Protein AF-0000000065970427 (afdb_homodimer)

Nearest PDB structures (foldseek):
  3tml-assembly1_B  TM=9.898E-01  e=1.004E-43  Burkholderia cenocepacia J2315
  3t4c-assembly1_C  TM=9.599E-01  e=8.091E-41  Burkholderia ambifaria MC40-6
  1o60-assembly1_D  TM=9.589E-01  e=1.886E-33  Haemophilus influenzae
  4jth-assembly1_D  TM=9.364E-01  e=1.433E-30  Neisseria meningitidis MC58
  3stc-assembly1_A  TM=9.517E-01  e=6.594E-30  Neisseria meningitidis MC58

InterPro domains:
  IPR006218 DAHP synthetase I/KDSA [PF00793] (8-272)
  IPR006269 3-deoxy-8-phosphooctulonate synthase [MF_00056] (8-276)
  IPR006269 3-deoxy-8-phosphooctulonate synthase [PTHR21057] (6-277)
  IPR006269 3-deoxy-8-phosphooctulonate synthase [TIGR01362] (13-275)
  IPR013785 Aldolase-type TIM barrel [G3DSA:3.20.20.70] (1-281)

Secondary structure (DSSP, 8-state):
-EETTEE-STTSPPEEEEE-SS---HHHHHHHHHHHHHHHHHHT--EEEE--S--TT-SSTTS---S-HHHHHHHHHHHHHHH---EEEE--SHHHHHHHHTT-SEEEE-GGGTT-HHHHHHHHTTSS-EEEEPPTTS-GGGHHHHHHHHHHHHHHTT--S--EEEEE--EE-SSS-EE--THHHHHHGGG-SPEEEETTGGGEETTTTSSS-EE-GGGHHHHHHHHHHH--SEEEEEEESSGGG-SSSGGGPEEGGGHHHHHHHHHHHHHHHHHH--GGGG---/-EETTEE-STTSPPEEEEE-SS---HHHHHHHHHHHHHHHHHHT--EEEE--S--TT-SSTTS---S-HHHHHHHHHHHHHHH---EEEE--SHHHHHHHHTT-SEEEE-GGGTT-HHHHHHHHTTSS-EEEEPPTTS-GGGHHHHHHHHHHHHHHTT--S--EEEEE--EE-STT-EE--THHHHHHGGG-SPEEEETTGGGEETTTTSSS-EE-GGGHHHHHHHHHHH--SEEEEEEESSGGG-SSSGGGPEEGGGHHHHHHHHHHHHHHHHHH--GGGG---

Radius of gyration: 24.87 Å; Cα contacts (8 Å, |Δi|>4): 1314; chains: 2; bounding box: 45×72×60 Å

Solvent-accessible surface area (backbone atoms only — not comparable to full-atom values): 28636 Å² total; per-residue (Å²): 79,76,52,100,90,39,70,43,21,69,88,35,74,48,30,40,36,34,30,36,61,44,44,82,43,62,65,58,51,48,51,51,49,51,52,51,50,53,48,28,59,76,69,70,37,53,65,32,41,30,40,17,26,56,53,90,79,61,80,35,94,84,54,76,35,46,68,31,62,69,58,25,49,52,46,53,40,48,44,28,67,75,69,69,40,47,34,32,34,61,57,91,49,66,87,46,44,65,70,48,57,75,64,40,58,28,42,25,40,47,33,91,48,48,75,40,62,71,48,40,33,48,54,35,53,66,77,45,36,36,41,36,28,43,28,44,87,51,60,45,68,56,47,35,59,43,53,49,47,24,30,51,34,8,46,74,70,73,40,75,59,72,38,51,32,43,24,46,34,27,26,68,43,78,88,42,30,43,38,49,47,66,62,37,54,63,48,34,45,75,52,76,30,44,33,28,41,29,34,22,60,27,32,30,16,52,51,60,60,68,59,34,57,31,39,41,34,45,46,29,59,43,51,41,31,17,47,34,32,53,55,39,14,27,39,33,41,35,27,29,89,51,15,90,72,41,78,52,62,23,45,18,26,39,32,48,89,50,47,58,66,52,50,53,53,43,51,55,41,34,51,54,30,52,71,71,55,63,65,47,81,73,52,75,108,78,75,52,97,90,39,70,42,20,69,87,35,73,48,31,40,36,34,31,36,61,45,42,83,42,65,65,58,50,46,52,50,50,50,52,50,50,53,49,28,60,76,69,69,36,54,65,32,41,30,41,18,27,56,53,92,78,60,80,34,93,84,54,76,36,46,67,32,63,69,59,25,47,52,46,53,40,46,44,28,68,75,68,69,40,48,33,32,35,61,57,90,48,69,86,48,42,66,68,49,57,74,63,40,56,28,40,26,41,46,33,91,49,49,77,39,60,70,49,42,33,48,54,34,55,66,78,45,36,35,41,36,27,43,28,44,87,52,61,46,68,57,47,35,59,43,52,50,48,25,29,52,34,9,45,75,70,74,40,76,59,73,41,52,32,42,26,48,34,26,24,67,42,78,88,43,30,44,38,48,47,66,64,37,54,64,47,33,46,75,49,76,30,44,32,28,41,27,34,23,62,29,33,31,16,54,51,60,60,69,60,35,56,31,38,41,34,46,46,28,59,43,51,41,30,17,46,35,32,54,55,40,14,26,40,32,38,36,26,28,90,51,13,90,72,42,80,52,61,23,44,20,27,39,32,46,89,49,46,59,65,51,49,54,52,44,50,55,38,34,52,54,29,52,73,71,53,64,64,44,80,73,54,76,107

Foldseek 3Di:
DDAPRDDWDLQDQAAEEEEAAACPDLVQRLVLLVLVVVLCVVVVHHYEYEHEQFDPDFLDPPADTHPDDPVRLVSQLCSCVVVVHAYEYEDDDLVCQQVNLVRGQEYEHDQVCLPVLVRLLSNLCNQHQYEYEHHLADQLLCVLVSLVSSLVSNVVNVHDSQRYEYEYQFHDDPQQATAGDLVSQVSNCVSVHFYEYELLSRQWRACPVVRGIAGQLVCSLVVLLSNLLQTGRYYYAYAGCQLVPRSHSSNRHHNSVCVSVSVVSSSVSNCVNSVVDHCVVPVDD/DDAPRDDWALQDQAAEEEEAAAPPDLVQRLVLLVLVVVLCVVVVHHYEYEHEQFQPDFLDPPADTHPDDPVRLVSQQCSCVPVVHAYEYEDDDLVCQQVNLVRGQEYEHDQVCLPVLVSLLSNLCNQHQYEYEHHLADQLLCVLVSLVSSLVSCVVNVHDSQRYEYEYQFHDDPQQATAGDLVSQVSNCVSVHFYEYELLSRQWRACPVVRGIAGQLVCSLVVLLSNLLQTGRYYYAYAGCQLVPRSHSSNRHHNSVCVSVSVVVSSVSNCVNSVVDHCVVPVDD

Organism: Polaromonas naphthalenivorans (strain CJ2) (NCBI:txid365044)

Structure (mmCIF, N/CA/C/O backbone):
data_AF-0000000065970427-model_v1
#
loop_
_entity.id
_entity.type
_entity.pdbx_description
1 polymer '2-dehydro-3-deoxyphosphooctonate aldolase'
#
loop_
_atom_site.group_PDB
_atom_site.id
_atom_site.type_symbol
_atom_site.label_atom_id
_atom_site.label_alt_id
_atom_site.label_comp_id
_atom_site.label_asym_id
_atom_site.label_entity_id
_atom_site.label_seq_id
_atom_site.pdbx_PDB_ins_code
_atom_site.Cartn_x
_atom_site.Cartn_y
_atom_site.Cartn_z
_atom_site.occupancy
_atom_site.B_iso_or_equiv
_atom_site.auth_seq_id
_atom_site.auth_comp_id
_atom_site.auth_asym_id
_atom_site.auth_atom_id
_atom_site.pdbx_PDB_model_num
ATOM 1 N N . MET A 1 1 ? 14.68 15.805 12.016 1 96.88 1 MET A N 1
ATOM 2 C CA . MET A 1 1 ? 14.094 17.141 12.133 1 96.88 1 MET A CA 1
ATOM 3 C C . MET A 1 1 ? 13.516 17.344 13.531 1 96.88 1 MET A C 1
ATOM 5 O O . MET A 1 1 ? 12.914 16.438 14.102 1 96.88 1 MET A O 1
ATOM 9 N N . LYS A 1 2 ? 13.789 18.438 14.094 1 97.12 2 LYS A N 1
ATOM 10 C CA . LYS A 1 2 ? 13.133 18.812 15.344 1 97.12 2 LYS A CA 1
ATOM 11 C C . LYS A 1 2 ? 11.766 19.438 15.078 1 97.12 2 LYS A C 1
ATOM 13 O O . LYS A 1 2 ? 11.648 20.391 14.297 1 97.12 2 LYS A O 1
ATOM 18 N N . LEU A 1 3 ? 10.727 18.844 15.656 1 98.12 3 LEU A N 1
ATOM 19 C CA . LEU A 1 3 ? 9.359 19.297 15.445 1 98.12 3 LEU A CA 1
ATOM 20 C C . LEU A 1 3 ? 8.617 19.406 16.781 1 98.12 3 LEU A C 1
ATOM 22 O O . LEU A 1 3 ? 8.391 18.391 17.453 1 98.12 3 LEU A O 1
ATOM 26 N N . CYS A 1 4 ? 8.258 20.594 17.188 1 97.75 4 CYS A N 1
ATOM 27 C CA . CYS A 1 4 ? 7.453 20.859 18.375 1 97.75 4 CYS A CA 1
ATOM 28 C C . CYS A 1 4 ? 8.047 20.172 19.609 1 97.75 4 CYS A C 1
ATOM 30 O O . CYS A 1 4 ? 7.324 19.562 20.406 1 97.75 4 CYS A O 1
ATOM 32 N N . GLY A 1 5 ? 9.359 20.109 19.672 1 96.19 5 GLY A N 1
ATOM 33 C CA . GLY A 1 5 ? 10.031 19.594 20.859 1 96.19 5 GLY A CA 1
ATOM 34 C C . GLY A 1 5 ? 10.383 18.125 20.75 1 96.19 5 GLY A C 1
ATOM 35 O O . GLY A 1 5 ? 10.938 17.547 21.688 1 96.19 5 GLY A O 1
ATOM 36 N N . PHE A 1 6 ? 10.062 17.484 19.688 1 97.31 6 PHE A N 1
ATOM 37 C CA . PHE A 1 6 ? 10.469 16.094 19.516 1 97.31 6 PHE A CA 1
ATOM 38 C C . PHE A 1 6 ? 11.164 15.891 18.188 1 97.31 6 PHE A C 1
ATOM 40 O O . PHE A 1 6 ? 11.062 16.734 17.281 1 97.31 6 PHE A O 1
ATOM 47 N N . ASP A 1 7 ? 11.977 14.836 18.141 1 98.31 7 ASP A N 1
ATOM 48 C CA . ASP A 1 7 ? 12.664 14.445 16.906 1 98.31 7 ASP A CA 1
ATOM 49 C C . ASP A 1 7 ? 11.773 13.578 16.031 1 98.31 7 ASP A C 1
ATOM 51 O O . ASP A 1 7 ? 11.062 12.703 16.531 1 98.31 7 ASP A O 1
ATOM 55 N N . ILE A 1 8 ? 11.805 13.891 14.766 1 98.62 8 ILE A N 1
ATOM 56 C CA . ILE A 1 8 ? 11.023 13.062 13.844 1 98.62 8 ILE A CA 1
ATOM 57 C C . ILE A 1 8 ? 11.914 12.578 12.703 1 98.62 8 ILE A C 1
ATOM 59 O O . ILE A 1 8 ? 12.922 13.211 12.383 1 98.62 8 ILE A O 1
ATOM 63 N N . GLY A 1 9 ? 11.578 11.469 12.109 1 98.25 9 GLY A N 1
ATOM 64 C CA . GLY A 1 9 ? 12.336 10.859 11.031 1 98.25 9 GLY A CA 1
ATOM 65 C C . GLY A 1 9 ? 12.133 9.359 10.938 1 98.25 9 GLY A C 1
ATOM 66 O O . GLY A 1 9 ? 11.359 8.781 11.695 1 98.25 9 GLY A O 1
ATOM 67 N N . LEU A 1 10 ? 12.844 8.703 10.016 1 97.75 10 LEU A N 1
ATOM 68 C CA . LEU A 1 10 ? 12.703 7.277 9.742 1 97.75 10 LEU A CA 1
ATOM 69 C C . LEU A 1 10 ? 13.367 6.441 10.828 1 97.75 10 LEU A C 1
ATOM 71 O O . LEU A 1 10 ? 13.18 5.227 10.891 1 97.75 10 LEU A O 1
ATOM 75 N N . ASP A 1 11 ? 14.062 7.113 11.656 1 96.56 11 ASP A N 1
ATOM 76 C CA . ASP A 1 11 ? 14.742 6.406 12.734 1 96.56 11 ASP A CA 1
ATOM 77 C C . ASP A 1 11 ? 14.102 6.719 14.086 1 96.56 11 ASP A C 1
ATOM 79 O O . ASP A 1 11 ? 14.672 6.41 15.133 1 96.56 11 ASP A O 1
ATOM 83 N N . GLN A 1 12 ? 12.984 7.406 14.094 1 98 12 GLN A N 1
ATOM 84 C CA . GLN A 1 12 ? 12.195 7.734 15.281 1 98 12 GLN A CA 1
ATOM 85 C C . GLN A 1 12 ? 10.82 7.078 15.227 1 98 12 GLN A C 1
ATOM 87 O O . GLN A 1 12 ? 10.289 6.82 14.141 1 98 12 GLN A O 1
ATOM 92 N N . PRO A 1 13 ? 10.281 6.742 16.422 1 97.94 13 PRO A N 1
ATOM 93 C CA . PRO A 1 13 ? 8.859 6.375 16.375 1 97.94 13 PRO A CA 1
ATOM 94 C C . PRO A 1 13 ? 8.016 7.402 15.633 1 97.94 13 PRO A C 1
ATOM 96 O O . PRO A 1 13 ? 8.312 8.602 15.664 1 97.94 13 PRO A O 1
ATOM 99 N N . PHE A 1 14 ? 6.988 6.93 14.953 1 98.88 14 PHE A N 1
ATOM 100 C CA . PHE A 1 14 ? 6.191 7.895 14.203 1 98.88 14 PHE A CA 1
ATOM 101 C C . PHE A 1 14 ? 5.484 8.867 15.141 1 98.88 14 PHE A C 1
ATOM 103 O O . PHE A 1 14 ? 5.199 8.523 16.297 1 98.88 14 PHE A O 1
ATOM 110 N N . PHE A 1 15 ? 5.258 10.039 14.688 1 98.94 15 PHE A N 1
ATOM 111 C CA . PHE A 1 15 ? 4.395 10.984 15.383 1 98.94 15 PHE A CA 1
ATOM 112 C C . PHE A 1 15 ? 3.012 11.031 14.742 1 98.94 15 PHE A C 1
ATOM 114 O O . PHE A 1 15 ? 2.826 10.562 13.617 1 98.94 15 PHE A O 1
ATOM 121 N N . LEU A 1 16 ? 2.041 11.578 15.5 1 98.94 16 LEU A N 1
ATOM 122 C CA . LEU A 1 16 ? 0.656 11.609 15.047 1 98.94 16 LEU A CA 1
ATOM 123 C C . LEU A 1 16 ? 0.158 13.039 14.922 1 98.94 16 LEU A C 1
ATOM 125 O O . LEU A 1 16 ? 0.365 13.859 15.82 1 98.94 16 LEU A O 1
ATOM 129 N N . ILE A 1 17 ? -0.363 13.391 13.766 1 99 17 ILE A N 1
ATOM 130 C CA . ILE A 1 17 ? -1.215 14.555 13.57 1 99 17 ILE A CA 1
ATOM 131 C C . ILE A 1 17 ? -2.678 14.125 13.5 1 99 17 ILE A C 1
ATOM 133 O O . ILE A 1 17 ? -3.062 13.367 12.609 1 99 17 ILE A O 1
ATOM 137 N N . ALA A 1 18 ? -3.48 14.586 14.438 1 98.94 18 ALA A N 1
ATOM 138 C CA . ALA A 1 18 ? -4.848 14.078 14.43 1 98.94 18 ALA A CA 1
ATOM 139 C C . ALA A 1 18 ? -5.812 15.07 15.07 1 98.94 18 ALA A C 1
ATOM 141 O O . ALA A 1 18 ? -5.406 15.906 15.883 1 98.94 18 ALA A O 1
ATOM 142 N N . GLY A 1 19 ? -6.992 14.977 14.789 1 98.88 19 GLY A N 1
ATOM 143 C CA . GLY A 1 19 ? -8.102 15.781 15.266 1 98.88 19 GLY A CA 1
ATOM 144 C C . GLY A 1 19 ? -9.25 15.867 14.273 1 98.88 19 GLY A C 1
ATOM 145 O O . GLY A 1 19 ? -9.211 15.242 13.219 1 98.88 19 GLY A O 1
ATOM 146 N N . PRO A 1 20 ? -10.305 16.609 14.648 1 98.75 20 PRO A N 1
ATOM 147 C CA . PRO A 1 20 ? -11.43 16.75 13.719 1 98.75 20 PRO A CA 1
ATOM 148 C C . PRO A 1 20 ? -11.055 17.516 12.445 1 98.75 20 PRO A C 1
ATOM 150 O O . PRO A 1 20 ? -10.125 18.328 12.461 1 98.75 20 PRO A O 1
ATOM 153 N N . CYS A 1 21 ? -11.789 17.266 11.43 1 98.31 21 CYS A N 1
ATOM 154 C CA . CYS A 1 21 ? -11.523 17.906 10.141 1 98.31 21 CYS A CA 1
ATOM 155 C C . CYS A 1 21 ? -11.68 19.422 10.242 1 98.31 21 CYS A C 1
ATOM 157 O O . CYS A 1 21 ? -10.883 20.172 9.672 1 98.31 21 CYS A O 1
ATOM 159 N N . VAL A 1 22 ? -12.68 19.812 10.938 1 98.38 22 VAL A N 1
ATOM 160 C CA . VAL A 1 22 ? -13.016 21.234 11.039 1 98.38 22 VAL A CA 1
ATOM 161 C C . VAL A 1 22 ? -13.469 21.547 12.461 1 98.38 22 VAL A C 1
ATOM 163 O O . VAL A 1 22 ? -13.969 20.672 13.172 1 98.38 22 VAL A O 1
ATOM 166 N N . VAL A 1 23 ? -13.266 22.797 12.875 1 98.62 23 VAL A N 1
ATOM 167 C CA . VAL A 1 23 ? -13.742 23.266 14.172 1 98.62 23 VAL A CA 1
ATOM 168 C C . VAL A 1 23 ? -15.266 23.391 14.148 1 98.62 23 VAL A C 1
ATOM 170 O O . VAL A 1 23 ? -15.812 24.344 13.602 1 98.62 23 VAL A O 1
ATOM 173 N N . GLU A 1 24 ? -15.852 22.406 14.766 1 98.31 24 GLU A N 1
ATOM 174 C CA . GLU A 1 24 ? -17.312 22.422 14.836 1 98.31 24 GLU A CA 1
ATOM 175 C C . GLU A 1 24 ? -17.797 23.188 16.062 1 98.31 24 GLU A C 1
ATOM 177 O O . GLU A 1 24 ? -18.781 23.938 15.992 1 98.31 24 GLU A O 1
ATOM 182 N N . SER A 1 25 ? -17.234 22.969 17.172 1 98.19 25 SER A N 1
ATOM 183 C CA . SER A 1 25 ? -17.484 23.656 18.438 1 98.19 25 SER A CA 1
ATOM 184 C C . SER A 1 25 ? -16.266 23.578 19.359 1 98.19 25 SER A C 1
ATOM 186 O O . SER A 1 25 ? -15.414 22.703 19.203 1 98.19 25 SER A O 1
ATOM 188 N N . GLU A 1 26 ? -16.219 24.562 20.234 1 98.62 26 GLU A N 1
ATOM 189 C CA . GLU A 1 26 ? -15.125 24.578 21.203 1 98.62 26 GLU A CA 1
ATOM 190 C C . GLU A 1 26 ? -15.109 23.297 22.031 1 98.62 26 GLU A C 1
ATOM 192 O O . GLU A 1 26 ? -14.055 22.688 22.219 1 98.62 26 GLU A O 1
ATOM 197 N N . GLN A 1 27 ? -16.234 22.891 22.5 1 98.62 27 GLN A N 1
ATOM 198 C CA . GLN A 1 27 ? -16.344 21.719 23.359 1 98.62 27 GLN A CA 1
ATOM 199 C C . GLN A 1 27 ? -15.867 20.453 22.625 1 98.62 27 GLN A C 1
ATOM 201 O O . GLN A 1 27 ? -15.125 19.656 23.188 1 98.62 27 GLN A O 1
ATOM 206 N N . LEU A 1 28 ? -16.281 20.266 21.422 1 98.62 28 LEU A N 1
ATOM 207 C CA . LEU A 1 28 ? -15.859 19.109 20.641 1 98.62 28 LEU A CA 1
ATOM 208 C C . LEU A 1 28 ? -14.344 19.078 20.469 1 98.62 28 LEU A C 1
ATOM 210 O O . LEU A 1 28 ? -13.727 18.016 20.594 1 98.62 28 LEU A O 1
ATOM 214 N N . GLN A 1 29 ? -13.758 20.25 20.188 1 98.81 29 GLN A N 1
ATOM 215 C CA . GLN A 1 29 ? -12.312 20.344 20.031 1 98.81 29 GLN A CA 1
ATOM 216 C C . GLN A 1 29 ? -11.594 19.953 21.328 1 98.81 29 GLN A C 1
ATOM 218 O O . GLN A 1 29 ? -10.672 19.141 21.312 1 98.81 29 GLN A O 1
ATOM 223 N N . MET A 1 30 ? -12.062 20.547 22.422 1 98.81 30 MET A N 1
ATOM 224 C CA . MET A 1 30 ? -11.438 20.312 23.719 1 98.81 30 MET A CA 1
ATOM 225 C C . MET A 1 30 ? -11.531 18.844 24.109 1 98.81 30 MET A C 1
ATOM 227 O O . MET A 1 30 ? -10.539 18.234 24.531 1 98.81 30 MET A O 1
ATOM 231 N N . ASP A 1 31 ? -12.664 18.25 23.938 1 98.81 31 ASP A N 1
ATOM 232 C CA . ASP A 1 31 ? -12.891 16.859 24.344 1 98.81 31 ASP A CA 1
ATOM 233 C C . ASP A 1 31 ? -12.062 15.914 23.469 1 98.81 31 ASP A C 1
ATOM 235 O O . ASP A 1 31 ? -11.43 14.992 24 1 98.81 31 ASP A O 1
ATOM 239 N N . THR A 1 32 ? -12.102 16.141 22.188 1 98.88 32 THR A N 1
ATOM 240 C CA . THR A 1 32 ? -11.375 15.266 21.266 1 98.88 32 THR A CA 1
ATOM 241 C C . THR A 1 32 ? -9.867 15.383 21.5 1 98.88 32 THR A C 1
ATOM 243 O O . THR A 1 32 ? -9.172 14.375 21.578 1 98.88 32 THR A O 1
ATOM 246 N N . ALA A 1 33 ? -9.414 16.594 21.656 1 98.94 33 ALA A N 1
ATOM 247 C CA . ALA A 1 33 ? -7.992 16.812 21.922 1 98.94 33 ALA A CA 1
ATOM 248 C C . ALA A 1 33 ? -7.559 16.141 23.219 1 98.94 33 ALA A C 1
ATOM 250 O O . ALA A 1 33 ? -6.496 15.523 23.281 1 98.94 33 ALA A O 1
ATOM 251 N N . GLY A 1 34 ? -8.359 16.328 24.234 1 98.94 34 GLY A N 1
ATOM 252 C CA . GLY A 1 34 ? -8.055 15.703 25.516 1 98.94 34 GLY A CA 1
ATOM 253 C C . GLY A 1 34 ? -7.969 14.188 25.422 1 98.94 34 GLY A C 1
ATOM 254 O O . GLY A 1 34 ? -7.039 13.586 25.969 1 98.94 34 GLY A O 1
ATOM 255 N N . THR A 1 35 ? -8.914 13.586 24.75 1 98.94 35 THR A N 1
ATOM 256 C CA . THR A 1 35 ? -8.938 12.141 24.578 1 98.94 35 THR A CA 1
ATOM 257 C C . THR A 1 35 ? -7.707 11.672 23.812 1 98.94 35 THR A C 1
ATOM 259 O O . THR A 1 35 ? -7.051 10.711 24.203 1 98.94 35 THR A O 1
ATOM 262 N N . LEU A 1 36 ? -7.383 12.344 22.734 1 98.94 36 LEU A N 1
ATOM 263 C CA . LEU A 1 36 ? -6.223 11.984 21.938 1 98.94 36 LEU A CA 1
ATOM 264 C C . LEU A 1 36 ? -4.934 12.148 22.734 1 98.94 36 LEU A C 1
ATOM 266 O O . LEU A 1 36 ? -4.016 11.336 22.609 1 98.94 36 LEU A O 1
ATOM 270 N N . LYS A 1 37 ? -4.859 13.25 23.516 1 98.94 37 LYS A N 1
ATOM 271 C CA . LYS A 1 37 ? -3.697 13.469 24.375 1 98.94 37 LYS A CA 1
ATOM 272 C C . LYS A 1 37 ? -3.484 12.289 25.328 1 98.94 37 LYS A C 1
ATOM 274 O O . LYS A 1 37 ? -2.363 11.789 25.453 1 98.94 37 LYS A O 1
ATOM 279 N N . GLU A 1 38 ? -4.562 11.844 25.922 1 98.88 38 GLU A N 1
ATOM 280 C CA . GLU A 1 38 ? -4.48 10.719 26.844 1 98.88 38 GLU A CA 1
ATOM 281 C C . GLU A 1 38 ? -4.012 9.453 26.141 1 98.88 38 GLU A C 1
ATOM 283 O O . GLU A 1 38 ? -3.133 8.742 26.625 1 98.88 38 GLU A O 1
ATOM 288 N N . ILE A 1 39 ? -4.578 9.156 24.984 1 98.88 39 ILE A N 1
ATOM 289 C CA . ILE A 1 39 ? -4.242 7.961 24.219 1 98.88 39 ILE A CA 1
ATOM 290 C C . ILE A 1 39 ? -2.771 8 23.812 1 98.88 39 ILE A C 1
ATOM 292 O O . ILE A 1 39 ? -2.029 7.047 24.047 1 98.88 39 ILE A O 1
ATOM 296 N N . T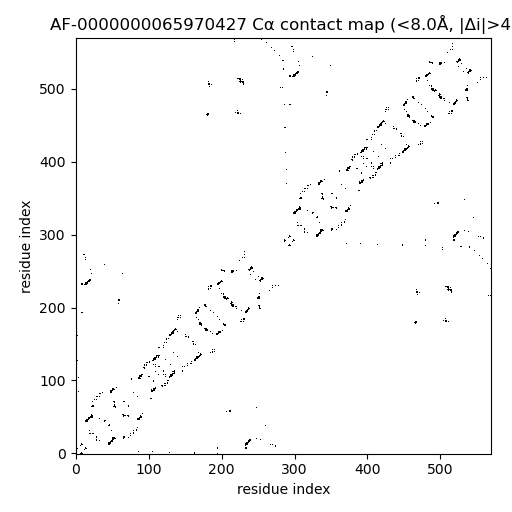HR A 1 40 ? -2.324 9.109 23.25 1 98.88 40 THR A N 1
ATOM 297 C CA . THR A 1 40 ? -0.967 9.195 22.719 1 98.88 40 THR A CA 1
ATOM 298 C C . THR A 1 40 ? 0.056 9.195 23.844 1 98.88 40 THR A C 1
ATOM 300 O O . THR A 1 40 ? 1.133 8.609 23.719 1 98.88 40 THR A O 1
ATOM 303 N N . ALA A 1 41 ? -0.278 9.859 24.969 1 98.75 41 ALA A N 1
ATOM 304 C CA . ALA A 1 41 ? 0.603 9.828 26.141 1 98.75 41 ALA A CA 1
ATOM 305 C C . ALA A 1 41 ? 0.778 8.406 26.656 1 98.75 41 ALA A C 1
ATOM 307 O O . ALA A 1 41 ? 1.895 7.988 26.969 1 98.75 41 ALA A O 1
ATOM 308 N N . SER A 1 42 ? -0.271 7.68 26.719 1 98.75 42 SER A N 1
ATOM 309 C CA . SER A 1 42 ? -0.22 6.309 27.219 1 98.75 42 SER A CA 1
ATOM 310 C C . SER A 1 42 ? 0.62 5.418 26.312 1 98.75 42 SER A C 1
ATOM 312 O O . SER A 1 42 ? 1.22 4.445 26.766 1 98.75 42 SER A O 1
ATOM 314 N N . LEU A 1 43 ? 0.718 5.766 25.031 1 98.75 43 LEU A N 1
ATOM 315 C CA . LEU A 1 43 ? 1.416 4.938 24.062 1 98.75 43 LEU A CA 1
ATOM 316 C C . LEU A 1 43 ? 2.801 5.5 23.75 1 98.75 43 LEU A C 1
ATOM 318 O O . LEU A 1 43 ? 3.578 4.891 23.016 1 98.75 43 LEU A O 1
ATOM 322 N N . GLY A 1 44 ? 3.088 6.699 24.266 1 98.56 44 GLY A N 1
ATOM 323 C CA . GLY A 1 44 ? 4.367 7.344 24.016 1 98.56 44 GLY A CA 1
ATOM 324 C C . GLY A 1 44 ? 4.504 7.867 22.594 1 98.56 44 GLY A C 1
ATOM 325 O O . GLY A 1 44 ? 5.594 7.84 22.016 1 98.56 44 GLY A O 1
ATOM 326 N N . ILE A 1 45 ? 3.43 8.242 21.984 1 98.75 45 ILE A N 1
ATOM 327 C CA . ILE A 1 45 ? 3.441 8.75 20.625 1 98.75 45 ILE A CA 1
ATOM 328 C C . ILE A 1 45 ? 3.457 10.273 20.641 1 98.75 45 ILE A C 1
ATOM 330 O O . ILE A 1 45 ? 2.549 10.906 21.188 1 98.75 45 ILE A O 1
ATOM 334 N N . PRO A 1 46 ? 4.582 10.906 20.062 1 98.81 46 PRO A N 1
ATOM 335 C CA . PRO A 1 46 ? 4.504 12.359 19.891 1 98.81 46 PRO A CA 1
ATOM 336 C C . PRO A 1 46 ? 3.268 12.789 19.109 1 98.81 46 PRO A C 1
ATOM 338 O O . PRO A 1 46 ? 2.902 12.148 18.125 1 98.81 46 PRO A O 1
ATOM 341 N N . PHE A 1 47 ? 2.639 13.875 19.641 1 98.81 47 PHE A N 1
ATOM 342 C CA . PHE A 1 47 ? 1.295 14.164 19.141 1 98.81 47 PHE A CA 1
ATOM 343 C C . PHE A 1 47 ? 1.124 15.656 18.875 1 98.81 47 PHE A C 1
ATOM 345 O O . PHE A 1 47 ? 1.548 16.484 19.688 1 98.81 47 PHE A O 1
ATOM 352 N N . ILE A 1 48 ? 0.572 15.977 17.672 1 98.94 48 ILE A N 1
ATOM 353 C CA . ILE A 1 48 ? 0.147 17.312 17.281 1 98.94 48 ILE A CA 1
ATOM 354 C C . ILE A 1 48 ? -1.353 17.312 17 1 98.94 48 ILE A C 1
ATOM 356 O O . ILE A 1 48 ? -1.836 16.531 16.172 1 98.94 48 ILE A O 1
ATOM 360 N N . PHE A 1 49 ? -2.098 18.234 17.672 1 98.94 49 PHE A N 1
ATOM 361 C CA . PHE A 1 49 ? -3.533 18.328 17.453 1 98.94 49 PHE A CA 1
ATOM 362 C C . PHE A 1 49 ? -3.828 19.172 16.203 1 98.94 49 PHE A C 1
ATOM 364 O O . PHE A 1 49 ? -3.213 20.219 15.992 1 98.94 49 PHE A O 1
ATOM 371 N N . LYS A 1 50 ? -4.742 18.656 15.383 1 98.88 50 LYS A N 1
ATOM 372 C CA . LYS A 1 50 ? -5.086 19.328 14.141 1 98.88 50 LYS A CA 1
ATOM 373 C C . LYS A 1 50 ? -6.586 19.594 14.047 1 98.88 50 LYS A C 1
ATOM 375 O O . LYS A 1 50 ? -7.395 18.766 14.469 1 98.88 50 LYS A O 1
ATOM 380 N N . SER A 1 51 ? -6.93 20.703 13.586 1 98.81 51 SER A N 1
ATOM 381 C CA . SER A 1 51 ? -8.258 21.047 13.086 1 98.81 51 SER A CA 1
ATOM 382 C C . SER A 1 51 ? -8.203 22.25 12.164 1 98.81 51 SER A C 1
ATOM 384 O O . SER A 1 51 ? -7.168 22.922 12.062 1 98.81 51 SER A O 1
ATOM 386 N N . SER A 1 52 ? -9.242 22.453 11.414 1 98.62 52 SER A N 1
ATOM 387 C CA . SER A 1 52 ? -9.273 23.578 10.484 1 98.62 52 SER A CA 1
ATOM 388 C C . SER A 1 52 ? -10.281 24.641 10.93 1 98.62 52 SER A C 1
ATOM 390 O O . SER A 1 52 ? -11.383 24.312 11.367 1 98.62 52 SER A O 1
ATOM 392 N N . TYR A 1 53 ? -9.891 25.938 10.797 1 98.56 53 TYR A N 1
ATOM 393 C CA . TYR A 1 53 ? -10.797 27.031 11.141 1 98.56 53 TYR A CA 1
ATOM 394 C C . TYR A 1 53 ? -11.719 27.375 9.977 1 98.56 53 TYR A C 1
ATOM 396 O O . TYR A 1 53 ? -12.727 28.062 10.156 1 98.56 53 TYR A O 1
ATOM 404 N N . ASP A 1 54 ? -11.289 26.875 8.844 1 97.25 54 ASP A N 1
ATOM 405 C CA . ASP A 1 54 ? -12.023 27.141 7.609 1 97.25 54 ASP A CA 1
ATOM 406 C C . ASP A 1 54 ? -11.758 26.062 6.566 1 97.25 54 ASP A C 1
ATOM 408 O O . ASP A 1 54 ? -10.617 25.641 6.367 1 97.25 54 ASP A O 1
ATOM 412 N N . LYS A 1 55 ? -12.875 25.625 5.949 1 96 55 LYS A N 1
ATOM 413 C CA . LYS A 1 55 ? -12.742 24.734 4.793 1 96 55 LYS A CA 1
ATOM 414 C C . LYS A 1 55 ? -12.945 25.5 3.49 1 96 55 LYS A C 1
ATOM 416 O O . LYS A 1 55 ? -14.078 25.688 3.037 1 96 55 LYS A O 1
ATOM 421 N N . ALA A 1 56 ? -11.875 25.766 2.852 1 92.06 56 ALA A N 1
ATOM 422 C CA . ALA A 1 56 ? -11.898 26.688 1.723 1 92.06 56 ALA A CA 1
ATOM 423 C C . ALA A 1 56 ? -12.078 25.938 0.404 1 92.06 56 ALA A C 1
ATOM 425 O O . ALA A 1 56 ? -12.109 26.562 -0.666 1 92.06 56 ALA A O 1
ATOM 426 N N . ASN A 1 57 ? -12.211 24.609 0.401 1 89.81 57 ASN A N 1
ATOM 427 C CA . ASN A 1 57 ? -12.281 23.828 -0.824 1 89.81 57 ASN A CA 1
ATOM 428 C C . ASN A 1 57 ? -13.453 22.859 -0.802 1 89.81 57 ASN A C 1
ATOM 430 O O . ASN A 1 57 ? -13.328 21.703 -1.232 1 89.81 57 ASN A O 1
ATOM 434 N N . ARG A 1 58 ? -14.539 23.344 -0.347 1 88.75 58 ARG A N 1
ATOM 435 C CA . ARG A 1 58 ? -15.75 22.531 -0.332 1 88.75 58 ARG A CA 1
ATOM 436 C C . ARG A 1 58 ? -16.281 22.312 -1.745 1 88.75 58 ARG A C 1
ATOM 438 O O . ARG A 1 58 ? -16.141 23.172 -2.609 1 88.75 58 ARG A O 1
ATOM 445 N N . SER A 1 59 ? -16.953 21.172 -1.919 1 85.19 59 SER A N 1
ATOM 446 C CA . SER A 1 59 ? -17.547 20.875 -3.215 1 85.19 59 SER A CA 1
ATOM 447 C C . SER A 1 59 ? -18.734 21.781 -3.51 1 85.19 59 SER A C 1
ATOM 449 O O . SER A 1 59 ? -18.984 22.125 -4.668 1 85.19 59 SER A O 1
ATOM 451 N N . SER A 1 60 ? -19.391 22.156 -2.395 1 86.94 60 SER A N 1
ATOM 452 C CA . SER A 1 60 ? -20.578 22.984 -2.535 1 86.94 60 SER A CA 1
ATOM 453 C C . SER A 1 60 ? -20.453 24.281 -1.757 1 86.94 60 SER A C 1
ATOM 455 O O . SER A 1 60 ? -19.891 24.297 -0.657 1 86.94 60 SER A O 1
ATOM 457 N N . GLY A 1 61 ? -21.062 25.312 -2.281 1 90.62 61 GLY A N 1
ATOM 458 C CA . GLY A 1 61 ? -21.016 26.625 -1.637 1 90.62 61 GLY A CA 1
ATOM 459 C C . GLY A 1 61 ? -21.875 26.703 -0.388 1 90.62 61 GLY A C 1
ATOM 460 O O . GLY A 1 61 ? -21.734 27.625 0.41 1 90.62 61 GLY A O 1
ATOM 461 N N . THR A 1 62 ? -22.703 25.75 -0.152 1 91.56 62 THR A N 1
ATOM 462 C CA . THR A 1 62 ? -23.641 25.797 0.967 1 91.56 62 THR A CA 1
ATOM 463 C C . THR A 1 62 ? -23.156 24.922 2.117 1 91.56 62 THR A C 1
ATOM 465 O O . THR A 1 62 ? -23.766 24.891 3.186 1 91.56 62 THR A O 1
ATOM 468 N N . SER A 1 63 ? -22.031 24.297 1.868 1 91.56 63 SER A N 1
ATOM 469 C CA . SER A 1 63 ? -21.5 23.391 2.887 1 91.56 63 SER A CA 1
ATOM 470 C C . SER A 1 63 ? -20.891 24.172 4.047 1 91.56 63 SER A C 1
ATOM 472 O O . SER A 1 63 ? -20.312 25.25 3.852 1 91.56 63 SER A O 1
ATOM 474 N N . PHE A 1 64 ? -21.031 23.594 5.215 1 94.44 64 PHE A N 1
ATOM 475 C CA . PHE A 1 64 ? -20.422 24.172 6.402 1 94.44 64 PHE A CA 1
ATOM 476 C C . PHE A 1 64 ? -18.906 24.312 6.223 1 94.44 64 PHE A C 1
ATOM 478 O O . PHE A 1 64 ? -18.25 23.359 5.785 1 94.44 64 PHE A O 1
ATOM 485 N N . ARG A 1 65 ? -18.281 25.422 6.66 1 95.94 65 ARG A N 1
ATOM 486 C CA . ARG A 1 65 ? -16.875 25.672 6.395 1 95.94 65 ARG A CA 1
ATOM 487 C C . ARG A 1 65 ? -16.094 25.859 7.691 1 95.94 65 ARG A C 1
ATOM 489 O O . ARG A 1 65 ? -14.859 25.906 7.68 1 95.94 65 ARG A O 1
ATOM 496 N N . GLY A 1 66 ? -16.734 25.906 8.859 1 96.62 66 GLY A N 1
ATOM 497 C CA . GLY A 1 66 ? -16.094 26.234 10.125 1 96.62 66 GLY A CA 1
ATOM 498 C C . GLY A 1 66 ? -16.5 27.609 10.656 1 96.62 66 GLY A C 1
ATOM 499 O O . GLY A 1 66 ? -17.266 28.312 10.023 1 96.62 66 GLY A O 1
ATOM 500 N N . PRO A 1 67 ? -16 28.016 11.781 1 97.81 67 PRO A N 1
ATOM 501 C CA . PRO A 1 67 ? -16.406 29.266 12.438 1 97.81 67 PRO A CA 1
ATOM 502 C C . PRO A 1 67 ? -15.68 30.484 11.891 1 97.81 67 PRO A C 1
ATOM 504 O O . PRO A 1 67 ? -15.953 31.609 12.312 1 97.81 67 PRO A O 1
ATOM 507 N N . GLY A 1 68 ? -14.773 30.312 10.992 1 97.38 68 GLY A N 1
ATOM 508 C CA . GLY A 1 68 ? -13.953 31.406 10.484 1 97.38 68 GLY A CA 1
ATOM 509 C C . GLY A 1 68 ? -12.633 31.531 11.219 1 97.38 68 GLY A C 1
ATOM 510 O O . GLY A 1 68 ? -12.406 30.875 12.234 1 97.38 68 GLY A O 1
ATOM 511 N N . MET A 1 69 ? -11.773 32.344 10.641 1 97.88 69 MET A N 1
ATOM 512 C CA . MET A 1 69 ? -10.391 32.406 11.094 1 97.88 69 MET A CA 1
ATOM 513 C C . MET A 1 69 ? -10.305 32.906 12.531 1 97.88 69 MET A C 1
ATOM 515 O O . MET A 1 69 ? -9.664 32.312 13.375 1 97.88 69 MET A O 1
ATOM 519 N N . GLU A 1 70 ? -10.969 34.031 12.836 1 98.12 70 GLU A N 1
ATOM 520 C CA . GLU A 1 70 ? -10.859 34.656 14.148 1 98.12 70 GLU A CA 1
ATOM 521 C C . GLU A 1 70 ? -11.328 33.688 15.25 1 98.12 70 GLU A C 1
ATOM 523 O O . GLU A 1 70 ? -10.547 33.312 16.125 1 98.12 70 GLU A O 1
ATOM 528 N N . LYS A 1 71 ? -12.539 33.281 15.133 1 98.56 71 LYS A N 1
ATOM 529 C CA . LYS A 1 71 ? -13.102 32.406 16.141 1 98.56 71 LYS A CA 1
ATOM 530 C C . LYS A 1 71 ? -12.391 31.047 16.156 1 98.56 71 LYS A C 1
ATOM 532 O O . LYS A 1 71 ? -12.133 30.484 17.219 1 98.56 71 LYS A O 1
ATOM 537 N N . GLY A 1 72 ? -12.094 30.516 15.016 1 98.62 72 GLY A N 1
ATOM 538 C CA . GLY A 1 72 ? -11.391 29.25 14.922 1 98.62 72 GLY A CA 1
ATOM 539 C C . GLY A 1 72 ? -10.023 29.281 15.578 1 98.62 72 GLY A C 1
ATOM 540 O O . GLY A 1 72 ? -9.664 28.359 16.312 1 98.62 72 GLY A O 1
ATOM 541 N N . LEU A 1 73 ? -9.273 30.297 15.336 1 98.81 73 LEU A N 1
ATOM 542 C CA . LEU A 1 73 ? -7.941 30.422 15.922 1 98.81 73 LEU A CA 1
ATOM 543 C C . LEU A 1 73 ? -8.023 30.609 17.438 1 98.81 73 LEU A C 1
ATOM 545 O O . LEU A 1 73 ? -7.148 30.141 18.172 1 98.81 73 LEU A O 1
ATOM 549 N N . GLN A 1 74 ? -9.055 31.328 17.859 1 98.81 74 GLN A N 1
ATOM 550 C CA . GLN A 1 74 ? -9.266 31.469 19.297 1 98.81 74 GLN A CA 1
ATOM 551 C C . GLN A 1 74 ? -9.461 30.109 19.969 1 98.81 74 GLN A C 1
ATOM 553 O O . GLN A 1 74 ? -8.883 29.844 21.016 1 98.81 74 GLN A O 1
ATOM 558 N N . ILE A 1 75 ? -10.25 29.281 19.359 1 98.88 75 ILE A N 1
ATOM 559 C CA . ILE A 1 75 ? -10.539 27.953 19.891 1 98.88 75 ILE A CA 1
ATOM 560 C C . ILE A 1 75 ? -9.273 27.109 19.875 1 98.88 75 ILE A C 1
ATOM 562 O O . ILE A 1 75 ? -8.953 26.438 20.859 1 98.88 75 ILE A O 1
ATOM 566 N N . LEU A 1 76 ? -8.531 27.141 18.797 1 98.88 76 LEU A N 1
ATOM 567 C CA . LEU A 1 76 ? -7.297 26.375 18.688 1 98.88 76 LEU A CA 1
ATOM 568 C C . LEU A 1 76 ? -6.266 26.859 19.703 1 98.88 76 LEU A C 1
ATOM 570 O O . LEU A 1 76 ? -5.543 26.062 20.281 1 98.88 76 LEU A O 1
ATOM 574 N N . ALA A 1 77 ? -6.23 28.188 19.891 1 98.88 77 ALA A N 1
ATOM 575 C CA . ALA A 1 77 ? -5.348 28.75 20.906 1 98.88 77 ALA A CA 1
ATOM 576 C C . ALA A 1 77 ? -5.707 28.219 22.297 1 98.88 77 ALA A C 1
ATOM 578 O O . ALA A 1 77 ? -4.824 27.969 23.125 1 98.88 77 ALA A O 1
ATOM 579 N N . LYS A 1 78 ? -6.973 28.156 22.547 1 98.81 78 LYS A N 1
ATOM 580 C CA . LYS A 1 78 ? -7.43 27.641 23.828 1 98.81 78 LYS A CA 1
ATOM 581 C C . LYS A 1 78 ? -6.992 26.188 24.031 1 98.81 78 LYS A C 1
ATOM 583 O O . LYS A 1 78 ? -6.531 25.812 25.125 1 98.81 78 LYS A O 1
ATOM 588 N N . VAL A 1 79 ? -7.148 25.328 23.016 1 98.81 79 VAL A N 1
ATOM 589 C CA . VAL A 1 79 ? -6.695 23.953 23.078 1 98.81 79 VAL A CA 1
ATOM 590 C C . VAL A 1 79 ? -5.207 23.906 23.422 1 98.81 79 VAL A C 1
ATOM 592 O O . VAL A 1 79 ? -4.789 23.172 24.312 1 98.81 79 VAL A O 1
ATOM 595 N N . LYS A 1 80 ? -4.453 24.703 22.75 1 98.81 80 LYS A N 1
ATOM 596 C CA . LYS A 1 80 ? -3.012 24.797 22.969 1 98.81 80 LYS A CA 1
ATOM 597 C C . LYS A 1 80 ? -2.697 25.172 24.406 1 98.81 80 LYS A C 1
ATOM 599 O O . LYS A 1 80 ? -1.904 24.5 25.078 1 98.81 80 LYS A O 1
ATOM 604 N N . ARG A 1 81 ? -3.316 26.188 24.906 1 98.56 81 ARG A N 1
ATOM 605 C CA . ARG A 1 81 ? -3.037 26.734 26.219 1 98.56 81 ARG A CA 1
ATOM 606 C C . ARG A 1 81 ? -3.498 25.781 27.312 1 98.56 81 ARG A C 1
ATOM 608 O O . ARG A 1 81 ? -2.754 25.5 28.266 1 98.56 81 ARG A O 1
ATOM 615 N N . GLU A 1 82 ? -4.629 25.281 27.203 1 98.75 82 GLU A N 1
ATOM 616 C CA . GLU A 1 82 ? -5.246 24.516 28.297 1 98.75 82 GLU A CA 1
ATOM 617 C C . GLU A 1 82 ? -4.719 23.094 28.328 1 98.75 82 GLU A C 1
ATOM 619 O O . GLU A 1 82 ? -4.629 22.484 29.406 1 98.75 82 GLU A O 1
ATOM 624 N N . LEU A 1 83 ? -4.402 22.516 27.188 1 98.81 83 LEU A N 1
ATOM 625 C CA . LEU A 1 83 ? -4.008 21.109 27.156 1 98.81 83 LEU A CA 1
ATOM 626 C C . LEU A 1 83 ? -2.51 20.969 26.906 1 98.81 83 LEU A C 1
ATOM 628 O O . LEU A 1 83 ? -1.961 19.875 26.984 1 98.81 83 LEU A O 1
ATOM 632 N N . GLY A 1 84 ? -1.842 22.062 26.547 1 98.5 84 GLY A N 1
ATOM 633 C CA . GLY A 1 84 ? -0.406 22.016 26.328 1 98.5 84 GLY A CA 1
ATOM 634 C C . GLY A 1 84 ? -0.019 21.219 25.094 1 98.5 84 GLY A C 1
ATOM 635 O O . GLY A 1 84 ? 0.975 20.484 25.109 1 98.5 84 GLY A O 1
ATOM 636 N N . LEU A 1 85 ? -0.827 21.234 24.094 1 98.69 85 LEU A N 1
ATOM 637 C CA . LEU A 1 85 ? -0.59 20.484 22.875 1 98.69 85 LEU A CA 1
ATOM 638 C C . LEU A 1 85 ? -0.124 21.406 21.75 1 98.69 85 LEU A C 1
ATOM 640 O O . LEU A 1 85 ? -0.629 22.516 21.594 1 98.69 85 LEU A O 1
ATOM 644 N N . PRO A 1 86 ? 0.907 20.938 21 1 98.88 86 PRO A N 1
ATOM 645 C CA . PRO A 1 86 ? 1.129 21.672 19.75 1 98.88 86 PRO A CA 1
ATOM 646 C C . PRO A 1 86 ? -0.056 21.578 18.797 1 98.88 86 PRO A C 1
ATOM 648 O O . PRO A 1 86 ? -0.774 20.562 18.797 1 98.88 86 PRO A O 1
ATOM 651 N N . ILE A 1 87 ? -0.211 22.625 17.969 1 98.88 87 ILE A N 1
ATOM 652 C CA . ILE A 1 87 ? -1.387 22.734 17.109 1 98.88 87 ILE A CA 1
ATOM 653 C C . ILE A 1 87 ? -0.952 22.875 15.656 1 98.88 87 ILE A C 1
ATOM 655 O O . ILE A 1 87 ? -0.004 23.594 15.344 1 98.88 87 ILE A O 1
ATOM 659 N N . LEU A 1 88 ? -1.66 22.156 14.742 1 98.94 88 LEU A N 1
ATOM 660 C CA . LEU A 1 88 ? -1.514 22.266 13.289 1 98.94 88 LEU A CA 1
ATOM 661 C C . LEU A 1 88 ? -2.838 22.656 12.641 1 98.94 88 LEU A C 1
ATOM 663 O O . LEU A 1 88 ? -3.891 22.125 13.008 1 98.94 88 LEU A O 1
ATOM 667 N N . THR A 1 89 ? -2.832 23.547 11.703 1 98.88 89 THR A N 1
ATOM 668 C CA . THR A 1 89 ? -4.004 23.844 10.875 1 98.88 89 THR A CA 1
ATOM 669 C C . THR A 1 89 ? -3.588 24.203 9.453 1 98.88 89 THR A C 1
ATOM 671 O O . THR A 1 89 ? -2.441 24.578 9.211 1 98.88 89 THR A O 1
ATOM 674 N N . ASP A 1 90 ? -4.422 24.031 8.508 1 98.12 90 ASP A N 1
ATOM 675 C CA . ASP A 1 90 ? -4.191 24.453 7.133 1 98.12 90 ASP A CA 1
ATOM 676 C C . ASP A 1 90 ? -4.422 25.953 6.98 1 98.12 90 ASP A C 1
ATOM 678 O O . ASP A 1 90 ? -5.305 26.531 7.629 1 98.12 90 ASP A O 1
ATOM 682 N N . VAL A 1 91 ? -3.662 26.531 6.18 1 98.25 91 VAL A N 1
ATOM 683 C CA . VAL A 1 91 ? -3.818 27.938 5.816 1 98.25 91 VAL A CA 1
ATOM 684 C C . VAL A 1 91 ? -4.176 28.047 4.336 1 98.25 91 VAL A C 1
ATOM 686 O O . VAL A 1 91 ? -3.691 27.281 3.512 1 98.25 91 VAL A O 1
ATOM 689 N N . HIS A 1 92 ? -4.961 29.062 3.934 1 97.31 92 HIS A N 1
ATOM 690 C CA . HIS A 1 92 ? -5.637 28.969 2.645 1 97.31 92 HIS A CA 1
ATOM 691 C C . HIS A 1 92 ? -5.207 30.109 1.725 1 97.31 92 HIS A C 1
ATOM 693 O O . HIS A 1 92 ? -5.5 30.094 0.527 1 97.31 92 HIS A O 1
ATOM 699 N N . SER A 1 93 ? -4.605 31.156 2.273 1 97.44 93 SER A N 1
ATOM 700 C CA . SER A 1 93 ? -4.102 32.25 1.476 1 97.44 93 SER A CA 1
ATOM 701 C C . SER A 1 93 ? -2.887 32.906 2.131 1 97.44 93 SER A C 1
ATOM 703 O O . SER A 1 93 ? -2.674 32.75 3.336 1 97.44 93 SER A O 1
ATOM 705 N N . GLU A 1 94 ? -2.131 33.594 1.33 1 98 94 GLU A N 1
ATOM 706 C CA . GLU A 1 94 ? -0.944 34.281 1.827 1 98 94 GLU A CA 1
ATOM 707 C C . GLU A 1 94 ? -1.31 35.281 2.906 1 98 94 GLU A C 1
ATOM 709 O O . GLU A 1 94 ? -0.586 35.438 3.895 1 98 94 GLU A O 1
ATOM 714 N N . ALA A 1 95 ? -2.432 35.906 2.715 1 97.88 95 ALA A N 1
ATOM 715 C CA . ALA A 1 95 ? -2.865 37 3.607 1 97.88 95 ALA A CA 1
ATOM 716 C C . ALA A 1 95 ? -3.148 36.438 5.008 1 97.88 95 ALA A C 1
ATOM 718 O O . ALA A 1 95 ? -3.082 37.188 5.988 1 97.88 95 ALA A O 1
ATOM 719 N N . GLU A 1 96 ? -3.432 35.188 5.156 1 98.12 96 GLU A N 1
ATOM 720 C CA . GLU A 1 96 ? -3.83 34.594 6.43 1 98.12 96 GLU A CA 1
ATOM 721 C C . GLU A 1 96 ? -2.617 34.094 7.199 1 98.12 96 GLU A C 1
ATOM 723 O O . GLU A 1 96 ? -2.707 33.812 8.398 1 98.12 96 GLU A O 1
ATOM 728 N N . ILE A 1 97 ? -1.478 33.969 6.625 1 98.62 97 ILE A N 1
ATOM 729 C CA . ILE A 1 97 ? -0.344 33.219 7.133 1 98.62 97 ILE A CA 1
ATOM 730 C C . ILE A 1 97 ? 0.172 33.844 8.422 1 98.62 97 ILE A C 1
ATOM 732 O O . ILE A 1 97 ? 0.414 33.156 9.414 1 98.62 97 ILE A O 1
ATOM 736 N N . THR A 1 98 ? 0.3 35.156 8.438 1 98.12 98 THR A N 1
ATOM 737 C CA . THR A 1 98 ? 0.849 35.844 9.609 1 98.12 98 THR A CA 1
ATOM 738 C C . THR A 1 98 ? -0.029 35.594 10.836 1 98.12 98 THR A C 1
ATOM 740 O O . THR A 1 98 ? 0.467 35.219 11.891 1 98.12 98 THR A O 1
ATOM 743 N N . ALA A 1 99 ? -1.327 35.812 10.672 1 98.44 99 ALA A N 1
ATOM 744 C CA . ALA A 1 99 ? -2.27 35.656 11.773 1 98.44 99 ALA A CA 1
ATOM 745 C C . ALA A 1 99 ? -2.297 34.188 12.258 1 98.44 99 ALA A C 1
ATOM 747 O O . ALA A 1 99 ? -2.314 33.938 13.461 1 98.44 99 ALA A O 1
ATOM 748 N N . VAL A 1 100 ? -2.273 33.281 11.367 1 98.81 100 VAL A N 1
ATOM 749 C CA . VAL A 1 100 ? -2.363 31.875 11.703 1 98.81 100 VAL A CA 1
ATOM 750 C C . VAL A 1 100 ? -1.07 31.406 12.375 1 98.81 100 VAL A C 1
ATOM 752 O O . VAL A 1 100 ? -1.104 30.734 13.398 1 98.81 100 VAL A O 1
ATOM 755 N N . ALA A 1 101 ? 0.08 31.828 11.867 1 98.62 101 ALA A N 1
ATOM 756 C CA . ALA A 1 101 ? 1.39 31.438 12.383 1 98.62 101 ALA A CA 1
ATOM 757 C C . ALA A 1 101 ? 1.595 31.953 13.805 1 98.62 101 ALA A C 1
ATOM 759 O O . ALA A 1 101 ? 2.383 31.391 14.562 1 98.62 101 ALA A O 1
ATOM 760 N N . ALA A 1 102 ? 0.916 33 14.148 1 98.38 102 ALA A N 1
ATOM 761 C CA . ALA A 1 102 ? 1.027 33.562 15.492 1 98.38 102 ALA A CA 1
ATOM 762 C C . ALA A 1 102 ? 0.358 32.688 16.516 1 98.38 102 ALA A C 1
ATOM 764 O O . ALA A 1 102 ? 0.643 32.781 17.719 1 98.38 102 ALA A O 1
ATOM 765 N N . VAL A 1 103 ? -0.479 31.781 16.078 1 98.62 103 VAL A N 1
ATOM 766 C CA . VAL A 1 103 ? -1.279 30.969 17 1 98.62 103 VAL A CA 1
ATOM 767 C C . VAL A 1 103 ? -0.799 29.531 16.969 1 98.62 103 VAL A C 1
ATOM 769 O O . VAL A 1 103 ? -0.603 28.922 18.031 1 98.62 103 VAL A O 1
ATOM 772 N N . VAL A 1 104 ? -0.549 28.969 15.82 1 98.69 104 VAL A N 1
ATOM 773 C CA . VAL A 1 104 ? -0.332 27.531 15.711 1 98.69 104 VAL A CA 1
ATOM 774 C C . VAL A 1 104 ? 1.166 27.234 15.719 1 98.69 104 VAL A C 1
ATOM 776 O O . VAL A 1 104 ? 1.987 28.141 15.609 1 98.69 104 VAL A O 1
ATOM 779 N N . ASP A 1 105 ? 1.488 25.953 15.867 1 98.88 105 ASP A N 1
ATOM 780 C CA . ASP A 1 105 ? 2.879 25.531 15.977 1 98.88 105 ASP A CA 1
ATOM 781 C C . ASP A 1 105 ? 3.395 24.984 14.648 1 98.88 105 ASP A C 1
ATOM 783 O O . ASP A 1 105 ? 4.605 24.953 14.414 1 98.88 105 ASP A O 1
ATOM 787 N N . VAL A 1 106 ? 2.521 24.484 13.836 1 98.94 106 VAL A N 1
ATOM 788 C CA . VAL A 1 106 ? 2.826 23.953 12.516 1 98.94 106 VAL A CA 1
ATOM 789 C C . VAL A 1 106 ? 1.789 24.438 11.508 1 98.94 106 VAL A C 1
ATOM 791 O O . VAL A 1 106 ? 0.59 24.438 11.789 1 98.94 106 VAL A O 1
ATOM 794 N N . LEU A 1 107 ? 2.258 24.875 10.398 1 98.88 107 LEU A N 1
ATOM 795 C CA . LEU A 1 107 ? 1.356 25.219 9.297 1 98.88 107 LEU A CA 1
ATOM 796 C C . LEU A 1 107 ? 1.201 24.031 8.344 1 98.88 107 LEU A C 1
ATOM 798 O O . LEU A 1 107 ? 2.119 23.219 8.188 1 98.88 107 LEU A O 1
ATOM 802 N N . GLN A 1 108 ? 0.051 23.969 7.762 1 98.88 108 GLN A N 1
ATOM 803 C CA . GLN A 1 108 ? -0.191 22.953 6.738 1 98.88 108 GLN A CA 1
ATOM 804 C C . GLN A 1 108 ? -0.607 23.594 5.418 1 98.88 108 GLN A C 1
ATOM 806 O O . GLN A 1 108 ? -1.487 24.453 5.391 1 98.88 108 GLN A O 1
ATOM 811 N N . THR A 1 109 ? 0.089 23.219 4.371 1 98.75 109 THR A N 1
ATOM 812 C CA . THR A 1 109 ? -0.293 23.578 3.012 1 98.75 109 THR A CA 1
ATOM 813 C C . THR A 1 109 ? -1.291 22.562 2.445 1 98.75 109 THR A C 1
ATOM 815 O O . THR A 1 109 ? -0.97 21.391 2.287 1 98.75 109 THR A O 1
ATOM 818 N N . PRO A 1 110 ? -2.533 23.062 2.139 1 98.06 110 PRO A N 1
ATOM 819 C CA . PRO A 1 110 ? -3.5 22.156 1.501 1 98.06 110 PRO A CA 1
ATOM 820 C C . PRO A 1 110 ? -3.004 21.609 0.165 1 98.06 110 PRO A C 1
ATOM 822 O O . PRO A 1 110 ? -2.252 22.281 -0.543 1 98.06 110 PRO A O 1
ATOM 825 N N . ALA A 1 111 ? -3.5 20.5 -0.244 1 97.69 111 ALA A N 1
ATOM 826 C CA . ALA A 1 111 ? -3.035 19.734 -1.396 1 97.69 111 ALA A CA 1
ATOM 827 C C . ALA A 1 111 ? -3.129 20.562 -2.678 1 97.69 111 ALA A C 1
ATOM 829 O O . ALA A 1 111 ? -2.215 20.531 -3.504 1 97.69 111 ALA A O 1
ATOM 830 N N . PHE A 1 112 ? -4.168 21.344 -2.869 1 96.44 112 PHE A N 1
ATOM 831 C CA . PHE A 1 112 ? -4.402 22.047 -4.125 1 96.44 112 PHE A CA 1
ATOM 832 C C . PHE A 1 112 ? -3.467 23.234 -4.262 1 96.44 112 PHE A C 1
ATOM 834 O O . PHE A 1 112 ? -3.322 23.797 -5.348 1 96.44 112 PHE A O 1
ATOM 841 N N . LEU A 1 113 ? -2.809 23.578 -3.164 1 97.75 113 LEU A N 1
ATOM 842 C CA . LEU A 1 113 ? -1.972 24.781 -3.191 1 97.75 113 LEU A CA 1
ATOM 843 C C . LEU A 1 113 ? -0.493 24.406 -3.225 1 97.75 113 LEU A C 1
ATOM 845 O O . LEU A 1 113 ? 0.372 25.281 -3.252 1 97.75 113 LEU A O 1
ATOM 849 N N . CYS A 1 114 ? -0.199 23.156 -3.34 1 97.75 114 CYS A N 1
ATOM 850 C CA . CYS A 1 114 ? 1.156 22.672 -3.094 1 97.75 114 CYS A CA 1
ATOM 851 C C . CYS A 1 114 ? 2.102 23.109 -4.207 1 97.75 114 CYS A C 1
ATOM 853 O O . CYS A 1 114 ? 3.322 23.078 -4.039 1 97.75 114 CYS A O 1
ATOM 855 N N . ARG A 1 115 ? 1.564 23.547 -5.328 1 96.88 115 ARG A N 1
ATOM 856 C CA . ARG A 1 115 ? 2.422 23.969 -6.434 1 96.88 115 ARG A CA 1
ATOM 857 C C . ARG A 1 115 ? 2.441 25.484 -6.555 1 96.88 115 ARG A C 1
ATOM 859 O O . ARG A 1 115 ? 3.174 26.047 -7.379 1 96.88 115 ARG A O 1
ATOM 866 N N . GLN A 1 116 ? 1.579 26.156 -5.848 1 97.56 116 GLN A N 1
ATOM 867 C CA . GLN A 1 116 ? 1.51 27.609 -5.938 1 97.56 116 GLN A CA 1
ATOM 868 C C . GLN A 1 116 ? 2.764 28.25 -5.355 1 97.56 116 GLN A C 1
ATOM 870 O O . GLN A 1 116 ? 2.916 28.328 -4.137 1 97.56 116 GLN A O 1
ATOM 875 N N . THR A 1 117 ? 3.572 28.781 -6.25 1 97.81 117 THR A N 1
ATOM 876 C CA . THR A 1 117 ? 4.914 29.234 -5.895 1 97.81 117 THR A CA 1
ATOM 877 C C . THR A 1 117 ? 4.863 30.312 -4.824 1 97.81 117 THR A C 1
ATOM 879 O O . THR A 1 117 ? 5.547 30.219 -3.803 1 97.81 117 THR A O 1
ATOM 882 N N . ASP A 1 118 ? 4.059 31.359 -5.023 1 98 118 ASP A N 1
ATOM 883 C CA . ASP A 1 118 ? 3.99 32.469 -4.074 1 98 118 ASP A CA 1
ATOM 884 C C . ASP A 1 118 ? 3.469 32 -2.719 1 98 118 ASP A C 1
ATOM 886 O O . ASP A 1 118 ? 3.934 32.469 -1.675 1 98 118 ASP A O 1
ATOM 890 N N . PHE A 1 119 ? 2.543 31.125 -2.736 1 98.5 119 PHE A N 1
ATOM 891 C CA . PHE A 1 119 ? 1.994 30.578 -1.501 1 98.5 119 PHE A CA 1
ATOM 892 C C . PHE A 1 119 ? 3.053 29.797 -0.739 1 98.5 119 PHE A C 1
ATOM 894 O O . PHE A 1 119 ? 3.246 30 0.46 1 98.5 119 PHE A O 1
ATOM 901 N N . ILE A 1 120 ? 3.748 28.906 -1.424 1 98.62 120 ILE A N 1
ATOM 902 C CA . ILE A 1 120 ? 4.789 28.078 -0.811 1 98.62 120 ILE A CA 1
ATOM 903 C C . ILE A 1 120 ? 5.887 28.984 -0.25 1 98.62 120 ILE A C 1
ATOM 905 O O . ILE A 1 120 ? 6.379 28.766 0.859 1 98.62 120 ILE A O 1
ATOM 909 N N . HIS A 1 121 ? 6.25 30 -1.003 1 98.19 121 HIS A N 1
ATOM 910 C CA . HIS A 1 121 ? 7.246 30.953 -0.545 1 98.19 121 HIS A CA 1
ATOM 911 C C . HIS A 1 121 ? 6.816 31.625 0.76 1 98.19 121 HIS A C 1
ATOM 913 O O . HIS A 1 121 ? 7.59 31.688 1.716 1 98.19 121 HIS A O 1
ATOM 919 N N . ALA A 1 122 ? 5.59 32.062 0.773 1 98.56 122 ALA A N 1
ATOM 920 C CA . ALA A 1 122 ? 5.066 32.781 1.926 1 98.56 122 ALA A CA 1
ATOM 921 C C . ALA A 1 122 ? 4.996 31.891 3.156 1 98.56 122 ALA A C 1
ATOM 923 O O . ALA A 1 122 ? 5.418 32.281 4.246 1 98.56 122 ALA A O 1
ATOM 924 N N . VAL A 1 123 ? 4.477 30.719 3.041 1 98.62 123 VAL A N 1
ATOM 925 C CA . VAL A 1 123 ? 4.344 29.828 4.184 1 98.62 123 VAL A CA 1
ATOM 926 C C . VAL A 1 123 ? 5.727 29.438 4.695 1 98.62 123 VAL A C 1
ATOM 928 O O . VAL A 1 123 ? 5.945 29.344 5.906 1 98.62 123 VAL A O 1
ATOM 931 N N . ALA A 1 124 ? 6.672 29.203 3.783 1 98.56 124 ALA A N 1
ATOM 932 C CA . ALA A 1 124 ? 8.023 28.812 4.148 1 98.56 124 ALA A CA 1
ATOM 933 C C . ALA A 1 124 ? 8.727 29.906 4.949 1 98.56 124 ALA A C 1
ATOM 935 O O . ALA A 1 124 ? 9.594 29.609 5.777 1 98.56 124 ALA A O 1
ATOM 936 N N . GLN A 1 125 ? 8.336 31.109 4.734 1 98.44 125 GLN A N 1
ATOM 937 C CA . GLN A 1 125 ? 9.016 32.25 5.355 1 98.44 125 GLN A CA 1
ATOM 938 C C . GLN A 1 125 ? 8.312 32.656 6.641 1 98.44 125 GLN A C 1
ATOM 940 O O . GLN A 1 125 ? 8.727 33.625 7.289 1 98.44 125 GLN A O 1
ATOM 945 N N . SER A 1 126 ? 7.27 32 7.035 1 98 126 SER A N 1
ATOM 946 C CA . SER A 1 126 ? 6.48 32.344 8.211 1 98 126 SER A CA 1
ATOM 947 C C . SER A 1 126 ? 7.285 32.125 9.492 1 98 126 SER A C 1
ATOM 949 O O . SER A 1 126 ? 6.93 32.656 10.547 1 98 126 SER A O 1
ATOM 951 N N . GLY A 1 127 ? 8.305 31.219 9.414 1 96.75 127 GLY A N 1
ATOM 952 C CA . GLY A 1 127 ? 9.078 30.844 10.594 1 96.75 127 GLY A CA 1
ATOM 953 C C . GLY A 1 127 ? 8.57 29.594 11.266 1 96.75 127 GLY A C 1
ATOM 954 O O . GLY A 1 127 ? 9.227 29.047 12.164 1 96.75 127 GLY A O 1
ATOM 955 N N . ARG A 1 128 ? 7.465 29.094 10.922 1 98.38 128 ARG A N 1
ATOM 956 C CA . ARG A 1 128 ? 6.91 27.859 11.477 1 98.38 128 ARG A CA 1
ATOM 957 C C . ARG A 1 128 ? 7.246 26.672 10.594 1 98.38 128 ARG A C 1
ATOM 959 O O . ARG A 1 128 ? 7.391 26.812 9.375 1 98.38 128 ARG A O 1
ATOM 966 N N . PRO A 1 129 ? 7.426 25.438 11.258 1 98.69 129 PRO A N 1
ATOM 967 C CA . PRO A 1 129 ? 7.438 24.234 10.422 1 98.69 129 PRO A CA 1
ATOM 968 C C . PRO A 1 129 ? 6.18 24.109 9.562 1 98.69 129 PRO A C 1
ATOM 970 O O . PRO A 1 129 ? 5.113 24.594 9.945 1 98.69 129 PRO A O 1
ATOM 973 N N . VAL A 1 130 ? 6.348 23.469 8.391 1 98.88 130 VAL A N 1
ATOM 974 C CA . VAL A 1 130 ? 5.238 23.391 7.449 1 98.88 130 VAL A CA 1
ATOM 975 C C . VAL A 1 130 ? 5.059 21.938 6.988 1 98.88 130 VAL A C 1
ATOM 977 O O . VAL A 1 130 ? 6.023 21.297 6.574 1 98.88 130 VAL A O 1
ATOM 980 N N . ASN A 1 131 ? 3.877 21.406 7.125 1 98.94 131 ASN A N 1
ATOM 981 C CA . ASN A 1 131 ? 3.467 20.156 6.492 1 98.94 131 ASN A CA 1
ATOM 982 C C . ASN A 1 131 ? 2.842 20.391 5.125 1 98.94 131 ASN A C 1
ATOM 984 O O . ASN A 1 131 ? 1.76 20.984 5.023 1 98.94 131 ASN A O 1
ATOM 988 N N . ILE A 1 132 ? 3.465 19.938 4.098 1 98.94 132 ILE A N 1
ATOM 989 C CA . ILE A 1 132 ? 2.984 20.219 2.75 1 98.94 132 ILE A CA 1
ATOM 990 C C . ILE A 1 132 ? 2.316 18.984 2.172 1 98.94 132 ILE A C 1
ATOM 992 O O . ILE A 1 132 ? 2.988 17.984 1.875 1 98.94 132 ILE A O 1
ATOM 996 N N . LYS A 1 133 ? 1.02 19.078 1.966 1 98.81 133 LYS A N 1
ATOM 997 C CA . LYS A 1 133 ? 0.261 17.969 1.383 1 98.81 133 LYS A CA 1
ATOM 998 C C . LYS A 1 133 ? 0.5 17.875 -0.122 1 98.81 133 LYS A C 1
ATOM 1000 O O . LYS A 1 133 ? 0.381 18.859 -0.839 1 98.81 133 LYS A O 1
ATOM 1005 N N . LYS A 1 134 ? 0.836 16.688 -0.565 1 98.81 134 LYS A N 1
ATOM 1006 C CA . LYS A 1 134 ? 0.995 16.453 -1.998 1 98.81 134 LYS A CA 1
ATOM 1007 C C . LYS A 1 134 ? -0.345 16.547 -2.723 1 98.81 134 LYS A C 1
ATOM 1009 O O . LYS A 1 134 ? -1.336 15.961 -2.289 1 98.81 134 LYS A O 1
ATOM 1014 N N . GLY A 1 135 ? -0.309 17.344 -3.791 1 98.06 135 GLY A N 1
ATOM 1015 C CA . GLY A 1 135 ? -1.504 17.375 -4.617 1 98.06 135 GLY A CA 1
ATOM 1016 C C . GLY A 1 135 ? -1.849 16.031 -5.234 1 98.06 135 GLY A C 1
ATOM 1017 O O . GLY A 1 135 ? -0.958 15.289 -5.637 1 98.06 135 GLY A O 1
ATOM 1018 N N . GLN A 1 136 ? -3.186 15.742 -5.391 1 96.94 136 GLN A N 1
ATOM 1019 C CA . GLN A 1 136 ? -3.658 14.484 -5.961 1 96.94 136 GLN A CA 1
ATOM 1020 C C . GLN A 1 136 ? -3.293 14.383 -7.438 1 96.94 136 GLN A C 1
ATOM 1022 O O . GLN A 1 136 ? -3.383 13.305 -8.031 1 96.94 136 GLN A O 1
ATOM 1027 N N . PHE A 1 137 ? -2.816 15.453 -8.023 1 96.5 137 PHE A N 1
ATOM 1028 C CA . PHE A 1 137 ? -2.484 15.508 -9.445 1 96.5 137 PHE A CA 1
ATOM 1029 C C . PHE A 1 137 ? -0.981 15.383 -9.656 1 96.5 137 PHE A C 1
ATOM 1031 O O . PHE A 1 137 ? -0.504 15.406 -10.789 1 96.5 137 PHE A O 1
ATOM 1038 N N . LEU A 1 138 ? -0.232 15.266 -8.633 1 96.94 138 LEU A N 1
ATOM 1039 C CA . LEU A 1 138 ? 1.224 15.25 -8.727 1 96.94 138 LEU A CA 1
ATOM 1040 C C . LEU A 1 138 ? 1.766 13.836 -8.562 1 96.94 138 LEU A C 1
ATOM 1042 O O . LEU A 1 138 ? 1.243 13.055 -7.762 1 96.94 138 LEU A O 1
ATOM 1046 N N . ALA A 1 139 ? 2.84 13.508 -9.289 1 96.94 139 ALA A N 1
ATOM 1047 C CA . ALA A 1 139 ? 3.664 12.344 -8.977 1 96.94 139 ALA A CA 1
ATOM 1048 C C . ALA A 1 139 ? 4.48 12.586 -7.707 1 96.94 139 ALA A C 1
ATOM 1050 O O . ALA A 1 139 ? 4.84 13.727 -7.395 1 96.94 139 ALA A O 1
ATOM 1051 N N . PRO A 1 140 ? 4.785 11.562 -6.98 1 98.19 140 PRO A N 1
ATOM 1052 C CA . PRO A 1 140 ? 5.496 11.758 -5.711 1 98.19 140 PRO A CA 1
ATOM 1053 C C . PRO A 1 140 ? 6.871 12.391 -5.898 1 98.19 140 PRO A C 1
ATOM 1055 O O . PRO A 1 140 ? 7.309 13.188 -5.062 1 98.19 140 PRO A O 1
ATOM 1058 N N . GLY A 1 141 ? 7.57 12.094 -7 1 98.12 141 GLY A N 1
ATOM 1059 C CA . GLY A 1 141 ? 8.891 12.648 -7.246 1 98.12 141 GLY A CA 1
ATOM 1060 C C . GLY A 1 141 ? 8.883 14.156 -7.418 1 98.12 141 GLY A C 1
ATOM 1061 O O . GLY A 1 141 ? 9.891 14.82 -7.188 1 98.12 141 GLY A O 1
ATOM 1062 N N . ASP A 1 142 ? 7.734 14.688 -7.793 1 98.12 142 ASP A N 1
ATOM 1063 C CA . ASP A 1 142 ? 7.602 16.125 -8.023 1 98.12 142 ASP A CA 1
ATOM 1064 C C . ASP A 1 142 ? 7.648 16.891 -6.707 1 98.12 142 ASP A C 1
ATOM 1066 O O . ASP A 1 142 ? 7.891 18.109 -6.695 1 98.12 142 ASP A O 1
ATOM 1070 N N . MET A 1 143 ? 7.473 16.25 -5.629 1 98.62 143 MET A N 1
ATOM 1071 C CA . MET A 1 143 ? 7.48 16.922 -4.328 1 98.62 143 MET A CA 1
ATOM 1072 C C . MET A 1 143 ? 8.883 17.422 -3.98 1 98.62 143 MET A C 1
ATOM 1074 O O . MET A 1 143 ? 9.039 18.297 -3.131 1 98.62 143 MET A O 1
ATOM 1078 N N . LYS A 1 144 ? 9.914 16.828 -4.609 1 98.56 144 LYS A N 1
ATOM 1079 C CA . LYS A 1 144 ? 11.266 17.328 -4.398 1 98.56 144 LYS A CA 1
ATOM 1080 C C . LYS A 1 144 ? 11.359 18.812 -4.758 1 98.56 144 LYS A C 1
ATOM 1082 O O . LYS A 1 144 ? 11.977 19.594 -4.031 1 98.56 144 LYS A O 1
ATOM 1087 N N . ASN A 1 145 ? 10.758 19.156 -5.895 1 98.25 145 ASN A N 1
ATOM 1088 C CA . ASN A 1 145 ? 10.773 20.547 -6.336 1 98.25 145 ASN A CA 1
ATOM 1089 C C . ASN A 1 145 ? 10 21.438 -5.379 1 98.25 145 ASN A C 1
ATOM 1091 O O . ASN A 1 145 ? 10.383 22.594 -5.145 1 98.25 145 ASN A O 1
ATOM 1095 N N . VAL A 1 146 ? 8.906 20.953 -4.852 1 98.62 146 VAL A N 1
ATOM 1096 C CA . VAL A 1 146 ? 8.078 21.719 -3.916 1 98.62 146 VAL A CA 1
ATOM 1097 C C . VAL A 1 146 ? 8.867 21.984 -2.639 1 98.62 146 VAL A C 1
ATOM 1099 O O . VAL A 1 146 ? 8.93 23.125 -2.17 1 98.62 146 VAL A O 1
ATOM 1102 N N . ILE A 1 147 ? 9.508 20.953 -2.102 1 98.81 147 ILE A N 1
ATOM 1103 C CA . ILE A 1 147 ? 10.281 21.078 -0.871 1 98.81 147 ILE A CA 1
ATOM 1104 C C . ILE A 1 147 ? 11.492 21.969 -1.107 1 98.81 147 ILE A C 1
ATOM 1106 O O . ILE A 1 147 ? 11.836 22.812 -0.26 1 98.81 147 ILE A O 1
ATOM 1110 N N . ASP A 1 148 ? 12.141 21.812 -2.27 1 98.62 148 ASP A N 1
ATOM 1111 C CA . ASP A 1 148 ? 13.297 22.656 -2.605 1 98.62 148 ASP A CA 1
ATOM 1112 C C . ASP A 1 148 ? 12.898 24.125 -2.682 1 98.62 148 ASP A C 1
ATOM 1114 O O . ASP A 1 148 ? 13.641 25 -2.219 1 98.62 148 ASP A O 1
ATOM 1118 N N . LYS A 1 149 ? 11.75 24.359 -3.295 1 98.19 149 LYS A N 1
ATOM 1119 C CA . LYS A 1 149 ? 11.219 25.719 -3.357 1 98.19 149 LYS A CA 1
ATOM 1120 C C . LYS A 1 149 ? 11.008 26.281 -1.958 1 98.19 149 LYS A C 1
ATOM 1122 O O . LYS A 1 149 ? 11.336 27.438 -1.695 1 98.19 149 LYS A O 1
ATOM 1127 N N . ALA A 1 150 ? 10.453 25.531 -1.086 1 98.75 150 ALA A N 1
ATOM 1128 C CA . ALA A 1 150 ? 10.211 25.938 0.294 1 98.75 150 ALA A CA 1
ATOM 1129 C C . ALA A 1 150 ? 11.523 26.219 1.021 1 98.75 150 ALA A C 1
ATOM 1131 O O . ALA A 1 150 ? 11.664 27.25 1.697 1 98.75 150 ALA A O 1
ATOM 1132 N N . ARG A 1 151 ? 12.484 25.344 0.896 1 98.75 151 ARG A N 1
ATOM 1133 C CA . ARG A 1 151 ? 13.789 25.5 1.534 1 98.75 151 ARG A CA 1
ATOM 1134 C C . ARG A 1 151 ? 14.5 26.75 1.043 1 98.75 151 ARG A C 1
ATOM 1136 O O . ARG A 1 151 ? 15.102 27.484 1.835 1 98.75 151 ARG A O 1
ATOM 1143 N N . ALA A 1 152 ? 14.453 26.953 -0.271 1 98.56 152 ALA A N 1
ATOM 1144 C CA . ALA A 1 152 ? 15.062 28.141 -0.842 1 98.56 152 ALA A CA 1
ATOM 1145 C C . ALA A 1 152 ? 14.445 29.406 -0.249 1 98.56 152 ALA A C 1
ATOM 1147 O O . ALA A 1 152 ? 15.164 30.344 0.107 1 98.56 152 ALA A O 1
ATOM 1148 N N . ALA A 1 153 ? 13.156 29.406 -0.185 1 98.56 153 ALA A N 1
ATOM 1149 C CA . ALA A 1 153 ? 12.461 30.562 0.394 1 98.56 153 ALA A CA 1
ATOM 1150 C C . ALA A 1 153 ? 12.867 30.766 1.847 1 98.56 153 ALA A C 1
ATOM 1152 O O . ALA A 1 153 ? 13.094 31.906 2.271 1 98.56 153 ALA A O 1
ATOM 1153 N N . ALA A 1 154 ? 12.914 29.719 2.621 1 98.44 154 ALA A N 1
ATOM 1154 C CA . ALA A 1 154 ? 13.336 29.812 4.016 1 98.44 154 ALA A CA 1
ATOM 1155 C C . ALA A 1 154 ? 14.75 30.359 4.125 1 98.44 154 ALA A C 1
ATOM 1157 O O . ALA A 1 154 ? 15.023 31.25 4.945 1 98.44 154 ALA A O 1
ATOM 1158 N N . ARG A 1 155 ? 15.625 29.875 3.312 1 98.19 155 ARG A N 1
ATOM 1159 C CA . ARG A 1 155 ? 17.016 30.312 3.299 1 98.19 155 ARG A CA 1
ATOM 1160 C C . ARG A 1 155 ? 17.125 31.797 3.031 1 98.19 155 ARG A C 1
ATOM 1162 O O . ARG A 1 155 ? 17.922 32.5 3.656 1 98.19 155 ARG A O 1
ATOM 1169 N N . GLU A 1 156 ? 16.359 32.25 2.146 1 98.19 156 GLU A N 1
ATOM 1170 C CA . GLU A 1 156 ? 16.344 33.656 1.798 1 98.19 156 GLU A CA 1
ATOM 1171 C C . GLU A 1 156 ? 16.031 34.531 3.016 1 98.19 156 GLU A C 1
ATOM 1173 O O . GLU A 1 156 ? 16.5 35.656 3.121 1 98.19 156 GLU A O 1
ATOM 1178 N N . LYS A 1 157 ? 15.289 34.031 3.9 1 97.69 157 LYS A N 1
ATOM 1179 C CA . LYS A 1 157 ? 14.875 34.781 5.086 1 97.69 157 LYS A CA 1
ATOM 1180 C C . LYS A 1 157 ? 15.742 34.438 6.289 1 97.69 157 LYS A C 1
ATOM 1182 O O . LYS A 1 157 ? 15.422 34.781 7.422 1 97.69 157 LYS A O 1
ATOM 1187 N N . GLY A 1 158 ? 16.781 33.594 6.117 1 97.94 158 GLY A N 1
ATOM 1188 C CA . GLY A 1 158 ? 17.703 33.219 7.168 1 97.94 158 GLY A CA 1
ATOM 1189 C C . GLY A 1 158 ? 17.141 32.188 8.117 1 97.94 158 GLY A C 1
ATOM 1190 O O . GLY A 1 158 ? 17.547 32.094 9.273 1 97.94 158 GLY A O 1
ATOM 1191 N N . LEU A 1 159 ? 16.172 31.469 7.672 1 97.88 159 LEU A N 1
ATOM 1192 C CA . LEU A 1 159 ? 15.547 30.438 8.492 1 97.88 159 LEU A CA 1
ATOM 1193 C C . LEU A 1 159 ? 16.172 29.078 8.203 1 97.88 159 LEU A C 1
ATOM 1195 O O . LEU A 1 159 ? 16.766 28.875 7.145 1 97.88 159 LEU A O 1
ATOM 1199 N N . ASP A 1 160 ? 16.016 28.219 9.203 1 96.62 160 ASP A N 1
ATOM 1200 C CA . ASP A 1 160 ? 16.453 26.844 9.031 1 96.62 160 ASP A CA 1
ATOM 1201 C C . ASP A 1 160 ? 15.703 26.156 7.891 1 96.62 160 ASP A C 1
ATOM 1203 O O . ASP A 1 160 ? 14.5 26.344 7.734 1 96.62 160 ASP A O 1
ATOM 1207 N N . GLU A 1 161 ? 16.438 25.391 7.113 1 97.25 161 GLU A N 1
ATOM 1208 C CA . GLU A 1 161 ? 15.852 24.703 5.969 1 97.25 161 GLU A CA 1
ATOM 1209 C C . GLU A 1 161 ? 15.227 23.375 6.379 1 97.25 161 GLU A C 1
ATOM 1211 O O . GLU A 1 161 ? 14.453 22.781 5.621 1 97.25 161 GLU A O 1
ATOM 1216 N N . ASP A 1 162 ? 15.617 22.875 7.543 1 96.88 162 ASP A N 1
ATOM 1217 C CA . ASP A 1 162 ? 15.078 21.609 8.039 1 96.88 162 ASP A CA 1
ATOM 1218 C C . ASP A 1 162 ? 13.805 21.844 8.852 1 96.88 162 ASP A C 1
ATOM 1220 O O . ASP A 1 162 ? 13.789 21.625 10.062 1 96.88 162 ASP A O 1
ATOM 1224 N N . ARG A 1 163 ? 12.688 22.188 8.18 1 97.69 163 ARG A N 1
ATOM 1225 C CA . ARG A 1 163 ? 11.461 22.531 8.898 1 97.69 163 ARG A CA 1
ATOM 1226 C C . ARG A 1 163 ? 10.227 22.172 8.07 1 97.69 163 ARG A C 1
ATOM 1228 O O . ARG A 1 163 ? 9.102 22.516 8.438 1 97.69 163 ARG A O 1
ATOM 1235 N N . PHE A 1 164 ? 10.469 21.422 6.945 1 98.81 164 PHE A N 1
ATOM 1236 C CA . PHE A 1 164 ? 9.367 21.078 6.059 1 98.81 164 PHE A CA 1
ATOM 1237 C C . PHE A 1 164 ? 9.141 19.578 6.047 1 98.81 164 PHE A C 1
ATOM 1239 O O . PHE A 1 164 ? 10.094 18.797 6.113 1 98.81 164 PHE A O 1
ATOM 1246 N N . MET A 1 165 ? 7.879 19.156 5.965 1 98.94 165 MET A N 1
ATOM 1247 C CA . MET A 1 165 ? 7.465 17.766 5.805 1 98.94 165 MET A CA 1
ATOM 1248 C C . MET A 1 165 ? 6.715 17.578 4.492 1 98.94 165 MET A C 1
ATOM 1250 O O . MET A 1 165 ? 6.078 18.5 3.99 1 98.94 165 MET A O 1
ATOM 1254 N N . ALA A 1 166 ? 6.875 16.438 3.881 1 98.88 166 ALA A N 1
ATOM 1255 C CA . ALA A 1 166 ? 6.141 16.047 2.68 1 98.88 166 ALA A CA 1
ATOM 1256 C C . ALA A 1 166 ? 5.055 15.023 3.014 1 98.88 166 ALA A C 1
ATOM 1258 O O . ALA A 1 166 ? 5.352 13.938 3.521 1 98.88 166 ALA A O 1
ATOM 1259 N N . CYS A 1 167 ? 3.84 15.375 2.688 1 98.94 167 CYS A N 1
ATOM 1260 C CA . CYS A 1 167 ? 2.715 14.555 3.135 1 98.94 167 CYS A CA 1
ATOM 1261 C C . CYS A 1 167 ? 1.982 13.945 1.95 1 98.94 167 CYS A C 1
ATOM 1263 O O . CYS A 1 167 ? 1.446 14.664 1.104 1 98.94 167 CYS A O 1
ATOM 1265 N N . GLU A 1 168 ? 1.967 12.602 1.879 1 98.88 168 GLU A N 1
ATOM 1266 C CA . GLU A 1 168 ? 1.233 11.844 0.871 1 98.88 168 GLU A CA 1
ATOM 1267 C C . GLU A 1 168 ? -0.233 11.68 1.26 1 98.88 168 GLU A C 1
ATOM 1269 O O . GLU A 1 168 ? -0.547 11.43 2.426 1 98.88 168 GLU A O 1
ATOM 1274 N N . ARG A 1 169 ? -1.088 11.891 0.295 1 98.44 169 ARG A N 1
ATOM 1275 C CA . ARG A 1 169 ? -2.506 11.766 0.62 1 98.44 169 ARG A CA 1
ATOM 1276 C C . ARG A 1 169 ? -3.285 11.172 -0.546 1 98.44 169 ARG A C 1
ATOM 1278 O O . ARG A 1 169 ? -4.516 11.219 -0.565 1 98.44 169 ARG A O 1
ATOM 1285 N N . GLY A 1 170 ? -2.598 10.57 -1.489 1 98 170 GLY A N 1
ATOM 1286 C CA . GLY A 1 170 ? -3.244 9.891 -2.602 1 98 170 GLY A CA 1
ATOM 1287 C C . GLY A 1 170 ? -3.139 10.648 -3.908 1 98 170 GLY A C 1
ATOM 1288 O O . GLY A 1 170 ? -2.793 11.836 -3.916 1 98 170 GLY A O 1
ATOM 1289 N N . ALA A 1 171 ? -3.359 9.961 -5.012 1 97.94 171 ALA A N 1
ATOM 1290 C CA . ALA A 1 171 ? -3.41 10.477 -6.379 1 97.94 171 ALA A CA 1
ATOM 1291 C C . ALA A 1 171 ? -4.75 10.156 -7.035 1 97.94 171 ALA A C 1
ATOM 1293 O O . ALA A 1 171 ? 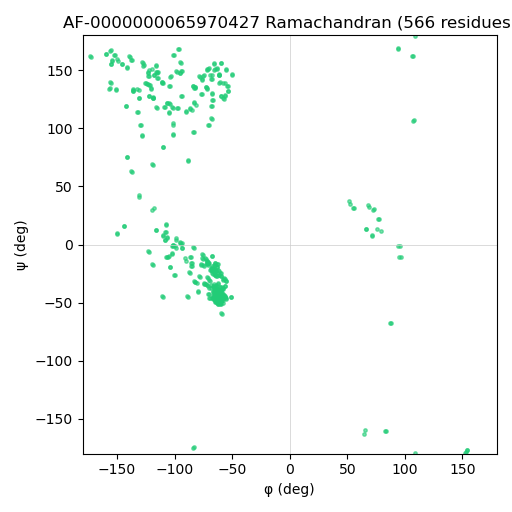-5.332 9.102 -6.781 1 97.94 171 ALA A O 1
ATOM 1294 N N . SER A 1 172 ? -5.18 11.047 -7.836 1 96.75 172 SER A N 1
ATOM 1295 C CA . SER A 1 172 ? -6.426 10.805 -8.555 1 96.75 172 SER A CA 1
ATOM 1296 C C . SER A 1 172 ? -6.352 9.531 -9.383 1 96.75 172 SER A C 1
ATOM 1298 O O . SER A 1 172 ? -5.383 9.312 -10.117 1 96.75 172 SER A O 1
ATOM 1300 N N . PHE A 1 173 ? -7.254 8.68 -9.203 1 95.06 173 PHE A N 1
ATOM 1301 C CA . PHE A 1 173 ? -7.391 7.406 -9.898 1 95.06 173 PHE A CA 1
ATOM 1302 C C . PHE A 1 173 ? -8.805 7.234 -10.438 1 95.06 173 PHE A C 1
ATOM 1304 O O . PHE A 1 173 ? -9.695 6.773 -9.727 1 95.06 173 PHE A O 1
ATOM 1311 N N . GLY A 1 174 ? -9.078 7.41 -11.727 1 88.88 174 GLY A N 1
ATOM 1312 C CA . GLY A 1 174 ? -10.414 7.387 -12.305 1 88.88 174 GLY A CA 1
ATOM 1313 C C . GLY A 1 174 ? -11.289 8.523 -11.82 1 88.88 174 GLY A C 1
ATOM 1314 O O . GLY A 1 174 ? -10.789 9.547 -11.344 1 88.88 174 GLY A O 1
ATOM 1315 N N . TYR A 1 175 ? -12.633 8.188 -12.031 1 87.69 175 TYR A N 1
ATOM 1316 C CA . TYR A 1 175 ? -13.602 9.195 -11.609 1 87.69 175 TYR A CA 1
ATOM 1317 C C . TYR A 1 175 ? -13.922 9.055 -10.133 1 87.69 175 TYR A C 1
ATOM 1319 O O . TYR A 1 175 ? -14.297 7.969 -9.672 1 87.69 175 TYR A O 1
ATOM 1327 N N . ASN A 1 176 ? -13.594 10.047 -9.266 1 91.81 176 ASN A N 1
ATOM 1328 C CA . ASN A 1 176 ? -14 10.227 -7.879 1 91.81 176 ASN A CA 1
ATOM 1329 C C . ASN A 1 176 ? -13.195 9.336 -6.938 1 91.81 176 ASN A C 1
ATOM 1331 O O . ASN A 1 176 ? -13.664 9 -5.848 1 91.81 176 ASN A O 1
ATOM 1335 N N . ASN A 1 177 ? -12.109 8.742 -7.52 1 94.75 177 ASN A N 1
ATOM 1336 C CA . ASN A 1 177 ? -11.344 7.852 -6.66 1 94.75 177 ASN A CA 1
ATOM 1337 C C . ASN A 1 177 ? -9.898 8.32 -6.512 1 94.75 177 ASN A C 1
ATOM 1339 O O . ASN A 1 177 ? -9.375 9.016 -7.383 1 94.75 177 ASN A O 1
ATOM 1343 N N . LEU A 1 178 ? -9.359 7.984 -5.402 1 97 178 LEU A N 1
ATOM 1344 C CA . LEU A 1 178 ? -7.934 8.164 -5.152 1 97 178 LEU A CA 1
ATOM 1345 C C . LEU A 1 178 ? -7.242 6.82 -4.941 1 97 178 LEU A C 1
ATOM 1347 O O . LEU A 1 178 ? -7.887 5.844 -4.547 1 97 178 LEU A O 1
ATOM 1351 N N . VAL A 1 179 ? -5.98 6.777 -5.242 1 97.88 179 VAL A N 1
ATOM 1352 C CA . VAL A 1 179 ? -5.129 5.648 -4.887 1 97.88 179 VAL A CA 1
ATOM 1353 C C . VAL A 1 179 ? -3.844 6.152 -4.23 1 97.88 179 VAL A C 1
ATOM 1355 O O . VAL A 1 179 ? -3.281 7.168 -4.656 1 97.88 179 VAL A O 1
ATOM 1358 N N . SER A 1 180 ? -3.514 5.551 -3.16 1 97.69 180 SER A N 1
ATOM 1359 C CA . SER A 1 180 ? -2.23 5.816 -2.518 1 97.69 180 SER A CA 1
ATOM 1360 C C . SER A 1 180 ? -1.22 4.715 -2.822 1 97.69 180 SER A C 1
ATOM 1362 O O . SER A 1 180 ? -1.2 3.682 -2.152 1 97.69 180 SER A O 1
ATOM 1364 N N . ASP A 1 181 ? -0.423 4.961 -3.861 1 98.19 181 ASP A N 1
ATOM 1365 C CA . ASP A 1 181 ? 0.661 4.035 -4.176 1 98.19 181 ASP A CA 1
ATOM 1366 C C . ASP A 1 181 ? 1.735 4.059 -3.092 1 98.19 181 ASP A C 1
ATOM 1368 O O . ASP A 1 181 ? 2.393 5.078 -2.881 1 98.19 181 ASP A O 1
ATOM 1372 N N . MET A 1 182 ? 1.971 2.939 -2.439 1 98.88 182 MET A N 1
ATOM 1373 C CA . MET A 1 182 ? 2.896 2.916 -1.312 1 98.88 182 MET A CA 1
ATOM 1374 C C . MET A 1 182 ? 4.32 3.215 -1.77 1 98.88 182 MET A C 1
ATOM 1376 O O . MET A 1 182 ? 5.156 3.648 -0.974 1 98.88 182 MET A O 1
ATOM 1380 N N . ARG A 1 183 ? 4.68 3.037 -3.088 1 98.69 183 ARG A N 1
ATOM 1381 C CA . ARG A 1 183 ? 5.984 3.436 -3.607 1 98.69 183 ARG A CA 1
ATOM 1382 C C . ARG A 1 183 ? 6.211 4.934 -3.432 1 98.69 183 ARG A C 1
ATOM 1384 O O . ARG A 1 183 ? 7.352 5.383 -3.312 1 98.69 183 ARG A O 1
ATOM 1391 N N . SER A 1 184 ? 5.055 5.688 -3.4 1 98.75 184 SER A N 1
ATOM 1392 C CA . SER A 1 184 ? 5.113 7.137 -3.266 1 98.75 184 SER A CA 1
ATOM 1393 C C . SER A 1 184 ? 5.836 7.547 -1.988 1 98.75 184 SER A C 1
ATOM 1395 O O . SER A 1 184 ? 6.59 8.523 -1.98 1 98.75 184 SER A O 1
ATOM 1397 N N . LEU A 1 185 ? 5.637 6.84 -0.94 1 98.88 185 LEU A N 1
ATOM 1398 C CA . LEU A 1 185 ? 6.25 7.152 0.345 1 98.88 185 LEU A CA 1
ATOM 1399 C C . LEU A 1 185 ? 7.766 7.008 0.272 1 98.88 185 LEU A C 1
ATOM 1401 O O . LEU A 1 185 ? 8.5 7.871 0.761 1 98.88 185 LEU A O 1
ATOM 1405 N N . ALA A 1 186 ? 8.234 5.93 -0.335 1 98.75 186 ALA A N 1
ATOM 1406 C CA . ALA A 1 186 ? 9.664 5.723 -0.511 1 98.75 186 ALA A CA 1
ATOM 1407 C C . ALA A 1 186 ? 10.258 6.762 -1.455 1 98.75 186 ALA A C 1
ATOM 1409 O O . ALA A 1 186 ? 11.336 7.309 -1.189 1 98.75 186 ALA A O 1
ATOM 1410 N N . ILE A 1 187 ? 9.578 7.035 -2.539 1 98.62 187 ILE A N 1
ATOM 1411 C CA . ILE A 1 187 ? 10.047 8.008 -3.523 1 98.62 187 ILE A CA 1
ATOM 1412 C C . ILE A 1 187 ? 10.164 9.383 -2.875 1 98.62 187 ILE A C 1
ATOM 1414 O O . ILE A 1 187 ? 11.133 10.102 -3.105 1 98.62 187 ILE A O 1
ATOM 1418 N N . MET A 1 188 ? 9.242 9.734 -2.012 1 98.69 188 MET A N 1
ATOM 1419 C CA . MET A 1 188 ? 9.211 11.062 -1.408 1 98.69 188 MET A CA 1
ATOM 1420 C C . MET A 1 188 ? 10.336 11.227 -0.391 1 98.69 188 MET A C 1
ATOM 1422 O O . MET A 1 188 ? 10.664 12.344 0.009 1 98.69 188 MET A O 1
ATOM 1426 N N . ARG A 1 189 ? 10.969 10.141 0.025 1 98.44 189 ARG A N 1
ATOM 1427 C CA . ARG A 1 189 ? 12.141 10.242 0.881 1 98.44 189 ARG A CA 1
ATOM 1428 C C . ARG A 1 189 ? 13.266 10.992 0.173 1 98.44 189 ARG A C 1
ATOM 1430 O O . ARG A 1 189 ? 14.156 11.555 0.822 1 98.44 189 ARG A O 1
ATOM 1437 N N . GLU A 1 190 ? 13.203 11 -1.154 1 97.69 190 GLU A N 1
ATOM 1438 C CA . GLU A 1 190 ? 14.219 11.703 -1.935 1 97.69 190 GLU A CA 1
ATOM 1439 C C . GLU A 1 190 ? 14.164 13.211 -1.685 1 97.69 190 GLU A C 1
ATOM 1441 O O . GLU A 1 190 ? 15.117 13.93 -2.002 1 97.69 190 GLU A O 1
ATOM 1446 N N . THR A 1 191 ? 13.062 13.688 -1.152 1 98.38 191 THR A N 1
ATOM 1447 C CA . THR A 1 191 ? 12.977 15.086 -0.763 1 98.38 191 THR A CA 1
ATOM 1448 C C . THR A 1 191 ? 13.906 15.383 0.413 1 98.38 191 THR A C 1
ATOM 1450 O O . THR A 1 191 ? 14.203 16.547 0.702 1 98.38 191 THR A O 1
ATOM 1453 N N . ARG A 1 192 ? 14.336 14.43 1.2 1 97.94 192 ARG A N 1
ATOM 1454 C CA . ARG A 1 192 ? 15.133 14.516 2.422 1 97.94 192 ARG A CA 1
ATOM 1455 C C . ARG A 1 192 ? 14.352 15.219 3.529 1 97.94 192 ARG A C 1
ATOM 1457 O O . ARG A 1 192 ? 14.938 15.734 4.484 1 97.94 192 ARG A O 1
ATOM 1464 N N . ALA A 1 193 ? 13.062 15.375 3.332 1 98.75 193 ALA A N 1
ATOM 1465 C CA . ALA A 1 193 ? 12.148 15.812 4.383 1 98.75 193 ALA A CA 1
ATOM 1466 C C . ALA A 1 193 ? 11.422 14.625 5.008 1 98.75 193 ALA A C 1
ATOM 1468 O O . ALA A 1 193 ? 11.219 13.602 4.355 1 98.75 193 ALA A O 1
ATOM 1469 N N . PRO A 1 194 ? 11.078 14.75 6.352 1 98.88 194 PRO A N 1
ATOM 1470 C CA . PRO A 1 194 ? 10.227 13.695 6.906 1 98.88 194 PRO A CA 1
ATOM 1471 C C . PRO A 1 194 ? 8.953 13.477 6.094 1 98.88 194 PRO A C 1
ATOM 1473 O O . PRO A 1 194 ? 8.281 14.445 5.723 1 98.88 194 PRO A O 1
ATOM 1476 N N . VAL A 1 195 ? 8.656 12.203 5.781 1 98.94 195 VAL A N 1
ATOM 1477 C CA . VAL A 1 195 ? 7.469 11.852 5.008 1 98.94 195 VAL A CA 1
ATOM 1478 C C . VAL A 1 195 ? 6.316 11.508 5.949 1 98.94 195 VAL A C 1
ATOM 1480 O O . VAL A 1 195 ? 6.484 10.727 6.891 1 98.94 195 VAL A O 1
ATOM 1483 N N . VAL A 1 196 ? 5.156 12.172 5.734 1 98.94 196 VAL A N 1
ATOM 1484 C CA . VAL A 1 196 ? 3.928 11.945 6.484 1 98.94 196 VAL A CA 1
ATOM 1485 C C . VAL A 1 196 ? 2.887 11.281 5.586 1 98.94 196 VAL A C 1
ATOM 1487 O O . VAL A 1 196 ? 2.799 11.586 4.395 1 98.94 196 VAL A O 1
ATOM 1490 N N . PHE A 1 197 ? 2.166 10.344 6.137 1 99 197 PHE A N 1
ATOM 1491 C CA . PHE A 1 197 ? 1.076 9.727 5.395 1 99 197 PHE A CA 1
ATOM 1492 C C . PHE A 1 197 ? -0.274 10.156 5.949 1 99 197 PHE A C 1
ATOM 1494 O O . PHE A 1 197 ? -0.562 9.945 7.129 1 99 197 PHE A O 1
ATOM 1501 N N . ASP A 1 198 ? -1.056 10.812 5.125 1 98.94 198 ASP A N 1
ATOM 1502 C CA . ASP A 1 198 ? -2.434 11.172 5.453 1 98.94 198 ASP A CA 1
ATOM 1503 C C . ASP A 1 198 ? -3.381 10.008 5.168 1 98.94 198 ASP A C 1
ATOM 1505 O O . ASP A 1 198 ? -3.875 9.859 4.047 1 98.94 198 ASP A O 1
ATOM 1509 N N . ALA A 1 199 ? -3.689 9.273 6.172 1 98.81 199 ALA A N 1
ATOM 1510 C CA . ALA A 1 199 ? -4.445 8.031 6.02 1 98.81 199 ALA A CA 1
ATOM 1511 C C . ALA A 1 199 ? -5.91 8.32 5.703 1 98.81 199 ALA A C 1
ATOM 1513 O O . ALA A 1 199 ? -6.543 7.586 4.938 1 98.81 199 ALA A O 1
ATOM 1514 N N . THR A 1 200 ? -6.441 9.367 6.234 1 98.56 200 THR A N 1
ATOM 1515 C CA . THR A 1 200 ? -7.875 9.625 6.133 1 98.56 200 THR A CA 1
ATOM 1516 C C . THR A 1 200 ? -8.219 10.219 4.773 1 98.56 200 THR A C 1
ATOM 1518 O O . THR A 1 200 ? -9.234 9.859 4.164 1 98.56 200 THR A O 1
ATOM 1521 N N . HIS A 1 201 ? -7.391 11.109 4.289 1 98 201 HIS A N 1
ATOM 1522 C CA . HIS A 1 201 ? -7.695 11.695 2.988 1 98 201 HIS A CA 1
ATOM 1523 C C . HIS A 1 201 ? -7.355 10.734 1.855 1 98 201 HIS A C 1
ATOM 1525 O O . HIS A 1 201 ? -7.828 10.898 0.729 1 98 201 HIS A O 1
ATOM 1531 N N . SER A 1 202 ? -6.574 9.75 2.115 1 98.12 202 SER A N 1
ATOM 1532 C CA . SER A 1 202 ? -6.223 8.734 1.128 1 98.12 202 SER A CA 1
ATOM 1533 C C . SER A 1 202 ? -7.414 7.836 0.807 1 98.12 202 SER A C 1
ATOM 1535 O O . SER A 1 202 ? -7.391 7.09 -0.177 1 98.12 202 SER A O 1
ATOM 1537 N N . VAL A 1 203 ? -8.445 7.855 1.651 1 97.88 203 VAL A N 1
ATOM 1538 C CA . VAL A 1 203 ? -9.586 6.98 1.426 1 97.88 203 VAL A CA 1
ATOM 1539 C C . VAL A 1 203 ? -10.781 7.801 0.95 1 97.88 203 VAL A C 1
ATOM 1541 O O . VAL A 1 203 ? -11.914 7.312 0.931 1 97.88 203 VAL A O 1
ATOM 1544 N N . GLN A 1 204 ? -10.508 9.039 0.637 1 96.38 204 GLN A N 1
ATOM 1545 C CA . GLN A 1 204 ? -11.57 9.914 0.157 1 96.38 204 GLN A CA 1
ATOM 1546 C C . GLN A 1 204 ? -12.07 9.477 -1.214 1 96.38 204 GLN A C 1
ATOM 1548 O O . GLN A 1 204 ? -11.297 8.969 -2.031 1 96.38 204 GLN A O 1
ATOM 1553 N N . LEU A 1 205 ? -13.312 9.57 -1.472 1 95.88 205 LEU A N 1
ATOM 1554 C CA . LEU A 1 205 ? -13.977 9.508 -2.771 1 95.88 205 LEU A CA 1
ATOM 1555 C C . LEU A 1 205 ? -14.523 10.875 -3.168 1 95.88 205 LEU A C 1
ATOM 1557 O O . LEU A 1 205 ? -15.711 11.156 -2.969 1 95.88 205 LEU A O 1
ATOM 1561 N N . PRO A 1 206 ? -13.664 11.695 -3.75 1 91.38 206 PRO A N 1
ATOM 1562 C CA . PRO A 1 206 ? -14.047 13.086 -4.012 1 91.38 206 PRO A CA 1
ATOM 1563 C C . PRO A 1 206 ? -15.32 13.195 -4.848 1 91.38 206 PRO A C 1
ATOM 1565 O O . PRO A 1 206 ? -15.453 12.516 -5.871 1 91.38 206 PRO A O 1
ATOM 1568 N N . GLY A 1 207 ? -16.266 13.969 -4.375 1 87.88 207 GLY A N 1
ATOM 1569 C CA . GLY A 1 207 ? -17.5 14.18 -5.098 1 87.88 207 GLY A CA 1
ATOM 1570 C C . GLY A 1 207 ? -18.406 12.961 -5.098 1 87.88 207 GLY A C 1
ATOM 1571 O O . GLY A 1 207 ? -19.438 12.945 -5.781 1 87.88 207 GLY A O 1
ATOM 1572 N N . GLY A 1 208 ? -18.062 11.961 -4.34 1 85.5 208 GLY A N 1
ATOM 1573 C CA . GLY A 1 208 ? -18.734 10.68 -4.402 1 85.5 208 GLY A CA 1
ATOM 1574 C C . GLY A 1 208 ? -20.172 10.742 -3.895 1 85.5 208 GLY A C 1
ATOM 1575 O O . GLY A 1 208 ? -20.969 9.852 -4.188 1 85.5 208 GLY A O 1
ATOM 1576 N N . MET A 1 209 ? -20.453 11.766 -3.127 1 85.94 209 MET A N 1
ATOM 1577 C CA . MET A 1 209 ? -21.812 11.898 -2.594 1 85.94 209 MET A CA 1
ATOM 1578 C C . MET A 1 209 ? -22.562 13.039 -3.287 1 85.94 209 MET A C 1
ATOM 1580 O O . MET A 1 209 ? -23.547 13.555 -2.756 1 85.94 209 MET A O 1
ATOM 1584 N N . GLY A 1 210 ? -22.109 13.445 -4.355 1 86.62 210 GLY A N 1
ATOM 1585 C CA . GLY A 1 210 ? -22.719 14.508 -5.133 1 86.62 210 GLY A CA 1
ATOM 1586 C C . GLY A 1 210 ? -22.25 15.891 -4.73 1 86.62 210 GLY A C 1
ATOM 1587 O O . GLY A 1 210 ? -21.438 16.5 -5.434 1 86.62 210 GLY A O 1
ATOM 1588 N N . THR A 1 211 ? -22.656 16.25 -3.49 1 85 211 THR A N 1
ATOM 1589 C CA . THR A 1 211 ? -22.312 17.594 -3.064 1 85 211 THR A CA 1
ATOM 1590 C C . THR A 1 211 ? -21.219 17.578 -2.002 1 85 211 THR A C 1
ATOM 1592 O O . THR A 1 211 ? -20.828 18.625 -1.485 1 85 211 THR A O 1
ATOM 1595 N N . SER A 1 212 ? -20.766 16.375 -1.747 1 87.12 212 SER A N 1
ATOM 1596 C CA . SER A 1 212 ? -19.703 16.219 -0.758 1 87.12 212 SER A CA 1
ATOM 1597 C C . SER A 1 212 ? -18.844 14.992 -1.045 1 87.12 212 SER A C 1
ATOM 1599 O O . SER A 1 212 ? -19.219 14.148 -1.869 1 87.12 212 SER A O 1
ATOM 1601 N N . SER A 1 213 ? -17.734 15.031 -0.422 1 89.38 213 SER A N 1
ATOM 1602 C CA . SER A 1 213 ? -16.844 13.883 -0.574 1 89.38 213 SER A CA 1
ATOM 1603 C C . SER A 1 213 ? -17.391 12.664 0.17 1 89.38 213 SER A C 1
ATOM 1605 O O . SER A 1 213 ? -17.906 12.789 1.285 1 89.38 213 SER A O 1
ATOM 1607 N N . GLY A 1 214 ? -17.359 11.484 -0.547 1 93.25 214 GLY A N 1
ATOM 1608 C CA . GLY A 1 214 ? -17.5 10.219 0.16 1 93.25 214 GLY A CA 1
ATOM 1609 C C . GLY A 1 214 ? -16.188 9.711 0.744 1 93.25 214 GLY A C 1
ATOM 1610 O O . GLY A 1 214 ? -15.211 10.461 0.832 1 93.25 214 GLY A O 1
ATOM 1611 N N . GLY A 1 215 ? -16.25 8.555 1.29 1 95.62 215 GLY A N 1
ATOM 1612 C CA . GLY A 1 215 ? -15.039 7.977 1.849 1 95.62 215 GLY A CA 1
ATOM 1613 C C . GLY A 1 215 ? -15.211 6.543 2.314 1 95.62 215 GLY A C 1
ATOM 1614 O O . GLY A 1 215 ? -16.344 6.066 2.455 1 95.62 215 GLY A O 1
ATOM 1615 N N . GLN A 1 216 ? -14.102 5.898 2.457 1 96.44 216 GLN A N 1
ATOM 1616 C CA . GLN A 1 216 ? -14.023 4.52 2.926 1 96.44 216 GLN A CA 1
ATOM 1617 C C . GLN A 1 216 ? -13.227 4.418 4.223 1 96.44 216 GLN A C 1
ATOM 1619 O O . GLN A 1 216 ? -12.164 3.789 4.254 1 96.44 216 GLN A O 1
ATOM 1624 N N . ARG A 1 217 ? -13.781 4.957 5.305 1 97.31 217 ARG A N 1
ATOM 1625 C CA . ARG A 1 217 ? -13.031 5.043 6.555 1 97.31 217 ARG A CA 1
ATOM 1626 C C . ARG A 1 217 ? -12.547 3.664 6.996 1 97.31 217 ARG A C 1
ATOM 1628 O O . ARG A 1 217 ? -11.5 3.541 7.637 1 97.31 217 ARG A O 1
ATOM 1635 N N . GLU A 1 218 ? -13.336 2.641 6.605 1 97.75 218 GLU A N 1
ATOM 1636 C CA . GLU A 1 218 ? -12.961 1.291 7.02 1 97.75 218 GLU A CA 1
ATOM 1637 C C . GLU A 1 218 ? -11.609 0.889 6.449 1 97.75 218 GLU A C 1
ATOM 1639 O O . GLU A 1 218 ? -10.984 -0.057 6.93 1 97.75 218 GLU A O 1
ATOM 1644 N N . MET A 1 219 ? -11.148 1.602 5.449 1 98.56 219 MET A N 1
ATOM 1645 C CA . MET A 1 219 ? -9.883 1.275 4.801 1 98.56 219 MET A CA 1
ATOM 1646 C C . MET A 1 219 ? -8.734 2.066 5.426 1 98.56 219 MET A C 1
ATOM 1648 O O . MET A 1 219 ? -7.57 1.872 5.062 1 98.56 219 MET A O 1
ATOM 1652 N N . VAL A 1 220 ? -9.008 2.955 6.391 1 98.75 220 VAL A N 1
ATOM 1653 C CA . VAL A 1 220 ? -7.965 3.742 7.035 1 98.75 220 VAL A CA 1
ATOM 1654 C C . VAL A 1 220 ? -6.984 2.814 7.754 1 98.75 220 VAL A C 1
ATOM 1656 O O . VAL A 1 220 ? -5.77 2.926 7.574 1 98.75 220 VAL A O 1
ATOM 1659 N N . PRO A 1 221 ? -7.465 1.809 8.531 1 98.88 221 PRO A N 1
ATOM 1660 C CA . PRO A 1 221 ? -6.5 0.905 9.164 1 98.88 221 PRO A CA 1
ATOM 1661 C C . PRO A 1 221 ? -5.645 0.153 8.148 1 98.88 221 PRO A C 1
ATOM 1663 O O . PRO A 1 221 ? -4.449 -0.059 8.375 1 98.88 221 PRO A O 1
ATOM 1666 N N . VAL A 1 222 ? -6.227 -0.227 7.016 1 98.88 222 VAL A N 1
ATOM 1667 C CA . VAL A 1 222 ? -5.547 -0.98 5.969 1 98.88 222 VAL A CA 1
ATOM 1668 C C . VAL A 1 222 ? -4.383 -0.161 5.414 1 98.88 222 VAL A C 1
ATOM 1670 O O . VAL A 1 222 ? -3.234 -0.614 5.43 1 98.88 222 VAL A O 1
ATOM 1673 N N . LEU A 1 223 ? -4.668 1.073 5.047 1 98.94 223 LEU A N 1
ATOM 1674 C CA . LEU A 1 223 ? -3.652 1.91 4.418 1 98.94 223 LEU A CA 1
ATOM 1675 C C . LEU A 1 223 ? -2.641 2.402 5.445 1 98.94 223 LEU A C 1
ATOM 1677 O O . LEU A 1 223 ? -1.459 2.564 5.133 1 98.94 223 LEU A O 1
ATOM 1681 N N . ALA A 1 224 ? -3.076 2.641 6.672 1 98.94 224 ALA A N 1
ATOM 1682 C CA . ALA A 1 224 ? -2.154 3.07 7.719 1 98.94 224 ALA A CA 1
ATOM 1683 C C . ALA A 1 224 ? -1.134 1.979 8.031 1 98.94 224 ALA A C 1
ATOM 1685 O O . ALA A 1 224 ? 0.061 2.256 8.156 1 98.94 224 ALA A O 1
ATOM 1686 N N . ARG A 1 225 ? -1.59 0.719 8.156 1 98.94 225 ARG A N 1
ATOM 1687 C CA . ARG A 1 225 ? -0.658 -0.383 8.375 1 98.94 225 ARG A CA 1
ATOM 1688 C C . ARG A 1 225 ? 0.347 -0.482 7.23 1 98.94 225 ARG A C 1
ATOM 1690 O O . ARG A 1 225 ? 1.547 -0.644 7.465 1 98.94 225 ARG A O 1
ATOM 1697 N N . ALA A 1 226 ? -0.15 -0.348 6.023 1 98.94 226 ALA A N 1
ATOM 1698 C CA . ALA A 1 226 ? 0.723 -0.408 4.855 1 98.94 226 ALA A CA 1
ATOM 1699 C C . ALA A 1 226 ? 1.79 0.681 4.91 1 98.94 226 ALA A C 1
ATOM 1701 O O . ALA A 1 226 ? 2.979 0.403 4.734 1 98.94 226 ALA A O 1
ATOM 1702 N N . ALA A 1 227 ? 1.366 1.89 5.176 1 98.94 227 ALA A N 1
ATOM 1703 C CA . ALA A 1 227 ? 2.273 3.035 5.172 1 98.94 227 ALA A CA 1
ATOM 1704 C C . ALA A 1 227 ? 3.344 2.889 6.25 1 98.94 227 ALA A C 1
ATOM 1706 O O . ALA A 1 227 ? 4.523 3.162 6.004 1 98.94 227 ALA A O 1
ATOM 1707 N N . VAL A 1 228 ? 2.947 2.479 7.418 1 98.94 228 VAL A N 1
ATOM 1708 C CA . VAL A 1 228 ? 3.887 2.318 8.523 1 98.94 228 VAL A CA 1
ATOM 1709 C C . VAL A 1 228 ? 4.902 1.229 8.188 1 98.94 228 VAL A C 1
ATOM 1711 O O . VAL A 1 228 ? 6.09 1.369 8.477 1 98.94 228 VAL A O 1
ATOM 1714 N N . ALA A 1 229 ? 4.465 0.181 7.469 1 98.94 229 ALA A N 1
ATOM 1715 C CA . ALA A 1 229 ? 5.352 -0.916 7.098 1 98.94 229 ALA A CA 1
ATOM 1716 C C . ALA A 1 229 ? 6.352 -0.474 6.031 1 98.94 229 ALA A C 1
ATOM 1718 O O . ALA A 1 229 ? 7.438 -1.045 5.914 1 98.94 229 ALA A O 1
ATOM 1719 N N . VAL A 1 230 ? 5.988 0.469 5.234 1 98.75 230 VAL A N 1
ATOM 1720 C CA . VAL A 1 230 ? 6.895 1.027 4.238 1 98.75 230 VAL A CA 1
ATOM 1721 C C . VAL A 1 230 ? 7.965 1.871 4.93 1 98.75 230 VAL A C 1
ATOM 1723 O O . VAL A 1 230 ? 9.117 1.902 4.492 1 98.75 230 VAL A O 1
ATOM 1726 N N . GLY A 1 231 ? 7.621 2.549 5.988 1 98.75 231 GLY A N 1
ATOM 1727 C CA . GLY A 1 231 ? 8.5 3.467 6.699 1 98.75 231 GLY A CA 1
ATOM 1728 C C . GLY A 1 231 ? 8.148 4.926 6.473 1 98.75 231 GLY A C 1
ATOM 1729 O O . GLY A 1 231 ? 8.422 5.477 5.406 1 98.75 231 GLY A O 1
ATOM 1730 N N . ILE A 1 232 ? 7.578 5.555 7.461 1 98.88 232 ILE A N 1
ATOM 1731 C CA . ILE A 1 232 ? 7.199 6.965 7.422 1 98.88 232 ILE A CA 1
ATOM 1732 C C . ILE A 1 232 ? 7.566 7.637 8.742 1 98.88 232 ILE A C 1
ATOM 1734 O O . ILE A 1 232 ? 7.758 6.961 9.758 1 98.88 232 ILE A O 1
ATOM 1738 N N . ALA A 1 233 ? 7.688 8.961 8.688 1 98.88 233 ALA A N 1
ATOM 1739 C CA . ALA A 1 233 ? 8.016 9.727 9.891 1 98.88 233 ALA A CA 1
ATOM 1740 C C . ALA A 1 233 ? 6.766 9.992 10.727 1 98.88 233 ALA A C 1
ATOM 1742 O O . ALA A 1 233 ? 6.84 10.094 11.953 1 98.88 233 ALA A O 1
ATOM 1743 N N . GLY A 1 234 ? 5.637 10.133 10.031 1 98.94 234 GLY A N 1
ATOM 1744 C CA . GLY A 1 234 ? 4.434 10.484 10.773 1 98.94 234 GLY A CA 1
ATOM 1745 C C . GLY A 1 234 ? 3.158 10.055 10.07 1 98.94 234 GLY A C 1
ATOM 1746 O O . GLY A 1 234 ? 3.188 9.664 8.898 1 98.94 234 GLY A O 1
ATOM 1747 N N . LEU A 1 235 ? 2.053 10.109 10.828 1 98.94 235 LEU A N 1
ATOM 1748 C CA . LEU A 1 235 ? 0.703 9.828 10.352 1 98.94 235 LEU A CA 1
ATOM 1749 C C . LEU A 1 235 ? -0.204 11.039 10.547 1 98.94 235 LEU A C 1
ATOM 1751 O O . LEU A 1 235 ? -0.134 11.711 11.578 1 98.94 235 LEU A O 1
ATOM 1755 N N . PHE A 1 236 ? -0.923 11.336 9.555 1 98.94 236 PHE A N 1
ATOM 1756 C CA . PHE A 1 236 ? -2.035 12.273 9.633 1 98.94 236 PHE A CA 1
ATOM 1757 C C . PHE A 1 236 ? -3.369 11.539 9.562 1 98.94 236 PHE A C 1
ATOM 1759 O O . PHE A 1 236 ? -3.619 10.789 8.625 1 98.94 236 PHE A O 1
ATOM 1766 N N . MET A 1 237 ? -4.211 11.719 10.602 1 98.75 237 MET A N 1
ATOM 1767 C CA . MET A 1 237 ? -5.52 11.07 10.641 1 98.75 237 MET A CA 1
ATOM 1768 C C . MET A 1 237 ? -6.57 12 11.242 1 98.75 237 MET A C 1
ATOM 1770 O O . MET A 1 237 ? -6.496 12.344 12.422 1 98.75 237 MET A O 1
ATOM 1774 N N . GLU A 1 238 ? -7.555 12.305 10.477 1 98.75 238 GLU A N 1
ATOM 1775 C CA . GLU A 1 238 ? -8.711 12.977 11.062 1 98.75 238 GLU A CA 1
ATOM 1776 C C . GLU A 1 238 ? -9.578 11.992 11.844 1 98.75 238 GLU A C 1
ATOM 1778 O O . GLU A 1 238 ? -9.742 10.844 11.43 1 98.75 238 GLU A O 1
ATOM 1783 N N . THR A 1 239 ? -10.117 12.453 12.945 1 98.81 239 THR A N 1
ATOM 1784 C CA . THR A 1 239 ? -10.961 11.625 13.805 1 98.81 239 THR A CA 1
ATOM 1785 C C . THR A 1 239 ? -12.156 12.43 14.312 1 98.81 239 THR A C 1
ATOM 1787 O O . THR A 1 239 ? -12.18 13.656 14.203 1 98.81 239 THR A O 1
ATOM 1790 N N . HIS A 1 240 ? -13.141 11.742 14.773 1 98.75 240 HIS A N 1
ATOM 1791 C CA . HIS A 1 240 ? -14.367 12.336 15.281 1 98.75 240 HIS A CA 1
ATOM 1792 C C . HIS A 1 240 ? -15.062 11.398 16.266 1 98.75 240 HIS A C 1
ATOM 1794 O O . HIS A 1 240 ? -15.102 10.18 16.047 1 98.75 240 HIS A O 1
ATOM 1800 N N . PRO A 1 241 ? -15.602 11.93 17.344 1 98.38 241 PRO A N 1
ATOM 1801 C CA . PRO A 1 241 ? -16.344 11.062 18.281 1 98.38 241 PRO A CA 1
ATOM 1802 C C . PRO A 1 241 ? -17.625 10.508 17.672 1 98.38 241 PRO A C 1
ATOM 1804 O O . PRO A 1 241 ? -18.109 9.461 18.109 1 98.38 241 PRO A O 1
ATOM 1807 N N . ASP A 1 242 ? -18.172 11.172 16.656 1 97.94 242 ASP A N 1
ATOM 1808 C CA . ASP A 1 242 ? -19.375 10.773 15.953 1 97.94 242 ASP A CA 1
ATOM 1809 C C . ASP A 1 242 ? -19.25 11.055 14.453 1 97.94 242 ASP A C 1
ATOM 1811 O O . ASP A 1 242 ? -19.938 11.938 13.922 1 97.94 242 ASP A O 1
ATOM 1815 N N . PRO A 1 243 ? -18.469 10.219 13.758 1 97.88 243 PRO A N 1
ATOM 1816 C CA . PRO A 1 243 ? -18.188 10.484 12.352 1 97.88 243 PRO A CA 1
ATOM 1817 C C . PRO A 1 243 ? -19.453 10.609 11.508 1 97.88 243 PRO A C 1
ATOM 1819 O O . PRO A 1 243 ? -19.5 11.414 10.57 1 97.88 243 PRO A O 1
ATOM 1822 N N . ALA A 1 244 ? -20.469 9.867 11.789 1 95.62 244 ALA A N 1
ATOM 1823 C CA . ALA A 1 244 ? -21.703 9.859 11.008 1 95.62 244 ALA A CA 1
ATOM 1824 C C . ALA A 1 244 ? -22.359 11.242 10.984 1 95.62 244 ALA A C 1
ATOM 1826 O O . ALA A 1 244 ? -23.109 11.57 10.062 1 95.62 244 ALA A O 1
ATOM 1827 N N . ASN A 1 245 ? -22.047 12.008 12.008 1 96.56 245 ASN A N 1
ATOM 1828 C CA . ASN A 1 245 ? -22.656 13.336 12.109 1 96.56 245 ASN A CA 1
ATOM 1829 C C . ASN A 1 245 ? -21.609 14.438 12.023 1 96.56 245 ASN A C 1
ATOM 1831 O O . ASN A 1 245 ? -21.875 15.578 12.422 1 96.56 245 ASN A O 1
ATOM 1835 N N . ALA A 1 246 ? -20.438 14.055 11.633 1 96.75 246 ALA A N 1
ATOM 1836 C CA . ALA A 1 246 ? -19.406 15.07 11.438 1 96.75 246 ALA A CA 1
ATOM 1837 C C . ALA A 1 246 ? -19.828 16.062 10.359 1 96.75 246 ALA A C 1
ATOM 1839 O O . ALA A 1 246 ? -20.422 15.688 9.352 1 96.75 246 ALA A O 1
ATOM 1840 N N . MET A 1 247 ? -19.453 17.266 10.5 1 95.62 247 MET A N 1
ATOM 1841 C CA . MET A 1 247 ? -19.891 18.328 9.602 1 95.62 247 MET A CA 1
ATOM 1842 C C . MET A 1 247 ? -18.984 18.422 8.375 1 95.62 247 MET A C 1
ATOM 1844 O O . MET A 1 247 ? -19.281 19.141 7.426 1 95.62 247 MET A O 1
ATOM 1848 N N . SER A 1 248 ? -17.891 17.75 8.406 1 94.19 248 SER A N 1
ATOM 1849 C CA . SER A 1 248 ? -16.938 17.656 7.301 1 94.19 248 SER A CA 1
ATOM 1850 C C . SER A 1 248 ? -16.188 16.328 7.324 1 94.19 248 SER A C 1
ATOM 1852 O O . SER A 1 248 ? -15.742 15.875 8.383 1 94.19 248 SER A O 1
ATOM 1854 N N . ASP A 1 249 ? -16.109 15.68 6.121 1 94.5 249 ASP A N 1
ATOM 1855 C CA . ASP A 1 249 ? -15.312 14.477 5.855 1 94.5 249 ASP A CA 1
ATOM 1856 C C . ASP A 1 249 ? -15.68 13.352 6.82 1 94.5 249 ASP A C 1
ATOM 1858 O O . ASP A 1 249 ? -14.812 12.578 7.234 1 94.5 249 ASP A O 1
ATOM 1862 N N . GLY A 1 250 ? -16.891 13.297 7.254 1 95.5 250 GLY A N 1
ATOM 1863 C CA . GLY A 1 250 ? -17.391 12.242 8.117 1 95.5 250 GLY A CA 1
ATOM 1864 C C . GLY A 1 250 ? -17.094 10.852 7.602 1 95.5 250 GLY A C 1
ATOM 1865 O O . GLY A 1 250 ? -16.578 10.008 8.344 1 95.5 250 GLY A O 1
ATOM 1866 N N . PRO A 1 251 ? -17.297 10.602 6.348 1 95.62 251 PRO A N 1
ATOM 1867 C CA . PRO A 1 251 ? -17.109 9.273 5.762 1 95.62 251 PRO A CA 1
ATOM 1868 C C . PRO A 1 251 ? -15.656 8.812 5.809 1 95.62 251 PRO A C 1
ATOM 1870 O O . PRO A 1 251 ? -15.375 7.625 5.621 1 95.62 251 PRO A O 1
ATOM 1873 N N . ASN A 1 252 ? -14.703 9.719 6.039 1 96.94 252 ASN A N 1
ATOM 1874 C CA . ASN A 1 252 ? -13.281 9.414 6.055 1 96.94 252 ASN A CA 1
ATOM 1875 C C . ASN A 1 252 ? -12.734 9.352 7.477 1 96.94 252 ASN A C 1
ATOM 1877 O O . ASN A 1 252 ? -11.641 8.82 7.707 1 96.94 252 ASN A O 1
ATOM 1881 N N . ALA A 1 253 ? -13.438 9.945 8.438 1 98.31 253 ALA A N 1
ATOM 1882 C CA . ALA A 1 253 ? -12.898 10.18 9.773 1 98.31 253 ALA A CA 1
ATOM 1883 C C . ALA A 1 253 ? -12.805 8.883 10.57 1 98.31 253 ALA A C 1
ATOM 1885 O O . ALA A 1 253 ? -13.734 8.062 10.555 1 98.31 253 ALA A O 1
ATOM 1886 N N . VAL A 1 254 ? -11.727 8.688 11.219 1 98.69 254 VAL A N 1
ATOM 1887 C CA . VAL A 1 254 ? -11.555 7.578 12.156 1 98.69 254 VAL A CA 1
ATOM 1888 C C . VAL A 1 254 ? -12.477 7.766 13.352 1 98.69 254 VAL A C 1
ATOM 1890 O O . VAL A 1 254 ? -12.438 8.805 14.016 1 98.69 254 VAL A O 1
ATOM 1893 N N . PRO A 1 255 ? -13.312 6.758 13.617 1 98.69 255 PRO A N 1
ATOM 1894 C CA . PRO A 1 255 ? -14.031 6.879 14.891 1 98.69 255 PRO A CA 1
ATOM 1895 C C . PRO A 1 255 ? -13.086 6.938 16.094 1 98.69 255 PRO A C 1
ATOM 1897 O O . PRO A 1 255 ? -12.234 6.062 16.25 1 98.69 255 PRO A O 1
ATOM 1900 N N . LEU A 1 256 ? -13.281 7.941 16.906 1 98.75 256 LEU A N 1
ATOM 1901 C CA . LEU A 1 256 ? -12.375 8.203 18.016 1 98.75 256 LEU A CA 1
ATOM 1902 C C . LEU A 1 256 ? -12.242 6.977 18.906 1 98.75 256 LEU A C 1
ATOM 1904 O O . LEU A 1 256 ? -11.164 6.699 19.438 1 98.75 256 LEU A O 1
ATOM 1908 N N . LYS A 1 257 ? -13.25 6.18 19.031 1 98.31 257 LYS A N 1
ATOM 1909 C CA . LYS A 1 257 ? -13.266 5.02 19.922 1 98.31 257 LYS A CA 1
ATOM 1910 C C . LYS A 1 257 ? -12.305 3.943 19.438 1 98.31 257 LYS A C 1
ATOM 1912 O O . LYS A 1 257 ? -11.93 3.049 20.188 1 98.31 257 LYS A O 1
ATOM 1917 N N . HIS A 1 258 ? -11.906 3.953 18.172 1 98.56 258 HIS A N 1
ATOM 1918 C CA . HIS A 1 258 ? -11.031 2.924 17.625 1 98.56 258 HIS A CA 1
ATOM 1919 C C . HIS A 1 258 ? -9.586 3.406 17.578 1 98.56 258 HIS A C 1
ATOM 1921 O O . HIS A 1 258 ? -8.688 2.641 17.219 1 98.56 258 HIS A O 1
ATOM 1927 N N . MET A 1 259 ? -9.328 4.656 17.953 1 98.75 259 MET A N 1
ATOM 1928 C CA . MET A 1 259 ? -8.023 5.277 17.75 1 98.75 259 MET A CA 1
ATOM 1929 C C . MET A 1 259 ? -6.941 4.547 18.547 1 98.75 259 MET A C 1
ATOM 1931 O O . MET A 1 259 ? -5.867 4.254 18.016 1 98.75 259 MET A O 1
ATOM 1935 N N . LYS A 1 260 ? -7.223 4.242 19.766 1 98.75 260 LYS A N 1
ATOM 1936 C CA . LYS A 1 260 ? -6.207 3.619 20.609 1 98.75 260 LYS A CA 1
ATOM 1937 C C . LYS A 1 260 ? -5.777 2.268 20.047 1 98.75 260 LYS A C 1
ATOM 1939 O O . LYS A 1 260 ? -4.582 2.012 19.875 1 98.75 260 LYS A O 1
ATOM 1944 N N . ALA A 1 261 ? -6.77 1.446 19.734 1 98.62 261 ALA A N 1
ATOM 1945 C CA . ALA A 1 261 ? -6.473 0.121 19.188 1 98.62 261 ALA A CA 1
ATOM 1946 C C . ALA A 1 261 ? -5.691 0.221 17.875 1 98.62 261 ALA A C 1
ATOM 1948 O O . ALA A 1 261 ? -4.754 -0.544 17.656 1 98.62 261 ALA A O 1
ATOM 1949 N N . LEU A 1 262 ? -6.07 1.124 17.047 1 98.75 262 LEU A N 1
ATOM 1950 C CA . LEU A 1 262 ? -5.387 1.333 15.781 1 98.75 262 LEU A CA 1
ATOM 1951 C C . LEU A 1 262 ? -3.928 1.718 16.016 1 98.75 262 LEU A C 1
ATOM 1953 O O . LEU A 1 262 ? -3.023 1.114 15.43 1 98.75 262 LEU A O 1
ATOM 1957 N N . LEU A 1 263 ? -3.693 2.678 16.875 1 98.94 263 LEU A N 1
ATOM 1958 C CA . LEU A 1 263 ? -2.35 3.193 17.109 1 98.94 263 LEU A CA 1
ATOM 1959 C C . LEU A 1 263 ? -1.463 2.127 17.75 1 98.94 263 LEU A C 1
ATOM 1961 O O . LEU A 1 263 ? -0.263 2.064 17.469 1 98.94 263 LEU A O 1
ATOM 1965 N N . GLU A 1 264 ? -2.008 1.29 18.578 1 98.88 264 GLU A N 1
ATOM 1966 C CA . GLU A 1 264 ? -1.244 0.205 19.188 1 98.88 264 GLU A CA 1
ATOM 1967 C C . GLU A 1 264 ? -0.682 -0.736 18.125 1 98.88 264 GLU A C 1
ATOM 1969 O O . GLU A 1 264 ? 0.497 -1.092 18.156 1 98.88 264 GLU A O 1
ATOM 1974 N N . THR A 1 265 ? -1.544 -1.094 17.219 1 98.75 265 THR A N 1
ATOM 1975 C CA . THR A 1 265 ? -1.116 -1.963 16.125 1 98.75 265 THR A CA 1
ATOM 1976 C C . THR A 1 265 ? -0.043 -1.282 15.289 1 98.75 265 THR A C 1
ATOM 1978 O O . THR A 1 265 ? 0.967 -1.9 14.938 1 98.75 265 THR A O 1
ATOM 1981 N N . LEU A 1 266 ? -0.24 -0.033 14.984 1 98.94 266 LEU A N 1
ATOM 1982 C CA . LEU A 1 266 ? 0.679 0.707 14.125 1 98.94 266 LEU A CA 1
ATOM 1983 C C . LEU A 1 266 ? 2.041 0.863 14.789 1 98.94 266 LEU A C 1
ATOM 1985 O O . LEU A 1 266 ? 3.074 0.809 14.125 1 98.94 266 LEU A O 1
ATOM 1989 N N . LEU A 1 267 ? 2.07 1.045 16.094 1 98.88 267 LEU A N 1
ATOM 1990 C CA . LEU A 1 267 ? 3.322 1.174 16.828 1 98.88 267 LEU A CA 1
ATOM 1991 C C . LEU A 1 267 ? 4.145 -0.107 16.734 1 98.88 267 LEU A C 1
ATOM 1993 O O . LEU A 1 267 ? 5.363 -0.055 16.562 1 98.88 267 LEU A O 1
ATOM 1997 N N . GLU A 1 268 ? 3.492 -1.22 16.844 1 98.88 268 GLU A N 1
ATOM 1998 C CA . GLU A 1 268 ? 4.195 -2.496 16.75 1 98.88 268 GLU A CA 1
ATOM 1999 C C . GLU A 1 268 ? 4.793 -2.686 15.352 1 98.88 268 GLU A C 1
ATOM 2001 O O . GLU A 1 268 ? 5.93 -3.143 15.219 1 98.88 268 GLU A O 1
ATOM 2006 N N . LEU A 1 269 ? 4.059 -2.361 14.359 1 98.94 269 LEU A N 1
ATOM 2007 C CA . LEU A 1 269 ? 4.559 -2.461 12.992 1 98.94 269 LEU A CA 1
ATOM 2008 C C . LEU A 1 269 ? 5.734 -1.514 12.773 1 98.94 269 LEU A C 1
ATOM 2010 O O . LEU A 1 269 ? 6.715 -1.876 12.125 1 98.94 269 LEU A O 1
ATOM 2014 N N . ASP A 1 270 ? 5.59 -0.322 13.289 1 98.94 270 ASP A N 1
ATOM 2015 C CA . ASP A 1 270 ? 6.641 0.681 13.164 1 98.94 270 ASP A CA 1
ATOM 2016 C C . ASP A 1 270 ? 7.957 0.173 13.75 1 98.94 270 ASP A C 1
ATOM 2018 O O . ASP A 1 270 ? 9.023 0.349 13.156 1 98.94 270 ASP A O 1
ATOM 2022 N N . ARG A 1 271 ? 7.91 -0.439 14.883 1 98.75 271 ARG A N 1
ATOM 2023 C CA . ARG A 1 271 ? 9.094 -0.961 15.555 1 98.75 271 ARG A CA 1
ATOM 2024 C C . ARG A 1 271 ? 9.797 -2.002 14.688 1 98.75 271 ARG A C 1
ATOM 2026 O O . ARG A 1 271 ? 11.023 -1.979 14.555 1 98.75 271 ARG A O 1
ATOM 2033 N N . VAL A 1 272 ? 9.023 -2.891 14.094 1 98.75 272 VAL A N 1
ATOM 2034 C CA . VAL A 1 272 ? 9.594 -3.932 13.242 1 98.75 272 VAL A CA 1
ATOM 2035 C C . VAL A 1 272 ? 10.258 -3.297 12.023 1 98.75 272 VAL A C 1
ATOM 2037 O O . VAL A 1 272 ? 11.383 -3.643 11.672 1 98.75 272 VAL A O 1
ATOM 2040 N N . THR A 1 273 ? 9.523 -2.373 11.367 1 98.75 273 THR A N 1
ATOM 2041 C CA . THR A 1 273 ? 10.008 -1.745 10.141 1 98.75 273 THR A CA 1
ATOM 2042 C C . THR A 1 273 ? 11.32 -1.002 10.398 1 98.75 273 THR A C 1
ATOM 2044 O O . THR A 1 273 ? 12.305 -1.199 9.68 1 98.75 273 THR A O 1
ATOM 2047 N N . LYS A 1 274 ? 11.352 -0.24 11.422 1 98.44 274 LYS A N 1
ATOM 2048 C CA . LYS A 1 274 ? 12.5 0.628 11.656 1 98.44 274 LYS A CA 1
ATOM 2049 C C . LYS A 1 274 ? 13.68 -0.157 12.234 1 98.44 274 LYS A C 1
ATOM 2051 O O . LYS A 1 274 ? 14.836 0.185 12 1 98.44 274 LYS A O 1
ATOM 2056 N N . LYS A 1 275 ? 13.406 -1.218 12.93 1 98.12 275 LYS A N 1
ATOM 2057 C CA . LYS A 1 275 ? 14.461 -2.113 13.391 1 98.12 275 LYS A CA 1
ATOM 2058 C C . LYS A 1 275 ? 15.195 -2.758 12.219 1 98.12 275 LYS A C 1
ATOM 2060 O O . LYS A 1 275 ? 16.422 -2.902 12.242 1 98.12 275 LYS A O 1
ATOM 2065 N N . ASN A 1 276 ? 14.492 -3.145 11.18 1 97.56 276 ASN A N 1
ATOM 2066 C CA . ASN A 1 276 ? 15.047 -3.91 10.07 1 97.56 276 ASN A CA 1
ATOM 2067 C C . ASN A 1 276 ? 15.641 -2.998 9 1 97.56 276 ASN A C 1
ATOM 2069 O O . ASN A 1 276 ? 16.469 -3.432 8.203 1 97.56 276 ASN A O 1
ATOM 2073 N N . GLY A 1 277 ? 15.188 -1.798 8.961 1 96.31 277 GLY A N 1
ATOM 2074 C CA . GLY A 1 277 ? 15.695 -0.858 7.977 1 96.31 277 GLY A CA 1
ATOM 2075 C C . GLY A 1 277 ? 15.023 -0.988 6.621 1 96.31 277 GLY A C 1
ATOM 2076 O O . GLY A 1 277 ? 13.891 -1.461 6.527 1 96.31 277 GLY A O 1
ATOM 2077 N N . TYR A 1 278 ? 15.68 -0.471 5.57 1 97.75 278 TYR A N 1
ATOM 2078 C CA . TYR A 1 278 ? 15.055 -0.309 4.262 1 97.75 278 TYR A CA 1
ATOM 2079 C C . TYR A 1 278 ? 15.914 -0.927 3.166 1 97.75 278 TYR A C 1
ATOM 2081 O O . TYR A 1 278 ? 16.734 -0.243 2.555 1 97.75 278 TYR A O 1
ATOM 2089 N N . LEU A 1 279 ? 15.586 -2.174 2.881 1 97.69 279 LEU A N 1
ATOM 2090 C CA . LEU A 1 279 ? 16.391 -2.986 1.972 1 97.69 279 LEU A CA 1
ATOM 2091 C C . LEU A 1 279 ? 16.438 -2.357 0.583 1 97.69 279 LEU A C 1
ATOM 2093 O O . LEU A 1 279 ? 17.422 -2.537 -0.149 1 97.69 279 LEU A O 1
ATOM 2097 N N . GLU A 1 280 ? 15.398 -1.554 0.219 1 97.69 280 GLU A N 1
ATOM 2098 C CA . GLU A 1 280 ? 15.305 -0.93 -1.098 1 97.69 280 GLU A CA 1
ATOM 2099 C C . GLU A 1 280 ? 16.453 0.053 -1.322 1 97.69 280 GLU A C 1
ATOM 2101 O O . GLU A 1 280 ? 16.75 0.414 -2.461 1 97.69 280 GLU A O 1
ATOM 2106 N N . ASN A 1 281 ? 17.062 0.476 -0.234 1 95.5 281 ASN A N 1
ATOM 2107 C CA . ASN A 1 281 ? 18.188 1.408 -0.363 1 95.5 281 ASN A CA 1
ATOM 2108 C C . ASN A 1 281 ? 19.453 0.707 -0.85 1 95.5 281 ASN A C 1
ATOM 2110 O O . ASN A 1 281 ? 20.391 1.361 -1.285 1 95.5 281 ASN A O 1
ATOM 2114 N N . SER A 1 282 ? 19.547 -0.617 -0.759 1 93.06 282 SER A N 1
ATOM 2115 C CA . SER A 1 282 ? 20.672 -1.44 -1.213 1 93.06 282 SER A CA 1
ATOM 2116 C C . SER A 1 282 ? 20.172 -2.701 -1.915 1 93.06 282 SER A C 1
ATOM 2118 O O . SER A 1 282 ? 20.484 -3.816 -1.485 1 93.06 282 SER A O 1
ATOM 2120 N N . PHE A 1 283 ? 19.469 -2.506 -3.051 1 94.56 283 PHE A N 1
ATOM 2121 C CA . PHE A 1 283 ? 18.781 -3.633 -3.68 1 94.56 283 PHE A CA 1
ATOM 2122 C C . PHE A 1 283 ? 19.312 -3.861 -5.094 1 94.56 283 PHE A C 1
ATOM 2124 O O . PHE A 1 283 ? 18.578 -4.34 -5.961 1 94.56 283 PHE A O 1
ATOM 2131 N N . SER A 1 284 ? 20.547 -3.529 -5.301 1 88.31 284 SER A N 1
ATOM 2132 C CA . SER A 1 284 ? 21.156 -3.662 -6.621 1 88.31 284 SER A CA 1
ATOM 2133 C C . SER A 1 284 ? 21.297 -5.129 -7.02 1 88.31 284 SER A C 1
ATOM 2135 O O . SER A 1 284 ? 21.391 -6.004 -6.156 1 88.31 284 SER A O 1
ATOM 2137 N N . ALA A 1 285 ? 21.172 -5.445 -8.25 1 88.12 285 ALA A N 1
ATOM 2138 C CA . ALA A 1 285 ? 21.281 -6.793 -8.797 1 88.12 285 ALA A CA 1
ATOM 2139 C C . ALA A 1 285 ? 22.734 -7.293 -8.742 1 88.12 285 ALA A C 1
ATOM 2141 O O . ALA A 1 285 ? 23.672 -6.496 -8.773 1 88.12 285 ALA A O 1
ATOM 2142 N N . MET B 1 1 ? -7.402 -22.938 3.688 1 96.88 1 MET B N 1
ATOM 2143 C CA . MET B 1 1 ? -7.266 -23.781 2.506 1 96.88 1 MET B CA 1
ATOM 2144 C C . MET B 1 1 ? -6.043 -24.688 2.621 1 96.88 1 MET B C 1
ATOM 2146 O O . MET B 1 1 ? -4.996 -24.266 3.111 1 96.88 1 MET B O 1
ATOM 2150 N N . LYS B 1 2 ? -6.207 -25.891 2.32 1 97.12 2 LYS B N 1
ATOM 2151 C CA . LYS B 1 2 ? -5.059 -26.797 2.219 1 97.12 2 LYS B CA 1
ATOM 2152 C C . LYS B 1 2 ? -4.387 -26.688 0.854 1 97.12 2 LYS B C 1
ATOM 2154 O O . LYS B 1 2 ? -5.051 -26.797 -0.181 1 97.12 2 LYS B O 1
ATOM 2159 N N . LEU B 1 3 ? -3.104 -26.344 0.854 1 98.12 3 LEU B N 1
ATOM 2160 C CA . LEU B 1 3 ? -2.354 -26.141 -0.38 1 98.12 3 LEU B CA 1
ATOM 2161 C C . LEU B 1 3 ? -1.021 -26.875 -0.332 1 98.12 3 LEU B C 1
ATOM 2163 O O . LEU B 1 3 ? -0.151 -26.547 0.478 1 98.12 3 LEU B O 1
ATOM 2167 N N . CYS B 1 4 ? -0.832 -27.875 -1.154 1 97.75 4 CYS B N 1
ATOM 2168 C CA . CYS B 1 4 ? 0.418 -28.625 -1.304 1 97.75 4 CYS B CA 1
ATOM 2169 C C . CYS B 1 4 ? 0.925 -29.109 0.046 1 97.75 4 CYS B C 1
ATOM 2171 O O . CYS B 1 4 ? 2.117 -29.016 0.34 1 97.75 4 CYS B O 1
ATOM 2173 N N . GLY B 1 5 ? 0.018 -29.5 0.921 1 96.19 5 GLY B N 1
ATOM 2174 C CA . GLY B 1 5 ? 0.396 -30.109 2.188 1 96.19 5 GLY B CA 1
ATOM 2175 C C . GLY B 1 5 ? 0.483 -29.109 3.326 1 96.19 5 GLY B C 1
ATOM 2176 O O . GLY B 1 5 ? 0.809 -29.469 4.457 1 96.19 5 GLY B O 1
ATOM 2177 N N . PHE B 1 6 ? 0.254 -27.859 3.086 1 97.38 6 PHE B N 1
ATOM 2178 C CA . PHE B 1 6 ? 0.247 -26.891 4.176 1 97.38 6 PHE B CA 1
ATOM 2179 C C . PHE B 1 6 ? -1.035 -26.062 4.16 1 97.38 6 PHE B C 1
ATOM 2181 O O . PHE B 1 6 ? -1.75 -26.047 3.158 1 97.38 6 PHE B O 1
ATOM 2188 N N . ASP B 1 7 ? -1.362 -25.531 5.34 1 98.31 7 ASP B N 1
ATOM 2189 C CA . ASP B 1 7 ? -2.518 -24.641 5.484 1 98.31 7 ASP B CA 1
ATOM 2190 C C . ASP B 1 7 ? -2.156 -23.203 5.125 1 98.31 7 ASP B C 1
ATOM 2192 O O . ASP B 1 7 ? -1.08 -22.719 5.484 1 98.31 7 ASP B O 1
ATOM 2196 N N . ILE B 1 8 ? -3.049 -22.609 4.383 1 98.62 8 ILE B N 1
ATOM 2197 C CA . ILE B 1 8 ? -2.805 -21.203 4.051 1 98.62 8 ILE B CA 1
ATOM 2198 C C . ILE B 1 8 ? -4.023 -20.359 4.426 1 98.62 8 ILE B C 1
ATOM 2200 O O . ILE B 1 8 ? -5.145 -20.875 4.488 1 98.62 8 ILE B O 1
ATOM 2204 N N . GLY B 1 9 ? -3.824 -19.094 4.691 1 98.25 9 GLY B N 1
ATOM 2205 C CA . GLY B 1 9 ? -4.875 -18.172 5.086 1 98.25 9 GLY B CA 1
ATOM 2206 C C . GLY B 1 9 ? -4.359 -17 5.906 1 98.25 9 GLY B C 1
ATOM 2207 O O . GLY B 1 9 ? -3.156 -16.891 6.137 1 98.25 9 GLY B O 1
ATOM 2208 N N . LEU B 1 10 ? -5.27 -16.141 6.367 1 97.75 10 LEU B N 1
ATOM 2209 C CA . LEU B 1 10 ? -4.93 -14.922 7.09 1 97.75 10 LEU B CA 1
ATOM 2210 C C . LEU B 1 10 ? -4.52 -15.242 8.523 1 97.75 10 LEU B C 1
ATOM 2212 O O . LEU B 1 10 ? -4 -14.367 9.227 1 97.75 10 LEU B O 1
ATOM 2216 N N . ASP B 1 11 ? -4.699 -16.438 8.875 1 96.56 11 ASP B N 1
ATOM 2217 C CA . ASP B 1 11 ? -4.336 -16.844 10.227 1 96.56 11 ASP B CA 1
ATOM 2218 C C . ASP B 1 11 ? -3.127 -17.766 10.219 1 96.56 11 ASP B C 1
ATOM 2220 O O . ASP B 1 11 ? -2.818 -18.406 11.234 1 96.56 11 ASP B O 1
ATOM 2224 N N . GLN B 1 12 ? -2.49 -17.953 9.086 1 98.06 12 GLN B N 1
ATOM 2225 C CA . GLN B 1 12 ? -1.277 -18.75 8.898 1 98.06 12 GLN B CA 1
ATOM 2226 C C . GLN B 1 12 ? -0.109 -17.875 8.461 1 98.06 12 GLN B C 1
ATOM 2228 O O . GLN B 1 12 ? -0.309 -16.828 7.828 1 98.06 12 GLN B O 1
ATOM 2233 N N . PRO B 1 13 ? 1.117 -18.266 8.867 1 98 13 PRO B N 1
ATOM 2234 C CA . PRO B 1 13 ? 2.236 -17.578 8.219 1 98 13 PRO B CA 1
ATOM 2235 C C . PRO B 1 13 ? 2.115 -17.578 6.699 1 98 13 PRO B C 1
ATOM 2237 O O . PRO B 1 13 ? 1.579 -18.516 6.109 1 98 13 PRO B O 1
ATOM 2240 N N . PHE B 1 14 ? 2.58 -16.516 6.094 1 98.88 14 PHE B N 1
ATOM 2241 C CA . PHE B 1 14 ? 2.436 -16.469 4.645 1 98.88 14 PHE B CA 1
ATOM 2242 C C . PHE B 1 14 ? 3.258 -17.562 3.98 1 98.88 14 PHE B C 1
ATOM 2244 O O . PHE B 1 14 ? 4.277 -18 4.523 1 98.88 14 PHE B O 1
ATOM 2251 N N . PHE B 1 15 ? 2.818 -18.016 2.859 1 98.94 15 PHE B N 1
ATOM 2252 C CA . PHE B 1 15 ? 3.615 -18.891 2.01 1 98.94 15 PHE B CA 1
ATOM 2253 C C . PHE B 1 15 ? 4.227 -18.109 0.851 1 98.94 15 PHE B C 1
ATOM 2255 O O . PHE B 1 15 ? 3.805 -16.984 0.561 1 98.94 15 PHE B O 1
ATOM 2262 N N . LEU B 1 16 ? 5.25 -18.719 0.227 1 98.94 16 LEU B N 1
ATOM 2263 C CA . LEU B 1 16 ? 5.98 -18.047 -0.843 1 98.94 16 LEU B CA 1
ATOM 2264 C C . LEU B 1 16 ? 5.867 -18.828 -2.15 1 98.94 16 LEU B C 1
ATOM 2266 O O . LEU B 1 16 ? 6.043 -20.047 -2.168 1 98.94 16 LEU B O 1
ATOM 2270 N N . ILE B 1 17 ? 5.445 -18.156 -3.203 1 99 17 ILE B N 1
ATOM 2271 C CA . ILE B 1 17 ? 5.625 -18.609 -4.578 1 99 17 ILE B CA 1
ATOM 2272 C C . ILE B 1 17 ? 6.781 -17.844 -5.223 1 99 17 ILE B C 1
ATOM 2274 O O . ILE B 1 17 ? 6.73 -16.625 -5.352 1 99 17 ILE B O 1
ATOM 2278 N N . ALA B 1 18 ? 7.816 -18.562 -5.613 1 98.94 18 ALA B N 1
ATOM 2279 C CA . ALA B 1 18 ? 8.961 -17.812 -6.117 1 98.94 18 ALA B CA 1
ATOM 2280 C C . ALA B 1 18 ? 9.789 -18.656 -7.086 1 98.94 18 ALA B C 1
ATOM 2282 O O . ALA B 1 18 ? 9.75 -19.891 -7.031 1 98.94 18 ALA B O 1
ATOM 2283 N N . GLY B 1 19 ? 10.5 -18.078 -7.879 1 98.88 19 GLY B N 1
ATOM 2284 C CA . GLY B 1 19 ? 11.391 -18.641 -8.883 1 98.88 19 GLY B CA 1
ATOM 2285 C C . GLY B 1 19 ? 11.609 -17.734 -10.07 1 98.88 19 GLY B C 1
ATOM 2286 O O . GLY B 1 19 ? 11.102 -16.609 -10.094 1 98.88 19 GLY B O 1
ATOM 2287 N N . PRO B 1 20 ? 12.398 -18.188 -11.047 1 98.75 20 PRO B N 1
ATOM 2288 C CA . PRO B 1 20 ? 12.617 -17.359 -12.234 1 98.75 20 PRO B CA 1
ATOM 2289 C C . PRO B 1 20 ? 11.344 -17.172 -13.055 1 98.75 20 PRO B C 1
ATOM 2291 O O . PRO B 1 20 ? 10.438 -18 -13.008 1 98.75 20 PRO B O 1
ATOM 2294 N N . CYS B 1 21 ? 11.32 -16.109 -13.781 1 98.31 21 CYS B N 1
ATOM 2295 C CA . CYS B 1 21 ? 10.156 -15.789 -14.594 1 98.31 21 CYS B CA 1
ATOM 2296 C C . CYS B 1 21 ? 9.906 -16.859 -15.648 1 98.31 21 CYS B C 1
ATOM 2298 O O . CYS B 1 21 ? 8.758 -17.234 -15.898 1 98.31 21 CYS B O 1
ATOM 2300 N N . VAL B 1 22 ? 10.969 -17.312 -16.219 1 98.38 22 VAL B N 1
ATOM 2301 C CA . VAL B 1 22 ? 10.875 -18.266 -17.312 1 98.38 22 VAL B CA 1
ATOM 2302 C C . VAL B 1 22 ? 11.992 -19.312 -17.188 1 98.38 22 VAL B C 1
ATOM 2304 O O . VAL B 1 22 ? 13.047 -19.016 -16.609 1 98.38 22 VAL B O 1
ATOM 2307 N N . VAL B 1 23 ? 11.742 -20.5 -17.703 1 98.62 23 VAL B N 1
ATOM 2308 C CA . VAL B 1 23 ? 12.766 -21.547 -17.75 1 98.62 23 VAL B CA 1
ATOM 2309 C C . VAL B 1 23 ? 13.836 -21.188 -18.766 1 98.62 23 VAL B C 1
ATOM 2311 O O . VAL B 1 23 ? 13.625 -21.344 -19.984 1 98.62 23 VAL B O 1
ATOM 2314 N N . GLU B 1 24 ? 14.922 -20.75 -18.219 1 98.31 24 GLU B N 1
ATOM 2315 C CA . GLU B 1 24 ? 16.031 -20.391 -19.094 1 98.31 24 GLU B CA 1
ATOM 2316 C C . GLU B 1 24 ? 16.938 -21.594 -19.359 1 98.31 24 GLU B C 1
ATOM 2318 O O . GLU B 1 24 ? 17.406 -21.797 -20.484 1 98.31 24 GLU B O 1
ATOM 2323 N N . SER B 1 25 ? 17.266 -22.344 -18.391 1 98.19 25 SER B N 1
ATOM 2324 C CA . SER B 1 25 ? 18.031 -23.578 -18.438 1 98.19 25 SER B CA 1
ATOM 2325 C C . SER B 1 25 ? 17.719 -24.469 -17.25 1 98.19 25 SER B C 1
ATOM 2327 O O . SER B 1 25 ? 17.234 -24 -16.219 1 98.19 25 SER B O 1
ATOM 2329 N N . GLU B 1 26 ? 17.953 -25.766 -17.484 1 98.62 26 GLU B N 1
ATOM 2330 C CA . GLU B 1 26 ? 17.734 -26.719 -16.406 1 98.62 26 GLU B CA 1
ATOM 2331 C C . GLU B 1 26 ? 18.594 -26.375 -15.195 1 98.62 26 GLU B C 1
ATOM 2333 O O . GLU B 1 26 ? 18.094 -26.375 -14.062 1 98.62 26 GLU B O 1
ATOM 2338 N N . GLN B 1 27 ? 19.812 -26.062 -15.406 1 98.62 27 GLN B N 1
ATOM 2339 C CA . GLN B 1 27 ? 20.75 -25.781 -14.328 1 98.62 27 GLN B CA 1
ATOM 2340 C C . GLN B 1 27 ? 20.312 -24.562 -13.523 1 98.62 27 GLN B C 1
ATOM 2342 O O . GLN B 1 27 ? 20.328 -24.578 -12.289 1 98.62 27 GLN B O 1
ATOM 2347 N N . LEU B 1 28 ? 19.922 -23.516 -14.18 1 98.62 28 LEU B N 1
ATOM 2348 C CA . LEU B 1 28 ? 19.469 -22.312 -13.492 1 98.62 28 LEU B CA 1
ATOM 2349 C C . LEU B 1 28 ? 18.25 -22.609 -12.617 1 98.62 28 LEU B C 1
ATOM 2351 O O . LEU B 1 28 ? 18.172 -22.125 -11.484 1 98.62 28 LEU B O 1
ATOM 2355 N N . GLN B 1 29 ? 17.312 -23.406 -13.156 1 98.81 29 GLN B N 1
ATOM 2356 C CA . GLN B 1 29 ? 16.125 -23.766 -12.391 1 98.81 29 GLN B CA 1
ATOM 2357 C C . GLN B 1 29 ? 16.5 -24.562 -11.133 1 98.81 29 GLN B C 1
ATOM 2359 O O . GLN B 1 29 ? 16.047 -24.234 -10.031 1 98.81 29 GLN B O 1
ATOM 2364 N N . MET B 1 30 ? 17.359 -25.562 -11.336 1 98.81 30 MET B N 1
ATOM 2365 C CA . MET B 1 30 ? 17.766 -26.422 -10.234 1 98.81 30 MET B CA 1
ATOM 2366 C C . MET B 1 30 ? 18.5 -25.641 -9.156 1 98.81 30 MET B C 1
ATOM 2368 O O . MET B 1 30 ? 18.188 -25.766 -7.969 1 98.81 30 MET B O 1
ATOM 2372 N N . ASP B 1 31 ? 19.391 -24.797 -9.539 1 98.81 31 ASP B N 1
ATOM 2373 C CA . ASP B 1 31 ? 20.188 -24.016 -8.594 1 98.81 31 ASP B CA 1
ATOM 2374 C C . ASP B 1 31 ? 19.312 -23.016 -7.832 1 98.81 31 ASP B C 1
ATOM 2376 O O . ASP B 1 31 ? 19.422 -22.891 -6.609 1 98.81 31 ASP B O 1
ATOM 2380 N N . THR B 1 32 ? 18.484 -22.312 -8.562 1 98.88 32 THR B N 1
ATOM 2381 C CA . THR B 1 32 ? 17.625 -21.312 -7.938 1 98.88 32 THR B CA 1
ATOM 2382 C C . THR B 1 32 ? 16.625 -21.969 -6.992 1 98.88 32 THR B C 1
ATOM 2384 O O . THR B 1 32 ? 16.453 -21.516 -5.859 1 98.88 32 THR B O 1
ATOM 2387 N N . ALA B 1 33 ? 16.047 -23.031 -7.438 1 98.94 33 ALA B N 1
ATOM 2388 C CA . ALA B 1 33 ? 15.102 -23.766 -6.602 1 98.94 33 ALA B CA 1
ATOM 2389 C C . ALA B 1 33 ? 15.773 -24.281 -5.328 1 98.94 33 ALA B C 1
ATOM 2391 O O . ALA B 1 33 ? 15.203 -24.188 -4.238 1 98.94 33 ALA B O 1
ATOM 2392 N N . GLY B 1 34 ? 16.938 -24.859 -5.5 1 98.94 34 GLY B N 1
ATOM 2393 C CA . GLY B 1 34 ? 17.688 -25.344 -4.344 1 98.94 34 GLY B CA 1
ATOM 2394 C C . GLY B 1 34 ? 17.984 -24.25 -3.334 1 98.94 34 GLY B C 1
ATOM 2395 O O . GLY B 1 34 ? 17.797 -24.438 -2.129 1 98.94 34 GLY B O 1
ATOM 2396 N N . THR B 1 35 ? 18.438 -23.125 -3.809 1 98.94 35 THR B N 1
ATOM 2397 C CA . THR B 1 35 ? 18.766 -22 -2.943 1 98.94 35 THR B CA 1
ATOM 2398 C C . THR B 1 35 ? 17.516 -21.5 -2.215 1 98.94 35 THR B C 1
ATOM 2400 O O . THR B 1 35 ? 17.547 -21.281 -1.003 1 98.94 35 THR B O 1
ATOM 2403 N N . LEU B 1 36 ? 16.422 -21.359 -2.93 1 98.94 36 LEU B N 1
ATOM 2404 C CA . LEU B 1 36 ? 15.172 -20.906 -2.326 1 98.94 36 LEU B CA 1
ATOM 2405 C C . LEU B 1 36 ? 14.672 -21.906 -1.294 1 98.94 36 LEU B C 1
ATOM 2407 O O . LEU B 1 36 ? 14.148 -21.531 -0.247 1 98.94 36 LEU B O 1
ATOM 2411 N N . LYS B 1 37 ? 14.789 -23.219 -1.63 1 98.94 37 LYS B N 1
ATOM 2412 C CA . LYS B 1 37 ? 14.398 -24.266 -0.687 1 98.94 37 LYS B CA 1
ATOM 2413 C C . LYS B 1 37 ? 15.156 -24.125 0.632 1 98.94 37 LYS B C 1
ATOM 2415 O O . LYS B 1 37 ? 14.555 -24.188 1.707 1 98.94 37 LYS B O 1
ATOM 2420 N N . GLU B 1 38 ? 16.438 -23.906 0.52 1 98.88 38 GLU B N 1
ATOM 2421 C CA . GLU B 1 38 ? 17.266 -23.75 1.716 1 98.88 38 GLU B CA 1
ATOM 2422 C C . GLU B 1 38 ? 16.844 -22.531 2.523 1 98.88 38 GLU B C 1
ATOM 2424 O O . GLU B 1 38 ? 16.688 -22.609 3.746 1 98.88 38 GLU B O 1
ATOM 2429 N N . ILE B 1 39 ? 16.641 -21.406 1.866 1 98.88 39 ILE B N 1
ATOM 2430 C CA . ILE B 1 39 ? 16.25 -20.156 2.523 1 98.88 39 ILE B CA 1
ATOM 2431 C C . ILE B 1 39 ? 14.914 -20.344 3.225 1 98.88 39 ILE B C 1
ATOM 2433 O O . ILE B 1 39 ? 14.781 -20.031 4.414 1 98.88 39 ILE B O 1
ATOM 2437 N N . THR B 1 40 ? 13.922 -20.859 2.527 1 98.88 40 THR B N 1
ATOM 2438 C CA . THR B 1 40 ? 12.57 -20.969 3.072 1 98.88 40 THR B CA 1
ATOM 2439 C C . THR B 1 40 ? 12.516 -22 4.195 1 98.88 40 THR B C 1
ATOM 2441 O O . THR B 1 40 ? 11.812 -21.797 5.188 1 98.88 40 THR B O 1
ATOM 2444 N N . ALA B 1 41 ? 13.266 -23.094 4.047 1 98.75 41 ALA B N 1
ATOM 2445 C CA . ALA B 1 41 ? 13.336 -24.094 5.113 1 98.75 41 ALA B CA 1
ATOM 2446 C C . ALA B 1 41 ? 13.93 -23.484 6.383 1 98.75 41 ALA B C 1
ATOM 2448 O O . ALA B 1 41 ? 13.422 -23.703 7.484 1 98.75 41 ALA B O 1
ATOM 2449 N N . SER B 1 42 ? 14.945 -22.719 6.242 1 98.75 42 SER B N 1
ATOM 2450 C CA . SER B 1 42 ? 15.609 -22.109 7.395 1 98.75 42 SER B CA 1
ATOM 2451 C C . SER B 1 42 ? 14.68 -21.125 8.102 1 98.75 42 SER B C 1
ATOM 2453 O O . SER B 1 42 ? 14.797 -20.922 9.312 1 98.75 42 SER B O 1
ATOM 2455 N N . LEU B 1 43 ? 13.727 -20.562 7.375 1 98.75 43 LEU B N 1
ATOM 2456 C CA . LEU B 1 43 ? 12.844 -19.531 7.922 1 98.75 43 LEU B CA 1
ATOM 2457 C C . LEU B 1 43 ? 11.477 -20.125 8.273 1 98.75 43 LEU B C 1
ATOM 2459 O O . LEU B 1 43 ? 10.625 -19.422 8.828 1 98.75 43 LEU B O 1
ATOM 2463 N N . GLY B 1 44 ? 11.242 -21.375 7.883 1 98.56 44 GLY B N 1
ATOM 2464 C CA . GLY B 1 44 ? 9.961 -22.016 8.141 1 98.56 44 GLY B CA 1
ATOM 2465 C C . GLY B 1 44 ? 8.844 -21.484 7.258 1 98.56 44 GLY B C 1
ATOM 2466 O O . GLY B 1 44 ? 7.695 -21.391 7.699 1 98.56 44 GLY B O 1
ATOM 2467 N N . ILE B 1 45 ? 9.156 -21.062 6.086 1 98.75 45 ILE B N 1
ATOM 2468 C CA . ILE B 1 45 ? 8.164 -20.516 5.164 1 98.75 45 ILE B CA 1
ATOM 2469 C C . ILE B 1 45 ? 7.73 -21.594 4.176 1 98.75 45 ILE B C 1
ATOM 2471 O O . ILE B 1 45 ? 8.555 -22.141 3.438 1 98.75 45 ILE B O 1
ATOM 2475 N N . PRO B 1 46 ? 6.379 -21.969 4.211 1 98.81 46 PRO B N 1
ATOM 2476 C CA . PRO B 1 46 ? 5.914 -22.844 3.133 1 98.81 46 PRO B CA 1
ATOM 2477 C C . PRO B 1 46 ? 6.223 -22.281 1.746 1 98.81 46 PRO B C 1
ATOM 2479 O O . PRO B 1 46 ? 6.059 -21.078 1.512 1 98.81 46 PRO B O 1
ATOM 2482 N N . PHE B 1 47 ? 6.699 -23.219 0.868 1 98.81 47 PHE B N 1
ATOM 2483 C CA . PHE B 1 47 ? 7.309 -22.719 -0.359 1 98.81 47 PHE B CA 1
ATOM 2484 C C . PHE B 1 47 ? 6.848 -23.531 -1.562 1 98.81 47 PHE B C 1
ATOM 2486 O O . PHE B 1 47 ? 6.793 -24.766 -1.504 1 98.81 47 PHE B O 1
ATOM 2493 N N . ILE B 1 48 ? 6.426 -22.797 -2.639 1 98.94 48 ILE B N 1
ATOM 2494 C CA . ILE B 1 48 ? 6.117 -23.359 -3.949 1 98.94 48 ILE B CA 1
ATOM 2495 C C . ILE B 1 48 ? 7.047 -22.75 -5 1 98.94 48 ILE B C 1
ATOM 2497 O O . ILE B 1 48 ? 7.121 -21.531 -5.137 1 98.94 48 ILE B O 1
ATOM 2501 N N . PHE B 1 49 ? 7.75 -23.625 -5.762 1 98.94 49 PHE B N 1
ATOM 2502 C CA . PHE B 1 49 ? 8.641 -23.141 -6.812 1 98.94 49 PHE B CA 1
ATOM 2503 C C . PHE B 1 49 ? 7.859 -22.828 -8.086 1 98.94 49 PHE B C 1
ATOM 2505 O O . PHE B 1 49 ? 6.984 -23.594 -8.484 1 98.94 49 PHE B O 1
ATOM 2512 N N . LYS B 1 50 ? 8.172 -21.672 -8.656 1 98.88 50 LYS B N 1
ATOM 2513 C CA . LYS B 1 50 ? 7.465 -21.234 -9.852 1 98.88 50 LYS B CA 1
ATOM 2514 C C . LYS B 1 50 ? 8.445 -20.922 -10.984 1 98.88 50 LYS B C 1
ATOM 2516 O O . LYS B 1 50 ? 9.523 -20.391 -10.75 1 98.88 50 LYS B O 1
ATOM 2521 N N . SER B 1 51 ? 8.102 -21.297 -12.117 1 98.75 51 SER B N 1
ATOM 2522 C CA . SER B 1 51 ? 8.68 -20.828 -13.375 1 98.75 51 SER B CA 1
ATOM 2523 C C . SER B 1 51 ? 7.73 -21.078 -14.547 1 98.75 51 SER B C 1
ATOM 2525 O O . SER B 1 51 ? 6.727 -21.781 -14.398 1 98.75 51 SER B O 1
ATOM 2527 N N . SER B 1 52 ? 7.973 -20.438 -15.641 1 98.62 52 SER B N 1
ATOM 2528 C CA . SER B 1 52 ? 7.105 -20.594 -16.812 1 98.62 52 SER B CA 1
ATOM 2529 C C . SER B 1 52 ? 7.82 -21.344 -17.922 1 98.62 52 SER B C 1
ATOM 2531 O O . SER B 1 52 ? 8.992 -21.094 -18.203 1 98.62 52 SER B O 1
ATOM 2533 N N . TYR B 1 53 ? 7.09 -22.281 -18.609 1 98.56 53 TYR B N 1
ATOM 2534 C CA . TYR B 1 53 ? 7.664 -23.016 -19.719 1 98.56 53 TYR B CA 1
ATOM 2535 C C . TYR B 1 53 ? 7.531 -22.234 -21.031 1 98.56 53 TYR B C 1
ATOM 2537 O O . TYR B 1 53 ? 8.188 -22.562 -22.016 1 98.56 53 TYR B O 1
ATOM 2545 N N . ASP B 1 54 ? 6.652 -21.25 -20.922 1 97.31 54 ASP B N 1
ATOM 2546 C CA . ASP B 1 54 ? 6.359 -20.438 -22.094 1 97.31 54 ASP B CA 1
ATOM 2547 C C . ASP B 1 54 ? 5.816 -19.062 -21.672 1 97.31 54 ASP B C 1
ATOM 2549 O O . ASP B 1 54 ? 4.945 -18.969 -20.812 1 97.31 54 ASP B O 1
ATOM 2553 N N . LYS B 1 55 ? 6.398 -18.047 -22.344 1 96.06 55 LYS B N 1
ATOM 2554 C CA . LYS B 1 55 ? 5.836 -16.703 -22.172 1 96.06 55 LYS B CA 1
ATOM 2555 C C . LYS B 1 55 ? 4.969 -16.328 -23.375 1 96.06 55 LYS B C 1
ATOM 2557 O O . LYS B 1 55 ? 5.477 -15.836 -24.391 1 96.06 55 LYS B O 1
ATOM 2562 N N . ALA B 1 56 ? 3.729 -16.375 -23.172 1 92 56 ALA B N 1
ATOM 2563 C CA . ALA B 1 56 ? 2.797 -16.281 -24.297 1 92 56 ALA B CA 1
ATOM 2564 C C . ALA B 1 56 ? 2.328 -14.836 -24.484 1 92 56 ALA B C 1
ATOM 2566 O O . ALA B 1 56 ? 1.517 -14.555 -25.375 1 92 56 ALA B O 1
ATOM 2567 N N . ASN B 1 57 ? 2.799 -13.867 -23.703 1 89.81 57 ASN B N 1
ATOM 2568 C CA . ASN B 1 57 ? 2.316 -12.492 -23.75 1 89.81 57 ASN B CA 1
ATOM 2569 C C . ASN B 1 57 ? 3.471 -11.492 -23.828 1 89.81 57 ASN B C 1
ATOM 2571 O O . ASN B 1 57 ? 3.43 -10.445 -23.188 1 89.81 57 ASN B O 1
ATOM 2575 N N . ARG B 1 58 ? 4.418 -11.836 -24.594 1 88.81 58 ARG B N 1
ATOM 2576 C CA . ARG B 1 58 ? 5.551 -10.938 -24.781 1 88.81 58 ARG B CA 1
ATOM 2577 C C . ARG B 1 58 ? 5.145 -9.695 -25.578 1 88.81 58 ARG B C 1
ATOM 2579 O O . ARG B 1 58 ? 4.258 -9.766 -26.438 1 88.81 58 ARG B O 1
ATOM 2586 N N . SER B 1 59 ? 5.855 -8.602 -25.312 1 85.38 59 SER B N 1
ATOM 2587 C CA . SER B 1 59 ? 5.59 -7.359 -26.031 1 85.38 59 SER B CA 1
ATOM 2588 C C . SER B 1 59 ? 6.012 -7.469 -27.484 1 85.38 59 SER B C 1
ATOM 2590 O O . SER B 1 59 ? 5.391 -6.863 -28.359 1 85.38 59 SER B O 1
ATOM 2592 N N . SER B 1 60 ? 7.062 -8.289 -27.672 1 87.19 60 SER B N 1
ATOM 2593 C CA . SER B 1 60 ? 7.609 -8.43 -29.016 1 87.19 60 SER B CA 1
ATOM 2594 C C . SER B 1 60 ? 7.613 -9.891 -29.469 1 87.19 60 SER B C 1
ATOM 2596 O O . SER B 1 60 ? 7.871 -10.789 -28.656 1 87.19 60 SER B O 1
ATOM 2598 N N . GLY B 1 61 ? 7.449 -10.094 -30.75 1 91.06 61 GLY B N 1
ATOM 2599 C CA . GLY B 1 61 ? 7.438 -11.438 -31.297 1 91.06 61 GLY B CA 1
ATOM 2600 C C . GLY B 1 61 ? 8.812 -12.078 -31.328 1 91.06 61 GLY B C 1
ATOM 2601 O O . GLY B 1 61 ? 8.938 -13.289 -31.516 1 91.06 61 GLY B O 1
ATOM 2602 N N . THR B 1 62 ? 9.852 -11.328 -31.125 1 91.69 62 THR B N 1
ATOM 2603 C CA . THR B 1 62 ? 11.211 -11.844 -31.234 1 91.69 62 THR B CA 1
ATOM 2604 C C . THR B 1 62 ? 11.805 -12.125 -29.859 1 91.69 62 THR B C 1
ATOM 2606 O O . THR B 1 62 ? 12.922 -12.625 -29.75 1 91.69 62 THR B O 1
ATOM 2609 N N . SER B 1 63 ? 10.984 -11.844 -28.875 1 91.56 63 SER B N 1
ATOM 2610 C CA . SER B 1 63 ? 11.477 -12.023 -27.516 1 91.56 63 SER B CA 1
ATOM 2611 C C . SER B 1 63 ? 11.523 -13.5 -27.141 1 91.56 63 SER B C 1
ATOM 2613 O O . SER B 1 63 ? 10.68 -14.289 -27.578 1 91.56 63 SER B O 1
ATOM 2615 N N . PHE B 1 64 ? 12.539 -13.836 -26.344 1 94.44 64 PHE B N 1
ATOM 2616 C CA . PHE B 1 64 ? 12.648 -15.195 -25.828 1 94.44 64 PHE B CA 1
ATOM 2617 C C . PHE B 1 64 ? 11.391 -15.594 -25.062 1 94.44 64 PHE B C 1
ATOM 2619 O O . PHE B 1 64 ? 10.906 -14.836 -24.219 1 94.44 64 PHE B O 1
ATOM 2626 N N . ARG B 1 65 ? 10.875 -16.844 -25.203 1 96 65 ARG B N 1
ATOM 2627 C CA . ARG B 1 65 ? 9.602 -17.234 -24.609 1 96 65 ARG B CA 1
ATOM 2628 C C . ARG B 1 65 ? 9.773 -18.438 -23.703 1 96 65 ARG B C 1
ATOM 2630 O O . ARG B 1 65 ? 8.844 -18.812 -22.984 1 96 65 ARG B O 1
ATOM 2637 N N . GLY B 1 66 ? 10.953 -19.062 -23.625 1 96.69 66 GLY B N 1
ATOM 2638 C CA . GLY B 1 66 ? 11.172 -20.297 -22.891 1 96.69 66 GLY B CA 1
ATOM 2639 C C . GLY B 1 66 ? 11.406 -21.484 -23.812 1 96.69 66 GLY B C 1
ATOM 2640 O O . GLY B 1 66 ? 11.375 -21.359 -25.031 1 96.69 66 GLY B O 1
ATOM 2641 N N . PRO B 1 67 ? 11.609 -22.672 -23.297 1 97.88 67 PRO B N 1
ATOM 2642 C CA . PRO B 1 67 ? 11.961 -23.844 -24.078 1 97.88 67 PRO B CA 1
ATOM 2643 C C . PRO B 1 67 ? 10.742 -24.547 -24.672 1 97.88 67 PRO B C 1
ATOM 2645 O O . PRO B 1 67 ? 10.883 -25.531 -25.406 1 97.88 67 PRO B O 1
ATOM 2648 N N . GLY B 1 68 ? 9.57 -24.078 -24.391 1 97.31 68 GLY B N 1
ATOM 2649 C CA . GLY B 1 68 ? 8.352 -24.734 -24.828 1 97.31 68 GLY B CA 1
ATOM 2650 C C . GLY B 1 68 ? 7.785 -25.688 -23.781 1 97.31 68 GLY B C 1
ATOM 2651 O O . GLY B 1 68 ? 8.43 -25.969 -22.781 1 97.31 68 GLY B O 1
ATOM 2652 N N . MET B 1 69 ? 6.566 -26.125 -24.047 1 97.88 69 MET B N 1
ATOM 2653 C CA . MET B 1 69 ? 5.809 -26.859 -23.031 1 97.88 69 MET B CA 1
ATOM 2654 C C . MET B 1 69 ? 6.488 -28.172 -22.703 1 97.88 69 MET B C 1
ATOM 2656 O O . MET B 1 69 ? 6.707 -28.484 -21.531 1 97.88 69 MET B O 1
ATOM 2660 N N . GLU B 1 70 ? 6.848 -28.969 -23.703 1 98.12 70 GLU B N 1
ATOM 2661 C CA . GLU B 1 70 ? 7.406 -30.297 -23.484 1 98.12 70 GLU B CA 1
ATOM 2662 C C . GLU B 1 70 ? 8.688 -30.219 -22.656 1 98.12 70 GLU B C 1
ATOM 2664 O O . GLU B 1 70 ? 8.758 -30.766 -21.547 1 98.12 70 GLU B O 1
ATOM 2669 N N . LYS B 1 71 ? 9.633 -29.531 -23.172 1 98.56 71 LYS B N 1
ATOM 2670 C CA . LYS B 1 71 ? 10.922 -29.406 -22.5 1 98.56 71 LYS B CA 1
ATOM 2671 C C . LYS B 1 71 ? 10.781 -28.672 -21.172 1 98.56 71 LYS B C 1
ATOM 2673 O O . LYS B 1 71 ? 11.406 -29.062 -20.172 1 98.56 71 LYS B O 1
ATOM 2678 N N . GLY B 1 72 ? 10.008 -27.641 -21.141 1 98.62 72 GLY B N 1
ATOM 2679 C CA . GLY B 1 72 ? 9.789 -26.891 -19.922 1 98.62 72 GLY B CA 1
ATOM 2680 C C . GLY B 1 72 ? 9.18 -27.719 -18.812 1 98.62 72 GLY B C 1
ATOM 2681 O O . GLY B 1 72 ? 9.625 -27.672 -17.656 1 98.62 72 GLY B O 1
ATOM 2682 N N . LEU B 1 73 ? 8.195 -28.5 -19.125 1 98.75 73 LEU B N 1
ATOM 2683 C CA . LEU B 1 73 ? 7.539 -29.344 -18.141 1 98.75 73 LEU B CA 1
ATOM 2684 C C . LEU B 1 73 ? 8.477 -30.453 -17.656 1 98.75 73 LEU B C 1
ATOM 2686 O O . LEU B 1 73 ? 8.414 -30.844 -16.484 1 98.75 73 LEU B O 1
ATOM 2690 N N . GLN B 1 74 ? 9.297 -30.938 -18.562 1 98.81 74 GLN B N 1
ATOM 2691 C CA . GLN B 1 74 ? 10.297 -31.922 -18.156 1 98.81 74 GLN B CA 1
ATOM 2692 C C . GLN B 1 74 ? 11.227 -31.359 -17.094 1 98.81 74 GLN B C 1
ATOM 2694 O O . GLN B 1 74 ? 11.531 -32.031 -16.109 1 98.81 74 GLN B O 1
ATOM 2699 N N . ILE B 1 75 ? 11.68 -30.156 -17.312 1 98.88 75 ILE B N 1
ATOM 2700 C CA . ILE B 1 75 ? 12.594 -29.5 -16.375 1 98.88 75 ILE B CA 1
ATOM 2701 C C . ILE B 1 75 ? 11.891 -29.266 -15.047 1 98.88 75 ILE B C 1
ATOM 2703 O O . ILE B 1 75 ? 12.445 -29.531 -13.977 1 98.88 75 ILE B O 1
ATOM 2707 N N . LEU B 1 76 ? 10.664 -28.766 -15.086 1 98.88 76 LEU B N 1
ATOM 2708 C CA . LEU B 1 76 ? 9.906 -28.516 -13.867 1 98.88 76 LEU B CA 1
ATOM 2709 C C . LEU B 1 76 ? 9.633 -29.812 -13.117 1 98.88 76 LEU B C 1
ATOM 2711 O O . LEU B 1 76 ? 9.695 -29.844 -11.883 1 98.88 76 LEU B O 1
ATOM 2715 N N . ALA B 1 77 ? 9.359 -30.875 -13.875 1 98.88 77 ALA B N 1
ATOM 2716 C CA . ALA B 1 77 ? 9.172 -32.188 -13.266 1 98.88 77 ALA B CA 1
ATOM 2717 C C . ALA B 1 77 ? 10.438 -32.625 -12.539 1 98.88 77 ALA B C 1
ATOM 2719 O O . ALA B 1 77 ? 10.367 -33.25 -11.477 1 98.88 77 ALA B O 1
ATOM 2720 N N . LYS B 1 78 ? 11.531 -32.375 -13.164 1 98.81 78 LYS B N 1
ATOM 2721 C CA . LYS B 1 78 ? 12.805 -32.75 -12.547 1 98.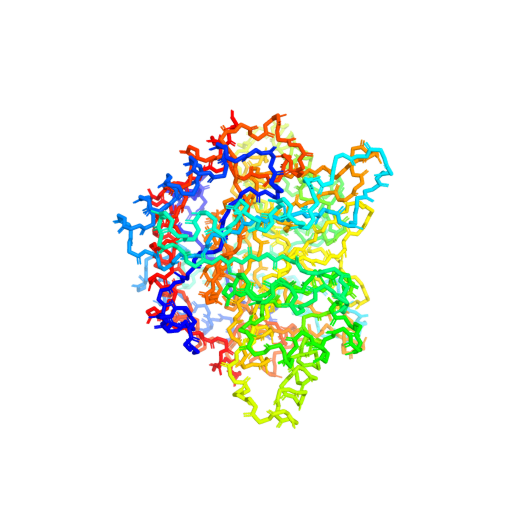81 78 LYS B CA 1
ATOM 2722 C C . LYS B 1 78 ? 13.016 -32 -11.242 1 98.81 78 LYS B C 1
ATOM 2724 O O . LYS B 1 78 ? 13.445 -32.562 -10.242 1 98.81 78 LYS B O 1
ATOM 2729 N N . VAL B 1 79 ? 12.75 -30.672 -11.211 1 98.81 79 VAL B N 1
ATOM 2730 C CA . VAL B 1 79 ? 12.852 -29.875 -9.992 1 98.81 79 VAL B CA 1
ATOM 2731 C C . VAL B 1 79 ? 11.977 -30.484 -8.898 1 98.81 79 VAL B C 1
ATOM 2733 O O . VAL B 1 79 ? 12.43 -30.672 -7.766 1 98.81 79 VAL B O 1
ATOM 2736 N N . LYS B 1 80 ? 10.781 -30.828 -9.266 1 98.81 80 LYS B N 1
ATOM 2737 C CA . LYS B 1 80 ? 9.828 -31.438 -8.336 1 98.81 80 LYS B CA 1
ATOM 2738 C C . LYS B 1 80 ? 10.375 -32.75 -7.762 1 98.81 80 LYS B C 1
ATOM 2740 O O . LYS B 1 80 ? 10.391 -32.938 -6.547 1 98.81 80 LYS B O 1
ATOM 2745 N N . ARG B 1 81 ? 10.844 -33.594 -8.594 1 98.56 81 ARG B N 1
ATOM 2746 C CA . ARG B 1 81 ? 11.297 -34.906 -8.203 1 98.56 81 ARG B CA 1
ATOM 2747 C C . ARG B 1 81 ? 12.578 -34.844 -7.383 1 98.56 81 ARG B C 1
ATOM 2749 O O . ARG B 1 81 ? 12.688 -35.469 -6.332 1 98.56 81 ARG B O 1
ATOM 2756 N N . GLU B 1 82 ? 13.492 -34.094 -7.801 1 98.75 82 GLU B N 1
ATOM 2757 C CA . GLU B 1 82 ? 14.82 -34.125 -7.207 1 98.75 82 GLU B CA 1
ATOM 2758 C C . GLU B 1 82 ? 14.867 -33.281 -5.926 1 98.75 82 GLU B C 1
ATOM 2760 O O . GLU B 1 82 ? 15.633 -33.594 -5.008 1 98.75 82 GLU B O 1
ATOM 2765 N N . LEU B 1 83 ? 14.094 -32.219 -5.855 1 98.81 83 LEU B N 1
ATOM 2766 C CA . LEU B 1 83 ? 14.18 -31.328 -4.703 1 98.81 83 LEU B CA 1
ATOM 2767 C C . LEU B 1 83 ? 12.961 -31.5 -3.797 1 98.81 83 LEU B C 1
ATOM 2769 O O . LEU B 1 83 ? 12.922 -30.938 -2.699 1 98.81 83 LEU B O 1
ATOM 2773 N N . GLY B 1 84 ? 11.945 -32.219 -4.262 1 98.5 84 GLY B N 1
ATOM 2774 C CA . GLY B 1 84 ? 10.758 -32.438 -3.445 1 98.5 84 GLY B CA 1
ATOM 2775 C C . GLY B 1 84 ? 9.945 -31.172 -3.213 1 98.5 84 GLY B C 1
ATOM 2776 O O . GLY B 1 84 ? 9.438 -30.953 -2.113 1 98.5 84 GLY B O 1
ATOM 2777 N N . LEU B 1 85 ? 9.914 -30.312 -4.152 1 98.69 85 LEU B N 1
ATOM 2778 C CA . LEU B 1 85 ? 9.203 -29.047 -4.043 1 98.69 85 LEU B CA 1
ATOM 2779 C C . LEU B 1 85 ? 7.91 -29.078 -4.852 1 98.69 85 LEU B C 1
ATOM 2781 O O . LEU B 1 85 ? 7.879 -29.625 -5.957 1 98.69 85 LEU B O 1
ATOM 2785 N N . PRO B 1 86 ? 6.828 -28.547 -4.234 1 98.88 86 PRO B N 1
ATOM 2786 C CA . PRO B 1 86 ? 5.688 -28.297 -5.121 1 98.88 86 PRO B CA 1
ATOM 2787 C C . PRO B 1 86 ? 6 -27.266 -6.203 1 98.88 86 PRO B C 1
ATOM 2789 O O . PRO B 1 86 ? 6.809 -26.375 -5.984 1 98.88 86 PRO B O 1
ATOM 2792 N N . ILE B 1 87 ? 5.305 -27.422 -7.352 1 98.88 87 ILE B N 1
ATOM 2793 C CA . ILE B 1 87 ? 5.613 -26.609 -8.523 1 98.88 87 ILE B CA 1
ATOM 2794 C C . ILE B 1 87 ? 4.363 -25.859 -8.977 1 98.88 87 ILE B C 1
ATOM 2796 O O . ILE B 1 87 ? 3.268 -26.438 -9.008 1 98.88 87 ILE B O 1
ATOM 2800 N N . LEU B 1 88 ? 4.52 -24.562 -9.344 1 98.94 88 LEU B N 1
ATOM 2801 C CA . LEU B 1 88 ? 3.492 -23.734 -9.953 1 98.94 88 LEU B CA 1
ATOM 2802 C C . LEU B 1 88 ? 3.961 -23.188 -11.297 1 98.94 88 LEU B C 1
ATOM 2804 O O . LEU B 1 88 ? 5.113 -22.766 -11.438 1 98.94 88 LEU B O 1
ATOM 2808 N N . THR B 1 89 ? 3.119 -23.203 -12.297 1 98.88 89 THR B N 1
ATOM 2809 C CA . THR B 1 89 ? 3.393 -22.531 -13.562 1 98.88 89 THR B CA 1
ATOM 2810 C C . THR B 1 89 ? 2.109 -21.969 -14.172 1 98.88 89 THR B C 1
ATOM 2812 O O . THR B 1 89 ? 1.01 -22.391 -13.812 1 98.88 89 THR B O 1
ATOM 2815 N N . ASP B 1 90 ? 2.193 -20.984 -14.977 1 98.19 90 ASP B N 1
ATOM 2816 C CA . ASP B 1 90 ? 1.052 -20.453 -15.703 1 98.19 90 ASP B CA 1
ATOM 2817 C C . ASP B 1 90 ? 0.71 -21.312 -16.922 1 98.19 90 ASP B C 1
ATOM 2819 O O . ASP B 1 90 ? 1.603 -21.875 -17.547 1 98.19 90 ASP B O 1
ATOM 2823 N N . VAL B 1 91 ? -0.503 -21.406 -17.188 1 98.25 91 VAL B N 1
ATOM 2824 C CA . VAL B 1 91 ? -1.007 -22.109 -18.359 1 98.25 91 VAL B CA 1
ATOM 2825 C C . VAL B 1 91 ? -1.685 -21.109 -19.297 1 98.25 91 VAL B C 1
ATOM 2827 O O . VAL B 1 91 ? -2.334 -20.172 -18.844 1 98.25 91 VAL B O 1
ATOM 2830 N N . HIS B 1 92 ? -1.632 -21.328 -20.609 1 97.25 92 HIS B N 1
ATOM 2831 C CA . HIS B 1 92 ? -1.903 -20.234 -21.547 1 97.25 92 HIS B CA 1
ATOM 2832 C C . HIS B 1 92 ? -3.105 -20.547 -22.422 1 97.25 92 HIS B C 1
ATOM 2834 O O . HIS B 1 92 ? -3.627 -19.656 -23.109 1 97.25 92 HIS B O 1
ATOM 2840 N N . SER B 1 93 ? -3.504 -21.797 -22.5 1 97.5 93 SER B N 1
ATOM 2841 C CA . SER B 1 93 ? -4.676 -22.188 -23.281 1 97.5 93 SER B CA 1
ATOM 2842 C C . SER B 1 93 ? -5.355 -23.406 -22.672 1 97.5 93 SER B C 1
ATOM 2844 O O . SER B 1 93 ? -4.73 -24.172 -21.922 1 97.5 93 SER B O 1
ATOM 2846 N N . GLU B 1 94 ? -6.594 -23.562 -23 1 97.94 94 GLU B N 1
ATOM 2847 C CA . GLU B 1 94 ? -7.359 -24.703 -22.516 1 97.94 94 GLU B CA 1
ATOM 2848 C C . GLU B 1 94 ? -6.715 -26.031 -22.922 1 97.94 94 GLU B C 1
ATOM 2850 O O . GLU B 1 94 ? -6.684 -26.984 -22.141 1 97.94 94 GLU B O 1
ATOM 2855 N N . ALA B 1 95 ? -6.176 -26.031 -24.109 1 97.94 95 ALA B N 1
ATOM 2856 C CA . ALA B 1 95 ? -5.613 -27.234 -24.688 1 97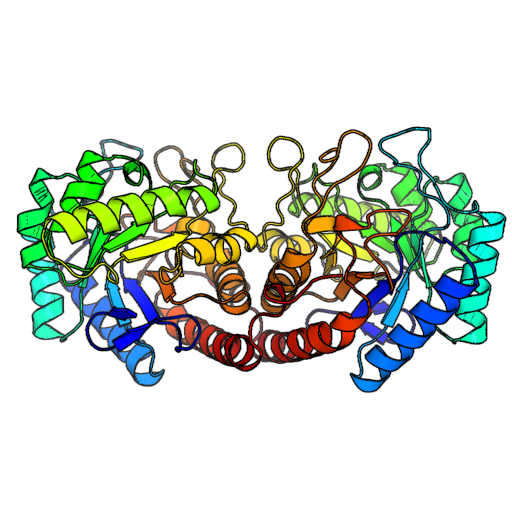.94 95 ALA B CA 1
ATOM 2857 C C . ALA B 1 95 ? -4.395 -27.719 -23.891 1 97.94 95 ALA B C 1
ATOM 2859 O O . ALA B 1 95 ? -4.055 -28.891 -23.922 1 97.94 95 ALA B O 1
ATOM 2860 N N . GLU B 1 96 ? -3.736 -26.844 -23.172 1 98.12 96 GLU B N 1
ATOM 2861 C CA . GLU B 1 96 ? -2.494 -27.156 -22.469 1 98.12 96 GLU B CA 1
ATOM 2862 C C . GLU B 1 96 ? -2.771 -27.641 -21.047 1 98.12 96 GLU B C 1
ATOM 2864 O O . GLU B 1 96 ? -1.895 -28.234 -20.406 1 98.12 96 GLU B O 1
ATOM 2869 N N . ILE B 1 97 ? -3.939 -27.516 -20.547 1 98.62 97 ILE B N 1
ATOM 2870 C CA . ILE B 1 97 ? -4.25 -27.641 -19.125 1 98.62 97 ILE B CA 1
ATOM 2871 C C . ILE B 1 97 ? -4.016 -29.078 -18.656 1 98.62 97 ILE B C 1
ATOM 2873 O O . ILE B 1 97 ? -3.393 -29.297 -17.625 1 98.62 97 ILE B O 1
ATOM 2877 N N . THR B 1 98 ? -4.473 -30.016 -19.422 1 98.12 98 THR B N 1
ATOM 2878 C CA . THR B 1 98 ? -4.355 -31.422 -19.031 1 98.12 98 THR B CA 1
ATOM 2879 C C . THR B 1 98 ? -2.889 -31.812 -18.875 1 98.12 98 THR B C 1
ATOM 2881 O O . THR B 1 98 ? -2.494 -32.375 -17.859 1 98.12 98 THR B O 1
ATOM 2884 N N . ALA B 1 99 ? -2.092 -31.5 -19.891 1 98.44 99 ALA B N 1
ATOM 2885 C CA . ALA B 1 99 ? -0.672 -31.844 -19.875 1 98.44 99 ALA B CA 1
ATOM 2886 C C . ALA B 1 99 ? 0.054 -31.141 -18.734 1 98.44 99 ALA B C 1
ATOM 2888 O O . ALA B 1 99 ? 0.879 -31.75 -18.047 1 98.44 99 ALA B O 1
ATOM 2889 N N . VAL B 1 100 ? -0.245 -29.922 -18.516 1 98.81 100 VAL B N 1
ATOM 2890 C CA . VAL B 1 100 ? 0.428 -29.125 -17.484 1 98.81 100 VAL B CA 1
ATOM 2891 C C . VAL B 1 100 ? 0.016 -29.609 -16.094 1 98.81 100 VAL B C 1
ATOM 2893 O O . VAL B 1 100 ? 0.865 -29.812 -15.227 1 98.81 100 VAL B O 1
ATOM 2896 N N . ALA B 1 101 ? -1.262 -29.891 -15.891 1 98.62 101 ALA B N 1
ATOM 2897 C CA . ALA B 1 101 ? -1.799 -30.328 -14.609 1 98.62 101 ALA B CA 1
ATOM 2898 C C . ALA B 1 101 ? -1.222 -31.688 -14.203 1 98.62 101 ALA B C 1
ATOM 2900 O O . ALA B 1 101 ? -1.173 -32.031 -13.016 1 98.62 101 ALA B O 1
ATOM 2901 N N . ALA B 1 102 ? -0.807 -32.469 -15.164 1 98.38 102 ALA B N 1
ATOM 2902 C CA . ALA B 1 102 ? -0.225 -33.781 -14.883 1 98.38 102 ALA B CA 1
ATOM 2903 C C . ALA B 1 102 ? 1.158 -33.625 -14.25 1 98.38 102 ALA B C 1
ATOM 2905 O O . ALA B 1 102 ? 1.656 -34.562 -13.625 1 98.38 102 ALA B O 1
ATOM 2906 N N . VAL B 1 103 ? 1.75 -32.469 -14.367 1 98.62 103 VAL B N 1
ATOM 2907 C CA . VAL B 1 103 ? 3.133 -32.281 -13.93 1 98.62 103 VAL B CA 1
ATOM 2908 C C . VAL B 1 103 ? 3.174 -31.406 -12.695 1 98.62 103 VAL B C 1
ATOM 2910 O O . VAL B 1 103 ? 3.846 -31.734 -11.711 1 98.62 103 VAL B O 1
ATOM 2913 N N . VAL B 1 104 ? 2.445 -30.328 -12.672 1 98.69 104 VAL B N 1
ATOM 2914 C CA . VAL B 1 104 ? 2.623 -29.312 -11.641 1 98.69 104 VAL B CA 1
ATOM 2915 C C . VAL B 1 104 ? 1.603 -29.531 -10.523 1 98.69 104 VAL B C 1
ATOM 2917 O O . VAL B 1 104 ? 0.67 -30.328 -10.672 1 98.69 104 VAL B O 1
ATOM 2920 N N . ASP B 1 105 ? 1.825 -28.828 -9.422 1 98.81 105 ASP B N 1
ATOM 2921 C CA . ASP B 1 105 ? 0.992 -29 -8.234 1 98.81 105 ASP B CA 1
ATOM 2922 C C . ASP B 1 105 ? -0.053 -27.891 -8.133 1 98.81 105 ASP B C 1
ATOM 2924 O O . ASP B 1 105 ? -1.079 -28.062 -7.473 1 98.81 105 ASP B O 1
ATOM 2928 N N . VAL B 1 106 ? 0.231 -26.766 -8.695 1 98.94 106 VAL B N 1
ATOM 2929 C CA . VAL B 1 106 ? -0.655 -25.609 -8.727 1 98.94 106 VAL B CA 1
ATOM 2930 C C . VAL B 1 106 ? -0.646 -24.984 -10.125 1 98.94 106 VAL B C 1
ATOM 2932 O O . VAL B 1 106 ? 0.413 -24.844 -10.742 1 98.94 106 VAL B O 1
ATOM 2935 N N . LEU B 1 107 ? -1.799 -24.703 -10.609 1 98.88 107 LEU B N 1
ATOM 2936 C CA . LEU B 1 107 ? -1.902 -23.969 -11.859 1 98.88 107 LEU B CA 1
ATOM 2937 C C . LEU B 1 107 ? -2.043 -22.469 -11.602 1 98.88 107 LEU B C 1
ATOM 2939 O O . LEU B 1 107 ? -2.574 -22.062 -10.562 1 98.88 107 LEU B O 1
ATOM 2943 N N . GLN B 1 108 ? -1.54 -21.719 -12.516 1 98.88 108 GLN B N 1
ATOM 2944 C CA . GLN B 1 108 ? -1.703 -20.266 -12.445 1 98.88 108 GLN B CA 1
ATOM 2945 C C . GLN B 1 108 ? -2.391 -19.719 -13.695 1 98.88 108 GLN B C 1
ATOM 2947 O O . GLN B 1 108 ? -2.006 -20.062 -14.812 1 98.88 108 GLN B O 1
ATOM 2952 N N . THR B 1 109 ? -3.436 -18.953 -13.469 1 98.75 109 THR B N 1
ATOM 2953 C CA . THR B 1 109 ? -4.09 -18.203 -14.531 1 98.75 109 THR B CA 1
ATOM 2954 C C . THR B 1 109 ? -3.414 -16.859 -14.734 1 98.75 109 THR B C 1
ATOM 2956 O O . THR B 1 109 ? -3.41 -16.016 -13.828 1 98.75 109 THR B O 1
ATOM 2959 N N . PRO B 1 110 ? -2.834 -16.641 -15.961 1 98.06 110 PRO B N 1
ATOM 2960 C CA . PRO B 1 110 ? -2.262 -15.32 -16.234 1 98.06 110 PRO B CA 1
ATOM 2961 C C . PRO B 1 110 ? -3.293 -14.203 -16.141 1 98.06 110 PRO B C 1
ATOM 2963 O O . PRO B 1 110 ? -4.473 -14.414 -16.438 1 98.06 110 PRO B O 1
ATOM 2966 N N . ALA B 1 111 ? -2.869 -13.023 -15.891 1 97.69 111 ALA B N 1
ATOM 2967 C CA . ALA B 1 111 ? -3.703 -11.859 -15.594 1 97.69 111 ALA B CA 1
ATOM 2968 C C . ALA B 1 111 ? -4.656 -11.562 -16.75 1 97.69 111 ALA B C 1
ATOM 2970 O O . ALA B 1 111 ? -5.836 -11.273 -16.531 1 97.69 111 ALA B O 1
ATOM 2971 N N . PHE B 1 112 ? -4.23 -11.688 -18 1 96.31 112 PHE B N 1
ATOM 2972 C CA . PHE B 1 112 ? -5.023 -11.281 -19.141 1 96.31 112 PHE B CA 1
ATOM 2973 C C . PHE B 1 112 ? -6.137 -12.289 -19.422 1 96.31 112 PHE B C 1
ATOM 2975 O O . PHE B 1 112 ? -7.074 -12 -20.172 1 96.31 112 PHE B O 1
ATOM 2982 N N . LEU B 1 113 ? -6.043 -13.43 -18.766 1 97.75 113 LEU B N 1
ATOM 2983 C CA . LEU B 1 113 ? -7.012 -14.477 -19.062 1 97.75 113 LEU B CA 1
ATOM 2984 C C . LEU B 1 113 ? -8.016 -14.625 -17.922 1 97.75 113 LEU B C 1
ATOM 2986 O O . LEU B 1 113 ? -8.922 -15.461 -17.984 1 97.75 113 LEU B O 1
ATOM 2990 N N . CYS B 1 114 ? -7.949 -13.766 -16.969 1 97.81 114 CYS B N 1
ATOM 2991 C CA . CYS B 1 114 ? -8.664 -13.984 -15.711 1 97.81 114 CYS B CA 1
ATOM 2992 C C . CYS B 1 114 ? -10.164 -13.828 -15.898 1 97.81 114 CYS B C 1
ATOM 2994 O O . CYS B 1 114 ? -10.953 -14.273 -15.062 1 97.81 114 CYS B O 1
ATOM 2996 N N . ARG B 1 115 ? -10.578 -13.219 -17 1 96.81 115 ARG B N 1
ATOM 2997 C CA . ARG B 1 115 ? -12.008 -13.039 -17.219 1 96.81 115 ARG B CA 1
ATOM 2998 C C . ARG B 1 115 ? -12.531 -14.023 -18.266 1 96.81 115 ARG B C 1
ATOM 3000 O O . ARG B 1 115 ? -13.734 -14.078 -18.531 1 96.81 115 ARG B O 1
ATOM 3007 N N . GLN B 1 116 ? -11.648 -14.703 -18.922 1 97.5 116 GLN B N 1
ATOM 3008 C CA . GLN B 1 116 ? -12.062 -15.633 -19.969 1 97.5 116 GLN B CA 1
ATOM 3009 C C . GLN B 1 116 ? -12.812 -16.828 -19.375 1 97.5 116 GLN B C 1
ATOM 3011 O O . GLN B 1 116 ? -12.195 -17.719 -18.797 1 97.5 116 GLN B O 1
ATOM 3016 N N . THR B 1 117 ? -14.109 -16.844 -19.625 1 97.81 117 THR B N 1
ATOM 3017 C CA . THR B 1 117 ? -15 -17.766 -18.938 1 97.81 117 THR B CA 1
ATOM 3018 C C . THR B 1 117 ? -14.609 -19.219 -19.219 1 97.81 117 THR B C 1
ATOM 3020 O O . THR B 1 117 ? -14.461 -20.016 -18.297 1 97.81 117 THR B O 1
ATOM 3023 N N . ASP B 1 118 ? -14.43 -19.594 -20.484 1 98 118 ASP B N 1
ATOM 3024 C CA . ASP B 1 118 ? -14.109 -20.969 -20.844 1 98 118 ASP B CA 1
ATOM 3025 C C . ASP B 1 118 ? -12.758 -21.375 -20.266 1 98 118 ASP B C 1
ATOM 3027 O O . ASP B 1 118 ? -12.586 -22.516 -19.828 1 98 118 ASP B O 1
ATOM 3031 N N . PHE B 1 119 ? -11.844 -20.5 -20.266 1 98.5 119 PHE B N 1
ATOM 3032 C CA . PHE B 1 119 ? -10.523 -20.781 -19.719 1 98.5 119 PHE B CA 1
ATOM 3033 C C . PHE B 1 119 ? -10.617 -21.031 -18.219 1 98.5 119 PHE B C 1
ATOM 3035 O O . PHE B 1 119 ? -10.078 -22.016 -17.703 1 98.5 119 PHE B O 1
ATOM 3042 N N . ILE B 1 120 ? -11.297 -20.156 -17.5 1 98.62 120 ILE B N 1
ATOM 3043 C CA . ILE B 1 120 ? -11.453 -20.281 -16.047 1 98.62 120 ILE B CA 1
ATOM 3044 C C . ILE B 1 120 ? -12.18 -21.594 -15.727 1 98.62 120 ILE B C 1
ATOM 3046 O O . ILE B 1 120 ? -11.797 -22.297 -14.797 1 98.62 120 ILE B O 1
ATOM 3050 N N . HIS B 1 121 ? -13.188 -21.891 -16.5 1 98.12 121 HIS B N 1
ATOM 3051 C CA . HIS B 1 121 ? -13.914 -23.141 -16.328 1 98.12 121 HIS B CA 1
ATOM 3052 C C . HIS B 1 121 ? -12.977 -24.344 -16.469 1 98.12 121 HIS B C 1
ATOM 3054 O O . HIS B 1 121 ? -12.984 -25.234 -15.609 1 98.12 121 HIS B O 1
ATOM 3060 N N . ALA B 1 122 ? -12.188 -24.328 -17.5 1 98.56 122 ALA B N 1
ATOM 3061 C CA . ALA B 1 122 ? -11.305 -25.453 -17.797 1 98.56 122 ALA B CA 1
ATOM 3062 C C . ALA B 1 122 ? -10.242 -25.609 -16.719 1 98.56 122 ALA B C 1
ATOM 3064 O O . ALA B 1 122 ? -9.992 -26.719 -16.234 1 98.56 122 ALA B O 1
ATOM 3065 N N . VAL B 1 123 ? -9.602 -24.562 -16.312 1 98.62 123 VAL B N 1
ATOM 3066 C CA . VAL B 1 123 ? -8.547 -24.641 -15.305 1 98.62 123 VAL B CA 1
ATOM 3067 C C . VAL B 1 123 ? -9.141 -25.109 -13.969 1 98.62 123 VAL B C 1
ATOM 3069 O O . VAL B 1 123 ? -8.531 -25.891 -13.25 1 98.62 123 VAL B O 1
ATOM 3072 N N . ALA B 1 124 ? -10.328 -24.625 -13.641 1 98.56 124 ALA B N 1
ATOM 3073 C CA . ALA B 1 124 ? -10.984 -24.969 -12.383 1 98.56 124 ALA B CA 1
ATOM 3074 C C . ALA B 1 124 ? -11.32 -26.453 -12.328 1 98.56 124 ALA B C 1
ATOM 3076 O O . ALA B 1 124 ? -11.375 -27.047 -11.242 1 98.56 124 ALA B O 1
ATOM 3077 N N . GLN B 1 125 ? -11.5 -27.047 -13.453 1 98.44 125 GLN B N 1
ATOM 3078 C CA . GLN B 1 125 ? -11.938 -28.438 -13.508 1 98.44 125 GLN B CA 1
ATOM 3079 C C . GLN B 1 125 ? -10.75 -29.375 -13.656 1 98.44 125 GLN B C 1
ATOM 3081 O O . GLN B 1 125 ? -10.922 -30.594 -13.75 1 98.44 125 GLN B O 1
ATOM 3086 N N . SER B 1 126 ? -9.555 -28.875 -13.695 1 98 126 SER B N 1
ATOM 3087 C CA . SER B 1 126 ? -8.344 -29.672 -13.883 1 98 126 SER B CA 1
ATOM 3088 C C . SER B 1 126 ? -8.086 -30.594 -12.703 1 98 126 SER B C 1
ATOM 3090 O O . SER B 1 126 ? -7.324 -31.562 -12.812 1 98 126 SER B O 1
ATOM 3092 N N . GLY B 1 127 ? -8.625 -30.188 -11.508 1 96.69 127 GLY B N 1
ATOM 3093 C CA . GLY B 1 127 ? -8.367 -30.938 -10.281 1 96.69 127 GLY B CA 1
ATOM 3094 C C . GLY B 1 127 ? -7.227 -30.359 -9.461 1 96.69 127 GLY B C 1
ATOM 3095 O O . GLY B 1 127 ? -7.016 -30.75 -8.312 1 96.69 127 GLY B O 1
ATOM 3096 N N . ARG B 1 128 ? -6.492 -29.469 -9.969 1 98.38 128 ARG B N 1
ATOM 3097 C CA . ARG B 1 128 ? -5.398 -28.812 -9.25 1 98.38 128 ARG B CA 1
ATOM 3098 C C . ARG B 1 128 ? -5.852 -27.5 -8.648 1 98.38 128 ARG B C 1
ATOM 3100 O O . ARG B 1 128 ? -6.746 -26.828 -9.188 1 98.38 128 ARG B O 1
ATOM 3107 N N . PRO B 1 129 ? -5.23 -27.125 -7.426 1 98.69 129 PRO B N 1
ATOM 3108 C CA . PRO B 1 129 ? -5.414 -25.734 -6.996 1 98.69 129 PRO B CA 1
ATOM 3109 C C . PRO B 1 129 ? -4.98 -24.734 -8.055 1 98.69 129 PRO B C 1
ATOM 3111 O O . PRO B 1 129 ? -4.098 -25.016 -8.867 1 98.69 129 PRO B O 1
ATOM 3114 N N . VAL B 1 130 ? -5.645 -23.547 -8.039 1 98.88 130 VAL B N 1
ATOM 3115 C CA . VAL B 1 130 ? -5.375 -22.562 -9.078 1 98.88 130 VAL B CA 1
ATOM 3116 C C . VAL B 1 130 ? -5.125 -21.203 -8.438 1 98.88 130 VAL B C 1
ATOM 3118 O O . VAL B 1 130 ? -5.906 -20.75 -7.602 1 98.88 130 VAL B O 1
ATOM 3121 N N . ASN B 1 131 ? -4.016 -20.594 -8.75 1 98.94 131 ASN B N 1
ATOM 3122 C CA . ASN B 1 131 ? -3.752 -19.188 -8.461 1 98.94 131 ASN B CA 1
ATOM 3123 C C . ASN B 1 131 ? -4.203 -18.281 -9.602 1 98.94 131 ASN B C 1
ATOM 3125 O O . ASN B 1 131 ? -3.637 -18.312 -10.695 1 98.94 131 ASN B O 1
ATOM 3129 N N . ILE B 1 132 ? -5.164 -17.453 -9.359 1 98.94 132 ILE B N 1
ATOM 3130 C CA . ILE B 1 132 ? -5.723 -16.625 -10.422 1 98.94 132 ILE B CA 1
ATOM 3131 C C . ILE B 1 132 ? -5.234 -15.195 -10.266 1 98.94 132 ILE B C 1
ATOM 3133 O O . ILE B 1 132 ? -5.633 -14.492 -9.336 1 98.94 132 ILE B O 1
ATOM 3137 N N . LYS B 1 133 ? -4.445 -14.75 -11.219 1 98.81 133 LYS B N 1
ATOM 3138 C CA . LYS B 1 133 ? -3.936 -13.383 -11.211 1 98.81 133 LYS B CA 1
ATOM 3139 C C . LYS B 1 133 ? -5.008 -12.391 -11.656 1 98.81 133 LYS B C 1
ATOM 3141 O O . LYS B 1 133 ? -5.641 -12.586 -12.695 1 98.81 133 LYS B O 1
ATOM 3146 N N . LYS B 1 134 ? -5.188 -11.367 -10.859 1 98.81 134 LYS B N 1
ATOM 3147 C CA . LYS B 1 134 ? -6.121 -10.305 -11.227 1 98.81 134 LYS B CA 1
ATOM 3148 C C . LYS B 1 134 ? -5.609 -9.523 -12.438 1 98.81 134 LYS B C 1
ATOM 3150 O O . LYS B 1 134 ? -4.445 -9.117 -12.469 1 98.81 134 LYS B O 1
ATOM 3155 N N . GLY B 1 135 ? -6.52 -9.391 -13.398 1 98.06 135 GLY B N 1
ATOM 3156 C CA . GLY B 1 135 ? -6.16 -8.531 -14.523 1 98.06 135 GLY B CA 1
ATOM 3157 C C . GLY B 1 135 ? -5.902 -7.098 -14.117 1 98.06 135 GLY B C 1
ATOM 3158 O O . GLY B 1 135 ? -6.59 -6.559 -13.242 1 98.06 135 GLY B O 1
ATOM 3159 N N . GLN B 1 136 ? -4.93 -6.414 -14.82 1 97 136 GLN B N 1
ATOM 3160 C CA . GLN B 1 136 ? -4.574 -5.031 -14.523 1 97 136 GLN B CA 1
ATOM 3161 C C . GLN B 1 136 ? -5.719 -4.082 -14.867 1 97 136 GLN B C 1
ATOM 3163 O O . GLN B 1 136 ? -5.707 -2.916 -14.461 1 97 136 GLN B O 1
ATOM 3168 N N . PHE B 1 137 ? -6.734 -4.57 -15.531 1 96.44 137 PHE B N 1
ATOM 3169 C CA . PHE B 1 137 ? -7.863 -3.764 -15.977 1 96.44 137 PHE B CA 1
ATOM 3170 C C . PHE B 1 137 ? -9.062 -3.959 -15.062 1 96.44 137 PHE B C 1
ATOM 3172 O O . PHE B 1 137 ? -10.117 -3.348 -15.266 1 96.44 137 PHE B O 1
ATOM 3179 N N . LEU B 1 138 ? -8.953 -4.773 -14.086 1 96.88 138 LEU B N 1
ATOM 3180 C CA . LEU B 1 138 ? -10.086 -5.105 -13.219 1 96.88 138 LEU B CA 1
ATOM 3181 C C . LEU B 1 138 ? -9.977 -4.383 -11.883 1 96.88 138 LEU B C 1
ATOM 3183 O O . LEU B 1 138 ? -8.883 -4.219 -11.344 1 96.88 138 LEU B O 1
ATOM 3187 N N . ALA B 1 139 ? -11.125 -3.98 -11.328 1 96.94 139 ALA B N 1
ATOM 3188 C CA . ALA B 1 139 ? -11.203 -3.611 -9.914 1 96.94 139 ALA B CA 1
ATOM 3189 C C . ALA B 1 139 ? -11.102 -4.84 -9.016 1 96.94 139 ALA B C 1
ATOM 3191 O O . ALA B 1 139 ? -11.492 -5.941 -9.414 1 96.94 139 ALA B O 1
ATOM 3192 N N . PRO B 1 140 ? -10.594 -4.691 -7.84 1 98.19 140 PRO B N 1
ATOM 3193 C CA . PRO B 1 140 ? -10.391 -5.867 -6.988 1 98.19 140 PRO B CA 1
ATOM 3194 C C . PRO B 1 140 ? -11.703 -6.574 -6.637 1 98.19 140 PRO B C 1
ATOM 3196 O O . PRO B 1 140 ? -11.727 -7.801 -6.527 1 98.19 140 PRO B O 1
ATOM 3199 N N . GLY B 1 141 ? -12.805 -5.836 -6.488 1 98.12 141 GLY B N 1
ATOM 3200 C CA . GLY B 1 141 ? -14.086 -6.441 -6.148 1 98.12 141 GLY B CA 1
ATOM 3201 C C . GLY B 1 141 ? -14.602 -7.375 -7.223 1 98.12 141 GLY B C 1
ATOM 3202 O O . GLY B 1 141 ? -15.398 -8.281 -6.938 1 98.12 141 GLY B O 1
ATOM 3203 N N . ASP B 1 142 ? -14.141 -7.176 -8.438 1 98.06 142 ASP B N 1
ATOM 3204 C CA . ASP B 1 142 ? -14.594 -7.992 -9.562 1 98.06 142 ASP B CA 1
ATOM 3205 C C . ASP B 1 142 ? -14.031 -9.406 -9.469 1 98.06 142 ASP B C 1
ATOM 3207 O O . ASP B 1 142 ? -14.547 -10.328 -10.117 1 98.06 142 ASP B O 1
ATOM 3211 N N . MET B 1 143 ? -13.055 -9.625 -8.695 1 98.62 143 MET B N 1
ATOM 3212 C CA . MET B 1 143 ? -12.453 -10.945 -8.562 1 98.62 143 MET B CA 1
ATOM 3213 C C . MET B 1 143 ? -13.414 -11.914 -7.883 1 98.62 143 MET B C 1
ATOM 3215 O O . MET B 1 143 ? -13.25 -13.133 -7.996 1 98.62 143 MET B O 1
ATOM 3219 N N . LYS B 1 144 ? -14.391 -11.383 -7.129 1 98.56 144 LYS B N 1
ATOM 3220 C CA . LYS B 1 144 ? -15.406 -12.258 -6.539 1 98.56 144 LYS B CA 1
ATOM 3221 C C . LYS B 1 144 ? -16.109 -13.078 -7.617 1 98.56 144 LYS B C 1
ATOM 3223 O O . LYS B 1 144 ? -16.344 -14.273 -7.441 1 98.56 144 LYS B O 1
ATOM 3228 N N . ASN B 1 145 ? -16.453 -12.391 -8.703 1 98.25 145 ASN B N 1
ATOM 3229 C CA . ASN B 1 145 ? -17.125 -13.07 -9.797 1 98.25 145 ASN B CA 1
ATOM 3230 C C . ASN B 1 145 ? -16.219 -14.109 -10.453 1 98.25 145 ASN B C 1
ATOM 3232 O O . ASN B 1 145 ? -16.688 -15.172 -10.867 1 98.25 145 ASN B O 1
ATOM 3236 N N . VAL B 1 146 ? -14.961 -13.82 -10.578 1 98.62 146 VAL B N 1
ATOM 3237 C CA . VAL B 1 146 ? -13.992 -14.727 -11.172 1 98.62 146 VAL B CA 1
ATOM 3238 C C . VAL B 1 146 ? -13.859 -15.984 -10.312 1 98.62 146 VAL B C 1
ATOM 3240 O O . VAL B 1 146 ? -13.938 -17.109 -10.82 1 98.62 146 VAL B O 1
ATOM 3243 N N . ILE B 1 147 ? -13.711 -15.789 -9.008 1 98.81 147 ILE B N 1
ATOM 3244 C CA . ILE B 1 147 ? -13.555 -16.906 -8.078 1 98.81 147 ILE B CA 1
ATOM 3245 C C . ILE B 1 147 ? -14.844 -17.719 -8.031 1 98.81 147 ILE B C 1
ATOM 3247 O O . ILE B 1 147 ? -14.812 -18.953 -8 1 98.81 147 ILE B O 1
ATOM 3251 N N . ASP B 1 148 ? -16 -17.031 -8.031 1 98.62 148 ASP B N 1
ATOM 3252 C CA . ASP B 1 148 ? -17.281 -17.719 -8.023 1 98.62 148 ASP B CA 1
ATOM 3253 C C . ASP B 1 148 ? -17.453 -18.578 -9.266 1 98.62 148 ASP B C 1
ATOM 3255 O O . ASP B 1 148 ? -17.969 -19.703 -9.188 1 98.62 148 ASP B O 1
ATOM 3259 N N . LYS B 1 149 ? -17.047 -18.016 -10.391 1 98.19 149 LYS B N 1
ATOM 3260 C CA . LYS B 1 149 ? -17.078 -18.766 -11.641 1 98.19 149 LYS B CA 1
ATOM 3261 C C . LYS B 1 149 ? -16.219 -20.031 -11.539 1 98.19 149 LYS B C 1
ATOM 3263 O O . LYS B 1 149 ? -16.625 -21.109 -11.984 1 98.19 149 LYS B O 1
ATOM 3268 N N . ALA B 1 150 ? -15.062 -19.922 -11.008 1 98.75 150 ALA B N 1
ATOM 3269 C CA . ALA B 1 150 ? -14.156 -21.047 -10.828 1 98.75 150 ALA B CA 1
ATOM 3270 C C . ALA B 1 150 ? -14.758 -22.094 -9.891 1 98.75 150 ALA B C 1
ATOM 3272 O O . ALA B 1 150 ? -14.727 -23.297 -10.18 1 98.75 150 ALA B O 1
ATOM 3273 N N . ARG B 1 151 ? -15.305 -21.672 -8.789 1 98.75 151 ARG B N 1
ATOM 3274 C CA . ARG B 1 151 ? -15.914 -22.562 -7.805 1 98.75 151 ARG B CA 1
ATOM 3275 C C . ARG B 1 151 ? -17.094 -23.328 -8.406 1 98.75 151 ARG B C 1
ATOM 3277 O O . ARG B 1 151 ? -17.25 -24.516 -8.172 1 98.75 151 ARG B O 1
ATOM 3284 N N . ALA B 1 152 ? -17.922 -22.578 -9.141 1 98.56 152 ALA B N 1
ATOM 3285 C CA . ALA B 1 152 ? -19.062 -23.219 -9.805 1 98.56 152 ALA B CA 1
ATOM 3286 C C . ALA B 1 152 ? -18.594 -24.312 -10.758 1 98.56 152 ALA B C 1
ATOM 3288 O O . ALA B 1 152 ? -19.172 -25.406 -10.773 1 98.56 152 ALA B O 1
ATOM 3289 N N . ALA B 1 153 ? -17.609 -23.984 -11.516 1 98.56 153 ALA B N 1
ATOM 3290 C CA . ALA B 1 153 ? -17.047 -24.969 -12.445 1 98.56 153 ALA B CA 1
ATOM 3291 C C . ALA B 1 153 ? -16.516 -26.188 -11.703 1 98.56 153 ALA B C 1
ATOM 3293 O O . ALA B 1 153 ? -16.734 -27.328 -12.133 1 98.56 153 ALA B O 1
ATOM 3294 N N . ALA B 1 154 ? -15.789 -25.984 -10.648 1 98.44 154 ALA B N 1
ATOM 3295 C CA . ALA B 1 154 ? -15.266 -27.078 -9.836 1 98.44 154 ALA B CA 1
ATOM 3296 C C . ALA B 1 154 ? -16.406 -27.938 -9.289 1 98.44 154 ALA B C 1
ATOM 3298 O O . ALA B 1 154 ? -16.344 -29.172 -9.344 1 98.44 154 ALA B O 1
ATOM 3299 N N . ARG B 1 155 ? -17.406 -27.297 -8.781 1 98.19 155 ARG B N 1
ATOM 3300 C CA . ARG B 1 155 ? -18.562 -27.984 -8.227 1 98.19 155 ARG B CA 1
ATOM 3301 C C . ARG B 1 155 ? -19.219 -28.891 -9.266 1 98.19 155 ARG B C 1
ATOM 3303 O O . ARG B 1 155 ? -19.625 -30.016 -8.953 1 98.19 155 ARG B O 1
ATOM 3310 N N . GLU B 1 156 ? -19.328 -28.406 -10.414 1 98.19 156 GLU B N 1
ATOM 3311 C CA . GLU B 1 156 ? -19.938 -29.172 -11.508 1 98.19 156 GLU B CA 1
ATOM 3312 C C . GLU B 1 156 ? -19.188 -30.484 -11.742 1 98.19 156 GLU B C 1
ATOM 3314 O O . GLU B 1 156 ? -19.797 -31.484 -12.156 1 98.19 156 GLU B O 1
ATOM 3319 N N . LYS B 1 157 ? -17.953 -30.516 -11.484 1 97.62 157 LYS B N 1
ATOM 3320 C CA . LYS B 1 157 ? -17.141 -31.703 -11.703 1 97.62 157 LYS B CA 1
ATOM 3321 C C . LYS B 1 157 ? -16.938 -32.469 -10.414 1 97.62 157 LYS B C 1
ATOM 3323 O O . LYS B 1 157 ? -16.094 -33.375 -10.344 1 97.62 157 LYS B O 1
ATOM 3328 N N . GLY B 1 158 ? -17.578 -32.062 -9.305 1 97.88 158 GLY B N 1
ATOM 3329 C CA . GLY B 1 158 ? -17.516 -32.75 -8.023 1 97.88 158 GLY B CA 1
ATOM 3330 C C . GLY B 1 158 ? -16.219 -32.5 -7.277 1 97.88 158 GLY B C 1
ATOM 3331 O O . GLY B 1 158 ? -15.789 -33.312 -6.461 1 97.88 158 GLY B O 1
ATOM 3332 N N . LEU B 1 159 ? -15.57 -31.438 -7.605 1 97.88 159 LEU B N 1
ATOM 3333 C CA . LEU B 1 159 ? -14.32 -31.078 -6.949 1 97.88 159 LEU B CA 1
ATOM 3334 C C . LEU B 1 159 ? -14.57 -30.109 -5.797 1 97.88 159 LEU B C 1
ATOM 3336 O O . LEU B 1 159 ? -15.602 -29.438 -5.758 1 97.88 159 LEU B O 1
ATOM 3340 N N . ASP B 1 160 ? -13.602 -30.141 -4.891 1 96.62 160 ASP B N 1
ATOM 3341 C CA . ASP B 1 160 ? -13.648 -29.188 -3.787 1 96.62 160 ASP B CA 1
ATOM 3342 C C . ASP B 1 160 ? -13.609 -27.75 -4.297 1 96.62 160 ASP B C 1
ATOM 3344 O O . ASP B 1 160 ? -12.875 -27.438 -5.238 1 96.62 160 ASP B O 1
ATOM 3348 N N . GLU B 1 161 ? -14.406 -26.906 -3.666 1 97.25 161 GLU B N 1
ATOM 3349 C CA . GLU B 1 161 ? -14.484 -25.5 -4.074 1 97.25 161 GLU B CA 1
ATOM 3350 C C . GLU B 1 161 ? -13.398 -24.672 -3.4 1 97.25 161 GLU B C 1
ATOM 3352 O O . GLU B 1 161 ? -13.133 -23.531 -3.814 1 97.25 161 GLU B O 1
ATOM 3357 N N . ASP B 1 162 ? -12.828 -25.203 -2.328 1 96.88 162 ASP B N 1
ATOM 3358 C CA . ASP B 1 162 ? -11.773 -24.5 -1.604 1 96.88 162 ASP B CA 1
ATOM 3359 C C . ASP B 1 162 ? -10.398 -24.828 -2.186 1 96.88 162 ASP B C 1
ATOM 3361 O O . ASP B 1 162 ? -9.578 -25.469 -1.526 1 96.88 162 ASP B O 1
ATOM 3365 N N . ARG B 1 163 ? -10.078 -24.312 -3.393 1 97.69 163 ARG B N 1
ATOM 3366 C CA . ARG B 1 163 ? -8.836 -24.672 -4.059 1 97.69 163 ARG B CA 1
ATOM 3367 C C . ARG B 1 163 ? -8.336 -23.531 -4.934 1 97.69 163 ARG B C 1
ATOM 3369 O O . ARG B 1 163 ? -7.379 -23.688 -5.695 1 97.69 163 ARG B O 1
ATOM 3376 N N . PHE B 1 164 ? -9 -22.344 -4.793 1 98.81 164 PHE B N 1
ATOM 3377 C CA . PHE B 1 164 ? -8.641 -21.203 -5.625 1 98.81 164 PHE B CA 1
ATOM 3378 C C . PHE B 1 164 ? -8.055 -20.078 -4.777 1 98.81 164 PHE B C 1
ATOM 3380 O O . PHE B 1 164 ? -8.5 -19.844 -3.654 1 98.81 164 PHE B O 1
ATOM 3387 N N . MET B 1 165 ? -7.051 -19.375 -5.32 1 98.94 165 MET B N 1
ATOM 3388 C CA . MET B 1 165 ? -6.457 -18.188 -4.727 1 98.94 165 MET B CA 1
ATOM 3389 C C . MET B 1 165 ? -6.652 -16.969 -5.629 1 98.94 165 MET B C 1
ATOM 3391 O O . MET B 1 165 ? -6.75 -17.109 -6.852 1 98.94 165 MET B O 1
ATOM 3395 N N . ALA B 1 166 ? -6.828 -15.836 -5.055 1 98.88 166 ALA B N 1
ATOM 3396 C CA . ALA B 1 166 ? -6.914 -14.562 -5.762 1 98.88 166 ALA B CA 1
ATOM 3397 C C . ALA B 1 166 ? -5.625 -13.758 -5.613 1 98.88 166 ALA B C 1
ATOM 3399 O O . ALA B 1 166 ? -5.227 -13.414 -4.5 1 98.88 166 ALA B O 1
ATOM 3400 N N . CYS B 1 167 ? -5.023 -13.453 -6.738 1 98.94 167 CYS B N 1
ATOM 3401 C CA . CYS B 1 167 ? -3.693 -12.859 -6.699 1 98.94 167 CYS B CA 1
ATOM 3402 C C . CYS B 1 167 ? -3.711 -11.438 -7.258 1 98.94 167 CYS B C 1
ATOM 3404 O O . CYS B 1 167 ? -4.043 -11.234 -8.43 1 98.94 167 CYS B O 1
ATOM 3406 N N . GLU B 1 168 ? -3.365 -10.453 -6.41 1 98.88 168 GLU B N 1
ATOM 3407 C CA . GLU B 1 168 ? -3.229 -9.055 -6.801 1 98.88 168 GLU B CA 1
ATOM 3408 C C . GLU B 1 168 ? -1.862 -8.781 -7.426 1 98.88 168 GLU B C 1
ATOM 3410 O O . GLU B 1 168 ? -0.844 -9.289 -6.945 1 98.88 168 GLU B O 1
ATOM 3415 N N . ARG B 1 169 ? -1.883 -8.055 -8.516 1 98.5 169 ARG B N 1
ATOM 3416 C CA . ARG B 1 169 ? -0.603 -7.785 -9.156 1 98.5 169 ARG B CA 1
ATOM 3417 C C . ARG B 1 169 ? -0.574 -6.383 -9.758 1 98.5 169 ARG B C 1
ATOM 3419 O O . ARG B 1 169 ? 0.309 -6.059 -10.555 1 98.5 169 ARG B O 1
ATOM 3426 N N . GLY B 1 170 ? -1.497 -5.535 -9.352 1 98 170 GLY B N 1
ATOM 3427 C CA . GLY B 1 170 ? -1.511 -4.148 -9.789 1 98 170 GLY B CA 1
ATOM 3428 C C . GLY B 1 170 ? -2.609 -3.848 -10.789 1 98 170 GLY B C 1
ATOM 3429 O O . GLY B 1 170 ? -3.213 -4.766 -11.352 1 98 170 GLY B O 1
ATOM 3430 N N . ALA B 1 171 ? -2.918 -2.578 -10.961 1 98 171 ALA B N 1
ATOM 3431 C CA . ALA B 1 171 ? -3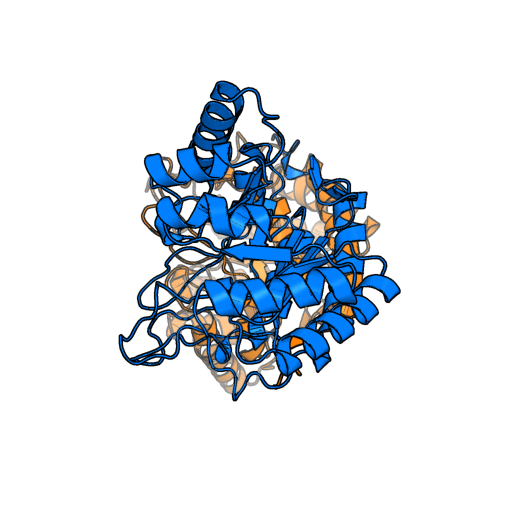.865 -2.02 -11.922 1 98 171 ALA B CA 1
ATOM 3432 C C . ALA B 1 171 ? -3.189 -0.989 -12.82 1 98 171 ALA B C 1
ATOM 3434 O O . ALA B 1 171 ? -2.303 -0.256 -12.375 1 98 171 ALA B O 1
ATOM 3435 N N . SER B 1 172 ? -3.615 -0.958 -14.016 1 96.75 172 SER B N 1
ATOM 3436 C CA . SER B 1 172 ? -3.072 0.032 -14.945 1 96.75 172 SER B CA 1
ATOM 3437 C C . SER B 1 172 ? -3.271 1.449 -14.414 1 96.75 172 SER B C 1
ATOM 3439 O O . SER B 1 172 ? -4.375 1.812 -14 1 96.75 172 SER B O 1
ATOM 3441 N N . PHE B 1 173 ? -2.223 2.172 -14.32 1 95.06 173 PHE B N 1
ATOM 3442 C CA . PHE B 1 173 ? -2.191 3.557 -13.867 1 95.06 173 PHE B CA 1
ATOM 3443 C C . PHE B 1 173 ? -1.438 4.438 -14.859 1 95.06 173 PHE B C 1
ATOM 3445 O O . PHE B 1 173 ? -0.208 4.504 -14.82 1 95.06 173 PHE B O 1
ATOM 3452 N N . GLY B 1 174 ? -2.1 5.234 -15.703 1 88.56 174 GLY B N 1
ATOM 3453 C CA . GLY B 1 174 ? -1.455 6.02 -16.75 1 88.56 174 GLY B CA 1
ATOM 3454 C C . GLY B 1 174 ? -0.795 5.164 -17.812 1 88.56 174 GLY B C 1
ATOM 3455 O O . GLY B 1 174 ? -1.091 3.975 -17.938 1 88.56 174 GLY B O 1
ATOM 3456 N N . TYR B 1 175 ? 0.08 5.898 -18.531 1 88.69 175 TYR B N 1
ATOM 3457 C CA . TYR B 1 175 ? 0.778 5.188 -19.594 1 88.69 175 TYR B CA 1
ATOM 3458 C C . TYR B 1 175 ? 1.968 4.41 -19.047 1 88.69 175 TYR B C 1
ATOM 3460 O O . TYR B 1 175 ? 2.809 4.969 -18.344 1 88.69 175 TYR B O 1
ATOM 3468 N N . ASN B 1 176 ? 2.059 3.084 -19.172 1 92.06 176 ASN B N 1
ATOM 3469 C CA . ASN B 1 176 ? 3.17 2.174 -18.938 1 92.06 176 ASN B CA 1
ATOM 3470 C C . ASN B 1 176 ? 3.389 1.95 -17.438 1 92.06 176 ASN B C 1
ATOM 3472 O O . ASN B 1 176 ? 4.492 1.601 -17.016 1 92.06 176 ASN B O 1
ATOM 3476 N N . ASN B 1 177 ? 2.355 2.396 -16.641 1 94.94 177 ASN B N 1
ATOM 3477 C CA . ASN B 1 177 ? 2.562 2.244 -15.211 1 94.94 177 ASN B CA 1
ATOM 3478 C C . ASN B 1 177 ? 1.456 1.41 -14.57 1 94.94 177 ASN B C 1
ATOM 3480 O O . ASN B 1 177 ? 0.338 1.354 -15.086 1 94.94 177 ASN B O 1
ATOM 3484 N N . LEU B 1 178 ? 1.825 0.751 -13.539 1 97 178 LEU B N 1
ATOM 3485 C CA . LEU B 1 178 ? 0.878 0.06 -12.672 1 97 178 LEU B CA 1
ATOM 3486 C C . LEU B 1 178 ? 0.883 0.664 -11.273 1 97 178 LEU B C 1
ATOM 3488 O O . LEU B 1 178 ? 1.872 1.272 -10.859 1 97 178 LEU B O 1
ATOM 3492 N N . VAL B 1 179 ? -0.22 0.524 -10.586 1 97.88 179 VAL B N 1
ATOM 3493 C CA . VAL B 1 179 ? -0.3 0.837 -9.164 1 97.88 179 VAL B CA 1
ATOM 3494 C C . VAL B 1 179 ? -0.999 -0.3 -8.422 1 97.88 179 VAL B C 1
ATOM 3496 O O . VAL B 1 179 ? -1.964 -0.878 -8.93 1 97.88 179 VAL B O 1
ATOM 3499 N N . SER B 1 180 ? -0.425 -0.676 -7.348 1 97.75 180 SER B N 1
ATOM 3500 C CA . SER B 1 180 ? -1.062 -1.639 -6.453 1 97.75 180 SER B CA 1
ATOM 3501 C C . SER B 1 180 ? -1.681 -0.945 -5.246 1 97.75 180 SER B C 1
ATOM 3503 O O . SER B 1 180 ? -0.99 -0.662 -4.262 1 97.75 180 SER B O 1
ATOM 3505 N N . ASP B 1 181 ? -2.979 -0.659 -5.355 1 98.19 181 ASP B N 1
ATOM 3506 C CA . ASP B 1 181 ? -3.705 -0.111 -4.211 1 98.19 181 ASP B CA 1
ATOM 3507 C C . ASP B 1 181 ? -3.838 -1.146 -3.098 1 98.19 181 ASP B C 1
ATOM 3509 O O . ASP B 1 181 ? -4.484 -2.182 -3.279 1 98.19 181 ASP B O 1
ATOM 3513 N N . MET B 1 182 ? -3.301 -0.868 -1.93 1 98.88 182 MET B N 1
ATOM 3514 C CA . MET B 1 182 ? -3.283 -1.859 -0.857 1 98.88 182 MET B CA 1
ATOM 3515 C C . MET B 1 182 ? -4.699 -2.168 -0.378 1 98.88 182 MET B C 1
ATOM 3517 O O . MET B 1 182 ? -4.945 -3.229 0.196 1 98.88 182 MET B O 1
ATOM 3521 N N . ARG B 1 183 ? -5.715 -1.277 -0.609 1 98.69 183 ARG B N 1
ATOM 3522 C CA . ARG B 1 183 ? -7.109 -1.578 -0.296 1 98.69 183 ARG B CA 1
ATOM 3523 C C . ARG B 1 183 ? -7.59 -2.805 -1.063 1 98.69 183 ARG B C 1
ATOM 3525 O O . ARG B 1 183 ? -8.484 -3.52 -0.604 1 98.69 183 ARG B O 1
ATOM 3532 N N . SER B 1 184 ? -6.938 -3.031 -2.26 1 98.75 184 SER B N 1
ATOM 3533 C CA . SER B 1 184 ? -7.309 -4.148 -3.121 1 98.75 184 SER B CA 1
ATOM 3534 C C . SER B 1 184 ? -7.176 -5.48 -2.389 1 98.75 184 SER B C 1
ATOM 3536 O O . SER B 1 184 ? -8 -6.379 -2.566 1 98.75 184 SER B O 1
ATOM 3538 N N . LEU B 1 185 ? -6.176 -5.617 -1.594 1 98.88 185 LEU B N 1
ATOM 3539 C CA . LEU B 1 185 ? -5.93 -6.852 -0.862 1 98.88 185 LEU B CA 1
ATOM 3540 C C . LEU B 1 185 ? -7.051 -7.129 0.132 1 98.88 185 LEU B C 1
ATOM 3542 O O . LEU B 1 185 ? -7.539 -8.258 0.227 1 98.88 185 LEU B O 1
ATOM 3546 N N . ALA B 1 186 ? -7.465 -6.105 0.866 1 98.75 186 ALA B N 1
ATOM 3547 C CA . ALA B 1 186 ? -8.57 -6.246 1.81 1 98.75 186 ALA B CA 1
ATOM 3548 C C . ALA B 1 186 ? -9.883 -6.523 1.08 1 98.75 186 ALA B C 1
ATOM 3550 O O . ALA B 1 186 ? -10.664 -7.383 1.496 1 98.75 186 ALA B O 1
ATOM 3551 N N . ILE B 1 187 ? -10.117 -5.816 0.007 1 98.62 187 ILE B N 1
ATOM 3552 C CA . ILE B 1 187 ? -11.344 -5.977 -0.77 1 98.62 187 ILE B CA 1
ATOM 3553 C C . ILE B 1 187 ? -11.414 -7.398 -1.321 1 98.62 187 ILE B C 1
ATOM 3555 O O . ILE B 1 187 ? -12.484 -8.023 -1.3 1 98.62 187 ILE B O 1
ATOM 3559 N N . MET B 1 188 ? -10.305 -7.949 -1.748 1 98.69 188 MET B N 1
ATOM 3560 C CA . MET B 1 188 ? -10.289 -9.266 -2.377 1 98.69 188 MET B CA 1
ATOM 3561 C C . MET B 1 188 ? -10.531 -10.367 -1.35 1 98.69 188 MET B C 1
ATOM 3563 O O . MET B 1 188 ? -10.836 -11.5 -1.712 1 98.69 188 MET B O 1
ATOM 3567 N N . ARG B 1 189 ? -10.438 -10.055 -0.066 1 98.38 189 ARG B N 1
ATOM 3568 C CA . ARG B 1 189 ? -10.812 -11.023 0.958 1 98.38 189 ARG B CA 1
ATOM 3569 C C . ARG B 1 189 ? -12.289 -11.398 0.85 1 98.38 189 ARG B C 1
ATOM 3571 O O . ARG B 1 189 ? -12.695 -12.469 1.31 1 98.38 189 ARG B O 1
ATOM 3578 N N . GLU B 1 190 ? -13.055 -10.516 0.229 1 97.69 190 GLU B N 1
ATOM 3579 C CA . GLU B 1 190 ? -14.477 -10.781 0.051 1 97.69 190 GLU B CA 1
ATOM 3580 C C . GLU B 1 190 ? -14.711 -11.977 -0.865 1 97.69 190 GLU B C 1
ATOM 3582 O O . GLU B 1 190 ? -15.805 -12.539 -0.896 1 97.69 190 GLU B O 1
ATOM 3587 N N . THR B 1 191 ? -13.695 -12.359 -1.623 1 98.38 191 THR B N 1
ATOM 3588 C CA . THR B 1 191 ? -13.789 -13.57 -2.43 1 98.38 191 THR B CA 1
ATOM 3589 C C . THR B 1 191 ? -13.836 -14.805 -1.542 1 98.38 191 THR B C 1
ATOM 3591 O O . THR B 1 191 ? -14.203 -15.891 -1.999 1 98.38 191 THR B O 1
ATOM 3594 N N . ARG B 1 192 ? -13.398 -14.773 -0.305 1 97.88 192 ARG B N 1
ATOM 3595 C CA . ARG B 1 192 ? -13.258 -15.867 0.653 1 97.88 192 ARG B CA 1
ATOM 3596 C C . ARG B 1 192 ? -12.203 -16.859 0.194 1 97.88 192 ARG B C 1
ATOM 3598 O O . ARG B 1 192 ? -12.195 -18.016 0.637 1 97.88 192 ARG B O 1
ATOM 3605 N N . ALA B 1 193 ? -11.422 -16.484 -0.787 1 98.75 193 ALA B N 1
ATOM 3606 C CA . ALA B 1 193 ? -10.227 -17.219 -1.18 1 98.75 193 ALA B CA 1
ATOM 3607 C C . ALA B 1 193 ? -8.969 -16.609 -0.57 1 98.75 193 ALA B C 1
ATOM 3609 O O . ALA B 1 193 ? -8.93 -15.398 -0.31 1 98.75 193 ALA B O 1
ATOM 3610 N N . PRO B 1 194 ? -7.934 -17.469 -0.278 1 98.88 194 PRO B N 1
ATOM 3611 C CA . PRO B 1 194 ? -6.668 -16.859 0.135 1 98.88 194 PRO B CA 1
ATOM 3612 C C . PRO B 1 194 ? -6.164 -15.812 -0.86 1 98.88 194 PRO B C 1
ATOM 3614 O O . PRO B 1 194 ? -6.184 -16.047 -2.07 1 98.88 194 PRO B O 1
ATOM 3617 N N . VAL B 1 195 ? -5.766 -14.633 -0.347 1 98.94 195 VAL B N 1
ATOM 3618 C CA . VAL B 1 195 ? -5.273 -13.539 -1.179 1 98.94 195 VAL B CA 1
ATOM 3619 C C . VAL B 1 195 ? -3.748 -13.602 -1.253 1 98.94 195 VAL B C 1
ATOM 3621 O O . VAL B 1 195 ? -3.074 -13.719 -0.227 1 98.94 195 VAL B O 1
ATOM 3624 N N . VAL B 1 196 ? -3.209 -13.586 -2.488 1 98.94 196 VAL B N 1
ATOM 3625 C CA . VAL B 1 196 ? -1.777 -13.578 -2.77 1 98.94 196 VAL B CA 1
ATOM 3626 C C . VAL B 1 196 ? -1.377 -12.227 -3.361 1 98.94 196 VAL B C 1
ATOM 3628 O O . VAL B 1 196 ? -2.131 -11.641 -4.141 1 98.94 196 VAL B O 1
ATOM 3631 N N . PHE B 1 197 ? -0.251 -11.734 -2.947 1 99 197 PHE B N 1
ATOM 3632 C CA . PHE B 1 197 ? 0.269 -10.508 -3.535 1 99 197 PHE B CA 1
ATOM 3633 C C . PHE B 1 197 ? 1.483 -10.797 -4.41 1 99 197 PHE B C 1
ATOM 3635 O O . PHE B 1 197 ? 2.484 -11.328 -3.932 1 99 197 PHE B O 1
ATOM 3642 N N . ASP B 1 198 ? 1.367 -10.492 -5.684 1 98.94 198 ASP B N 1
ATOM 3643 C CA . ASP B 1 198 ? 2.482 -10.57 -6.625 1 98.94 198 ASP B CA 1
ATOM 3644 C C . ASP B 1 198 ? 3.332 -9.297 -6.566 1 98.94 198 ASP B C 1
ATOM 3646 O O . ASP B 1 198 ? 3.047 -8.32 -7.266 1 98.94 198 ASP B O 1
ATOM 3650 N N . ALA B 1 199 ? 4.379 -9.352 -5.84 1 98.81 199 ALA B N 1
ATOM 3651 C CA . ALA B 1 199 ? 5.188 -8.172 -5.551 1 98.81 199 ALA B CA 1
ATOM 3652 C C . ALA B 1 199 ? 5.992 -7.75 -6.777 1 98.81 199 ALA B C 1
ATOM 3654 O O . ALA B 1 199 ? 6.184 -6.555 -7.023 1 98.81 199 ALA B O 1
ATOM 3655 N N . THR B 1 200 ? 6.422 -8.68 -7.566 1 98.56 200 THR B N 1
ATOM 3656 C CA . THR B 1 200 ? 7.344 -8.391 -8.656 1 98.56 200 THR B CA 1
ATOM 3657 C C . THR B 1 200 ? 6.598 -7.812 -9.859 1 98.56 200 THR B C 1
ATOM 3659 O O . THR B 1 200 ? 7.07 -6.875 -10.5 1 98.56 200 THR B O 1
ATOM 3662 N N . HIS B 1 201 ? 5.434 -8.359 -10.141 1 98.06 201 HIS B N 1
ATOM 3663 C CA . HIS B 1 201 ? 4.695 -7.832 -11.281 1 98.06 201 HIS B CA 1
ATOM 3664 C C . HIS B 1 201 ? 4.016 -6.512 -10.93 1 98.06 201 HIS B C 1
ATOM 3666 O O . HIS B 1 201 ? 3.627 -5.754 -11.828 1 98.06 201 HIS B O 1
ATOM 3672 N N . SER B 1 202 ? 3.885 -6.207 -9.688 1 98.19 202 SER B N 1
ATOM 3673 C CA . SER B 1 202 ? 3.297 -4.953 -9.234 1 98.19 202 SER B CA 1
ATOM 3674 C C . SER B 1 202 ? 4.227 -3.775 -9.516 1 98.19 202 SER B C 1
ATOM 3676 O O . SER B 1 202 ? 3.811 -2.617 -9.445 1 98.19 202 SER B O 1
ATOM 3678 N N . VAL B 1 203 ? 5.496 -4.047 -9.805 1 97.88 203 VAL B N 1
ATOM 3679 C CA . VAL B 1 203 ? 6.445 -2.963 -10.023 1 97.88 203 VAL B CA 1
ATOM 3680 C C . VAL B 1 203 ? 6.812 -2.889 -11.508 1 97.88 203 VAL B C 1
ATOM 3682 O O . VAL B 1 203 ? 7.773 -2.219 -11.883 1 97.88 203 VAL B O 1
ATOM 3685 N N . GLN B 1 204 ? 6.066 -3.615 -12.297 1 96.5 204 GLN B N 1
ATOM 3686 C CA . GLN B 1 204 ? 6.309 -3.615 -13.734 1 96.5 204 GLN B CA 1
ATOM 3687 C C . GLN B 1 204 ? 5.965 -2.264 -14.352 1 96.5 204 GLN B C 1
ATOM 3689 O O . GLN B 1 204 ? 5.035 -1.59 -13.906 1 96.5 204 GLN B O 1
ATOM 3694 N N . LEU B 1 205 ? 6.695 -1.818 -15.281 1 96.06 205 LEU B N 1
ATOM 3695 C CA . LEU B 1 205 ? 6.406 -0.733 -16.219 1 96.06 205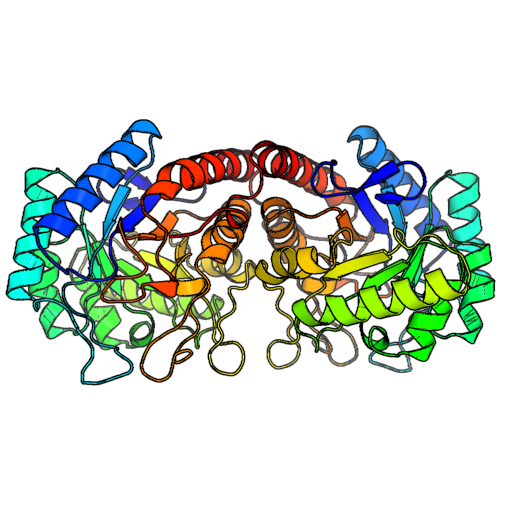 LEU B CA 1
ATOM 3696 C C . LEU B 1 205 ? 6.191 -1.271 -17.625 1 96.06 205 LEU B C 1
ATOM 3698 O O . LEU B 1 205 ? 7.113 -1.255 -18.453 1 96.06 205 LEU B O 1
ATOM 3702 N N . PRO B 1 206 ? 4.965 -1.703 -17.891 1 91.75 206 PRO B N 1
ATOM 3703 C CA . PRO B 1 206 ? 4.703 -2.396 -19.156 1 91.75 206 PRO B CA 1
ATOM 3704 C C . PRO B 1 206 ? 5.09 -1.562 -20.375 1 91.75 206 PRO B C 1
ATOM 3706 O O . PRO B 1 206 ? 4.73 -0.384 -20.469 1 91.75 206 PRO B O 1
ATOM 3709 N N . GLY B 1 207 ? 5.871 -2.15 -21.25 1 88.31 207 GLY B N 1
ATOM 3710 C CA . GLY B 1 207 ? 6.281 -1.473 -22.469 1 88.31 207 GLY B CA 1
ATOM 3711 C C . GLY B 1 207 ? 7.281 -0.359 -22.234 1 88.31 207 GLY B C 1
ATOM 3712 O O . GLY B 1 207 ? 7.625 0.386 -23.156 1 88.31 207 GLY B O 1
ATOM 3713 N N . GLY B 1 208 ? 7.766 -0.237 -21.016 1 85.81 208 GLY B N 1
ATOM 3714 C CA . GLY B 1 208 ? 8.586 0.898 -20.625 1 85.81 208 GLY B CA 1
ATOM 3715 C C . GLY B 1 208 ? 9.938 0.927 -21.312 1 85.81 208 GLY B C 1
ATOM 3716 O O . GLY B 1 208 ? 10.594 1.969 -21.359 1 85.81 208 GLY B O 1
ATOM 3717 N N . MET B 1 209 ? 10.328 -0.213 -21.828 1 86.38 209 MET B N 1
ATOM 3718 C CA . MET B 1 209 ? 11.609 -0.277 -22.516 1 86.38 209 MET B CA 1
ATOM 3719 C C . MET B 1 209 ? 11.422 -0.406 -24.016 1 86.38 209 MET B C 1
ATOM 3721 O O . MET B 1 209 ? 12.336 -0.828 -24.734 1 86.38 209 MET B O 1
ATOM 3725 N N . GLY B 1 210 ? 10.32 -0.12 -24.469 1 87.12 210 GLY B N 1
ATOM 3726 C CA . GLY B 1 210 ? 9.992 -0.181 -25.891 1 87.12 210 GLY B CA 1
ATOM 3727 C C . GLY B 1 210 ? 9.508 -1.548 -26.328 1 87.12 210 GLY B C 1
ATOM 3728 O O . GLY B 1 210 ? 8.312 -1.745 -26.562 1 87.12 210 GLY B O 1
ATOM 3729 N N . THR B 1 211 ? 10.469 -2.512 -26.281 1 85.56 211 THR B N 1
ATOM 3730 C CA . THR B 1 211 ? 10.109 -3.836 -26.781 1 85.56 211 THR B CA 1
ATOM 3731 C C . THR B 1 211 ? 9.969 -4.828 -25.625 1 85.56 211 THR B C 1
ATOM 3733 O O . THR B 1 211 ? 9.719 -6.016 -25.844 1 85.56 211 THR B O 1
ATOM 3736 N N . SER B 1 212 ? 10.125 -4.281 -24.438 1 87.5 212 SER B N 1
ATOM 3737 C CA . SER B 1 212 ? 10 -5.121 -23.25 1 87.5 212 SER B CA 1
ATOM 3738 C C . SER B 1 212 ? 9.539 -4.312 -22.047 1 87.5 212 SER B C 1
ATOM 3740 O O . SER B 1 212 ? 9.523 -3.078 -22.094 1 87.5 212 SER B O 1
ATOM 3742 N N . SER B 1 213 ? 9.086 -5.059 -21.109 1 89.75 213 SER B N 1
ATOM 3743 C CA . SER B 1 213 ? 8.656 -4.406 -19.891 1 89.75 213 SER B CA 1
ATOM 3744 C C . SER B 1 213 ? 9.852 -3.891 -19.094 1 89.75 213 SER B C 1
ATOM 3746 O O . SER B 1 213 ? 10.883 -4.566 -18.984 1 89.75 213 SER B O 1
ATOM 3748 N N . GLY B 1 214 ? 9.719 -2.602 -18.609 1 93.44 214 GLY B N 1
ATOM 3749 C CA . GLY B 1 214 ? 10.609 -2.146 -17.547 1 93.44 214 GLY B CA 1
ATOM 3750 C C . GLY B 1 214 ? 10.148 -2.555 -16.172 1 93.44 214 GLY B C 1
ATOM 3751 O O . GLY B 1 214 ? 9.281 -3.42 -16.031 1 93.44 214 GLY B O 1
ATOM 3752 N N . GLY B 1 215 ? 10.844 -2.08 -15.203 1 95.75 215 GLY B N 1
ATOM 3753 C CA . GLY B 1 215 ? 10.453 -2.395 -13.836 1 95.75 215 GLY B CA 1
ATOM 3754 C C . GLY B 1 215 ? 11.266 -1.65 -12.797 1 95.75 215 GLY B C 1
ATOM 3755 O O . GLY B 1 215 ? 12.32 -1.087 -13.109 1 95.75 215 GLY B O 1
ATOM 3756 N N . GLN B 1 216 ? 10.719 -1.617 -11.633 1 96.5 216 GLN B N 1
ATOM 3757 C CA . GLN B 1 216 ? 11.336 -0.982 -10.469 1 96.5 216 GLN B CA 1
ATOM 3758 C C . GLN B 1 216 ? 11.57 -1.993 -9.352 1 96.5 216 GLN B C 1
ATOM 3760 O O . GLN B 1 216 ? 10.992 -1.873 -8.266 1 96.5 216 GLN B O 1
ATOM 3765 N N . ARG B 1 217 ? 12.508 -2.926 -9.57 1 97.44 217 ARG B N 1
ATOM 3766 C CA . ARG B 1 217 ? 12.703 -4.02 -8.625 1 97.44 217 ARG B CA 1
ATOM 3767 C C . ARG B 1 217 ? 13.008 -3.486 -7.23 1 97.44 217 ARG B C 1
ATOM 3769 O O . ARG B 1 217 ? 12.664 -4.117 -6.23 1 97.44 217 ARG B O 1
ATOM 3776 N N . GLU B 1 218 ? 13.625 -2.287 -7.207 1 97.81 218 GLU B N 1
ATOM 3777 C CA . GLU B 1 218 ? 13.992 -1.723 -5.91 1 97.81 218 GLU B CA 1
ATOM 3778 C C . GLU B 1 218 ? 12.75 -1.453 -5.062 1 97.81 218 GLU B C 1
ATOM 3780 O O . GLU B 1 218 ? 12.844 -1.289 -3.844 1 97.81 218 GLU B O 1
ATOM 3785 N N . MET B 1 219 ? 11.594 -1.424 -5.684 1 98.62 219 MET B N 1
ATOM 3786 C CA . MET B 1 219 ? 10.352 -1.131 -4.973 1 98.62 219 MET B CA 1
ATOM 3787 C C . MET B 1 219 ? 9.664 -2.416 -4.52 1 98.62 219 MET B C 1
ATOM 3789 O O . MET B 1 219 ? 8.641 -2.371 -3.834 1 98.62 219 MET B O 1
ATOM 3793 N N . VAL B 1 220 ? 10.211 -3.594 -4.852 1 98.81 220 VAL B N 1
ATOM 3794 C CA . VAL B 1 220 ? 9.617 -4.863 -4.445 1 98.81 220 VAL B CA 1
ATOM 3795 C C . VAL B 1 220 ? 9.594 -4.961 -2.922 1 98.81 220 VAL B C 1
ATOM 3797 O O . VAL B 1 220 ? 8.555 -5.262 -2.328 1 98.81 220 VAL B O 1
ATOM 3800 N N . PRO B 1 221 ? 10.719 -4.637 -2.217 1 98.88 221 PRO B N 1
ATOM 3801 C CA . PRO B 1 221 ? 10.656 -4.691 -0.755 1 98.88 221 PRO B CA 1
ATOM 3802 C C . PRO B 1 221 ? 9.609 -3.74 -0.178 1 98.88 221 PRO B C 1
ATOM 3804 O O . PRO B 1 221 ? 8.93 -4.082 0.795 1 98.88 221 PRO B O 1
ATOM 3807 N N . VAL B 1 222 ? 9.438 -2.568 -0.774 1 98.88 222 VAL B N 1
ATOM 3808 C CA . VAL B 1 222 ? 8.508 -1.543 -0.314 1 98.88 222 VAL B CA 1
ATOM 3809 C C . VAL B 1 222 ? 7.082 -2.078 -0.378 1 98.88 222 VAL B C 1
ATOM 3811 O O . VAL B 1 222 ? 6.371 -2.096 0.63 1 98.88 222 VAL B O 1
ATOM 3814 N N . LEU B 1 223 ? 6.723 -2.613 -1.525 1 98.94 223 LEU B N 1
ATOM 3815 C CA . LEU B 1 223 ? 5.352 -3.07 -1.724 1 98.94 223 LEU B CA 1
ATOM 3816 C C . LEU B 1 223 ? 5.098 -4.375 -0.976 1 98.94 223 LEU B C 1
ATOM 3818 O O . LEU B 1 223 ? 3.99 -4.617 -0.491 1 98.94 223 LEU B O 1
ATOM 3822 N N . ALA B 1 224 ? 6.109 -5.227 -0.873 1 98.94 224 ALA B N 1
ATOM 3823 C CA . ALA B 1 224 ? 5.953 -6.477 -0.131 1 98.94 224 ALA B CA 1
ATOM 3824 C C . ALA B 1 224 ? 5.699 -6.207 1.35 1 98.94 224 ALA B C 1
ATOM 3826 O O . ALA B 1 224 ? 4.82 -6.82 1.959 1 98.94 224 ALA B O 1
ATOM 3827 N N . ARG B 1 225 ? 6.469 -5.281 1.955 1 98.94 225 ARG B N 1
ATOM 3828 C CA . ARG B 1 225 ? 6.223 -4.914 3.346 1 98.94 225 ARG B CA 1
ATOM 3829 C C . ARG B 1 225 ? 4.809 -4.379 3.531 1 98.94 225 ARG B C 1
ATOM 3831 O O . ARG B 1 225 ? 4.113 -4.762 4.477 1 98.94 225 ARG B O 1
ATOM 3838 N N . ALA B 1 226 ? 4.395 -3.535 2.615 1 98.94 226 ALA B N 1
ATOM 3839 C CA . ALA B 1 226 ? 3.049 -2.973 2.682 1 98.94 226 ALA B CA 1
ATOM 3840 C C . ALA B 1 226 ? 1.992 -4.07 2.646 1 98.94 226 ALA B C 1
ATOM 3842 O O . ALA B 1 226 ? 1.086 -4.098 3.482 1 98.94 226 ALA B O 1
ATOM 3843 N N . ALA B 1 227 ? 2.129 -4.973 1.707 1 98.94 227 ALA B N 1
ATOM 3844 C CA . ALA B 1 227 ? 1.135 -6.027 1.51 1 98.94 227 ALA B CA 1
ATOM 3845 C C . ALA B 1 227 ? 1.048 -6.934 2.732 1 98.94 227 ALA B C 1
ATOM 3847 O O . ALA B 1 227 ? -0.048 -7.297 3.168 1 98.94 227 ALA B O 1
ATOM 3848 N N . VAL B 1 228 ? 2.178 -7.301 3.26 1 98.94 228 VAL B N 1
ATOM 3849 C CA . VAL B 1 228 ? 2.211 -8.18 4.422 1 98.94 228 VAL B CA 1
ATOM 3850 C C . VAL B 1 228 ? 1.561 -7.488 5.617 1 98.94 228 VAL B C 1
ATOM 3852 O O . VAL B 1 228 ? 0.821 -8.109 6.379 1 98.94 228 VAL B O 1
ATOM 3855 N N . ALA B 1 229 ? 1.737 -6.16 5.73 1 98.94 229 ALA B N 1
ATOM 3856 C CA . ALA B 1 229 ? 1.158 -5.402 6.836 1 98.94 229 ALA B CA 1
ATOM 3857 C C . ALA B 1 229 ? -0.357 -5.293 6.691 1 98.94 229 ALA B C 1
ATOM 3859 O O . ALA B 1 229 ? -1.07 -5.137 7.688 1 98.94 229 ALA B O 1
ATOM 3860 N N . VAL B 1 230 ? -0.841 -5.316 5.5 1 98.81 230 VAL B N 1
ATOM 3861 C CA . VAL B 1 230 ? -2.279 -5.305 5.258 1 98.81 230 VAL B CA 1
ATOM 3862 C C . VAL B 1 230 ? -2.881 -6.652 5.66 1 98.81 230 VAL B C 1
ATOM 3864 O O . VAL B 1 230 ? -4.004 -6.711 6.164 1 98.81 230 VAL B O 1
ATOM 3867 N N . GLY B 1 231 ? -2.17 -7.727 5.445 1 98.75 231 GLY B N 1
ATOM 3868 C CA . GLY B 1 231 ? -2.637 -9.086 5.695 1 98.75 231 GLY B CA 1
ATOM 3869 C C . GLY B 1 231 ? -2.926 -9.859 4.422 1 98.75 231 GLY B C 1
ATOM 3870 O O . GLY B 1 231 ? -3.941 -9.617 3.764 1 98.75 231 GLY B O 1
ATOM 3871 N N . ILE B 1 232 ? -2.078 -10.789 4.098 1 98.88 232 ILE B N 1
ATOM 3872 C CA . ILE B 1 232 ? -2.223 -11.641 2.922 1 98.88 232 ILE B CA 1
ATOM 3873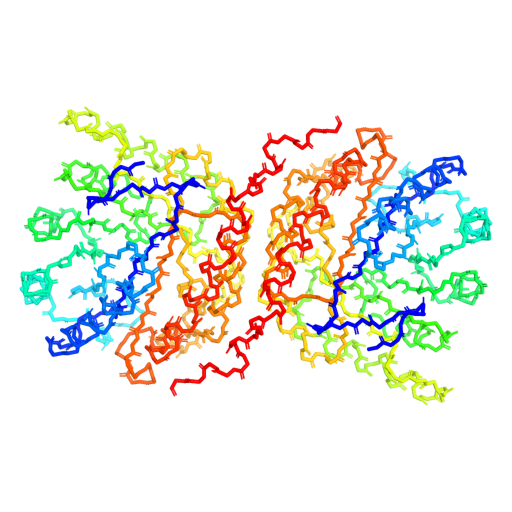 C C . ILE B 1 232 ? -1.866 -13.078 3.277 1 98.88 232 ILE B C 1
ATOM 3875 O O . ILE B 1 232 ? -1.193 -13.328 4.281 1 98.88 232 ILE B O 1
ATOM 3879 N N . ALA B 1 233 ? -2.355 -14.008 2.457 1 98.88 233 ALA B N 1
ATOM 3880 C CA . ALA B 1 233 ? -2.068 -15.422 2.682 1 98.88 233 ALA B CA 1
ATOM 3881 C C . ALA B 1 233 ? -0.711 -15.805 2.1 1 98.88 233 ALA B C 1
ATOM 3883 O O . ALA B 1 233 ? -0.043 -16.703 2.611 1 98.88 233 ALA B O 1
ATOM 3884 N N . GLY B 1 234 ? -0.348 -15.117 1.01 1 98.94 234 GLY B N 1
ATOM 3885 C CA . GLY B 1 234 ? 0.893 -15.516 0.361 1 98.94 234 GLY B CA 1
ATOM 3886 C C . GLY B 1 234 ? 1.522 -14.398 -0.449 1 98.94 234 GLY B C 1
ATOM 3887 O O . GLY B 1 234 ? 0.896 -13.359 -0.678 1 98.94 234 GLY B O 1
ATOM 3888 N N . LEU B 1 235 ? 2.785 -14.617 -0.83 1 98.94 235 LEU B N 1
ATOM 3889 C CA . LEU B 1 235 ? 3.564 -13.727 -1.687 1 98.94 235 LEU B CA 1
ATOM 3890 C C . LEU B 1 235 ? 4.012 -14.453 -2.953 1 98.94 235 LEU B C 1
ATOM 3892 O O . LEU B 1 235 ? 4.406 -15.617 -2.902 1 98.94 235 LEU B O 1
ATOM 3896 N N . PHE B 1 236 ? 3.852 -13.805 -4.023 1 98.94 236 PHE B N 1
ATOM 3897 C CA . PHE B 1 236 ? 4.453 -14.195 -5.293 1 98.94 236 PHE B CA 1
ATOM 3898 C C . PHE B 1 236 ? 5.598 -13.266 -5.66 1 98.94 236 PHE B C 1
ATOM 3900 O O . PHE B 1 236 ? 5.418 -12.047 -5.727 1 98.94 236 PHE B O 1
ATOM 3907 N N . MET B 1 237 ? 6.801 -13.828 -5.848 1 98.75 237 MET B N 1
ATOM 3908 C CA . MET B 1 237 ? 7.973 -13.031 -6.203 1 98.75 237 MET B CA 1
ATOM 3909 C C . MET B 1 237 ? 8.852 -13.781 -7.199 1 98.75 237 MET B C 1
ATOM 3911 O O . MET B 1 237 ? 9.422 -14.82 -6.871 1 98.75 237 MET B O 1
ATOM 3915 N N . GLU B 1 238 ? 9.023 -13.203 -8.336 1 98.75 238 GLU B N 1
ATOM 3916 C CA . GLU B 1 238 ? 10.047 -13.727 -9.234 1 98.75 238 GLU B CA 1
ATOM 3917 C C . GLU B 1 238 ? 11.445 -13.312 -8.781 1 98.75 238 GLU B C 1
ATOM 3919 O O . GLU B 1 238 ? 11.641 -12.188 -8.305 1 98.75 238 GLU B O 1
ATOM 3924 N N . THR B 1 239 ? 12.398 -14.211 -8.922 1 98.81 239 THR B N 1
ATOM 3925 C CA . THR B 1 239 ? 13.781 -13.969 -8.531 1 98.81 239 THR B CA 1
ATOM 3926 C C . THR B 1 239 ? 14.75 -14.531 -9.562 1 98.81 239 THR B C 1
ATOM 3928 O O . THR B 1 239 ? 14.352 -15.32 -10.43 1 98.81 239 THR B O 1
ATOM 3931 N N . HIS B 1 240 ? 15.938 -14.07 -9.523 1 98.75 240 HIS B N 1
ATOM 3932 C CA . HIS B 1 240 ? 17 -14.469 -10.445 1 98.75 240 HIS B CA 1
ATOM 3933 C C . HIS B 1 240 ? 18.375 -14.258 -9.828 1 98.75 240 HIS B C 1
ATOM 3935 O O . HIS B 1 240 ? 18.609 -13.258 -9.148 1 98.75 240 HIS B O 1
ATOM 3941 N N . PRO B 1 241 ? 19.297 -15.195 -10.039 1 98.38 241 PRO B N 1
ATOM 3942 C CA . PRO B 1 241 ? 20.641 -14.992 -9.516 1 98.38 241 PRO B CA 1
ATOM 3943 C C . PRO B 1 241 ? 21.375 -13.836 -10.211 1 98.38 241 PRO B C 1
ATOM 3945 O O . PRO B 1 241 ? 22.297 -13.258 -9.633 1 98.38 241 PRO B O 1
ATOM 3948 N N . ASP B 1 242 ? 20.969 -13.492 -11.414 1 98 242 ASP B N 1
ATOM 3949 C CA . ASP B 1 242 ? 21.531 -12.406 -12.211 1 98 242 ASP B CA 1
ATOM 3950 C C . ASP B 1 242 ? 20.438 -11.656 -12.977 1 98 242 ASP B C 1
ATOM 3952 O O . ASP B 1 242 ? 20.375 -11.727 -14.203 1 98 242 ASP B O 1
ATOM 3956 N N . PRO B 1 243 ? 19.672 -10.828 -12.242 1 97.94 243 PRO B N 1
ATOM 3957 C CA . PRO B 1 243 ? 18.531 -10.164 -12.859 1 97.94 243 PRO B CA 1
ATOM 3958 C C . PRO B 1 243 ? 18.906 -9.344 -14.086 1 97.94 243 PRO B C 1
ATOM 3960 O O . PRO B 1 243 ? 18.125 -9.281 -15.047 1 97.94 243 PRO B O 1
ATOM 3963 N N . ALA B 1 244 ? 20.031 -8.727 -14.109 1 95.62 244 ALA B N 1
ATOM 3964 C CA . ALA B 1 244 ? 20.453 -7.859 -15.203 1 95.62 244 ALA B CA 1
ATOM 3965 C C . ALA B 1 244 ? 20.531 -8.633 -16.516 1 95.62 244 ALA B C 1
ATOM 3967 O O . ALA B 1 244 ? 20.422 -8.047 -17.594 1 95.62 244 ALA B O 1
ATOM 3968 N N . ASN B 1 245 ? 20.719 -9.922 -16.391 1 96.5 245 ASN B N 1
ATOM 3969 C CA . ASN B 1 245 ? 20.859 -10.742 -17.594 1 96.5 245 ASN B CA 1
ATOM 3970 C C . ASN B 1 245 ? 19.719 -11.758 -17.703 1 96.5 245 ASN B C 1
ATOM 3972 O O . ASN B 1 245 ? 19.844 -12.742 -18.438 1 96.5 245 ASN B O 1
ATOM 3976 N N . ALA B 1 246 ? 18.734 -11.562 -16.906 1 96.81 246 ALA B N 1
ATOM 3977 C CA . ALA B 1 246 ? 17.562 -12.438 -17.031 1 96.81 246 ALA B CA 1
ATOM 3978 C C . ALA B 1 246 ? 16.922 -12.305 -18.406 1 96.81 246 ALA B C 1
ATOM 3980 O O . ALA B 1 246 ? 16.859 -11.211 -18.969 1 96.81 246 ALA B O 1
ATOM 3981 N N . MET B 1 247 ? 16.391 -13.352 -18.906 1 95.69 247 MET B N 1
ATOM 3982 C CA . MET B 1 247 ? 15.859 -13.375 -20.266 1 95.69 247 MET B CA 1
ATOM 3983 C C . MET B 1 247 ? 14.414 -12.883 -20.297 1 95.69 247 MET B C 1
ATOM 3985 O O . MET B 1 247 ? 13.852 -12.672 -21.359 1 95.69 247 MET B O 1
ATOM 3989 N N . SER B 1 248 ? 13.82 -12.742 -19.172 1 94.19 248 SER B N 1
ATOM 3990 C CA . SER B 1 248 ? 12.469 -12.219 -19 1 94.19 248 SER B CA 1
ATOM 3991 C C . SER B 1 248 ? 12.305 -11.516 -17.656 1 94.19 248 SER B C 1
ATOM 3993 O O . SER B 1 248 ? 12.766 -12.016 -16.625 1 94.19 248 SER B O 1
ATOM 3995 N N . ASP B 1 249 ? 11.68 -10.297 -17.703 1 94.56 249 ASP B N 1
ATOM 3996 C CA . ASP B 1 249 ? 11.273 -9.508 -16.547 1 94.56 249 ASP B CA 1
ATOM 3997 C C . ASP B 1 249 ? 12.445 -9.258 -15.602 1 94.56 249 ASP B C 1
ATOM 3999 O O . ASP B 1 249 ? 12.281 -9.234 -14.383 1 94.56 249 ASP B O 1
ATOM 4003 N N . GLY B 1 250 ? 13.625 -9.156 -16.125 1 95.56 250 GLY B N 1
ATOM 4004 C CA . GLY B 1 250 ? 14.828 -8.852 -15.367 1 95.56 250 GLY B CA 1
ATOM 4005 C C . GLY B 1 250 ? 14.688 -7.625 -14.492 1 95.56 250 GLY B C 1
ATOM 4006 O O . GLY B 1 250 ? 15 -7.668 -13.297 1 95.56 250 GLY B O 1
ATOM 4007 N N . PRO B 1 251 ? 14.141 -6.559 -15 1 95.62 251 PRO B N 1
ATOM 4008 C CA . PRO B 1 251 ? 14.016 -5.301 -14.266 1 95.62 251 PRO B CA 1
ATOM 4009 C C . PRO B 1 251 ? 13.102 -5.418 -13.047 1 95.62 251 PRO B C 1
ATOM 4011 O O . PRO B 1 251 ? 13.117 -4.547 -12.172 1 95.62 251 PRO B O 1
ATOM 4014 N N . ASN B 1 252 ? 12.289 -6.465 -12.945 1 97 252 ASN B N 1
ATOM 4015 C CA . ASN B 1 252 ? 11.336 -6.656 -11.859 1 97 252 ASN B CA 1
ATOM 4016 C C . ASN B 1 252 ? 11.828 -7.707 -10.867 1 97 252 ASN B C 1
ATOM 4018 O O . ASN B 1 252 ? 11.312 -7.793 -9.742 1 97 252 ASN B O 1
ATOM 4022 N N . ALA B 1 253 ? 12.766 -8.555 -11.273 1 98.38 253 ALA B N 1
ATOM 4023 C CA . ALA B 1 253 ? 13.125 -9.75 -10.523 1 98.38 253 ALA B CA 1
ATOM 4024 C C . ALA B 1 253 ? 13.914 -9.398 -9.266 1 98.38 253 ALA B C 1
ATOM 4026 O O . ALA B 1 253 ? 14.812 -8.547 -9.305 1 98.38 253 ALA B O 1
ATOM 4027 N N . VAL B 1 254 ? 13.578 -10 -8.188 1 98.69 254 VAL B N 1
ATOM 4028 C CA . VAL B 1 254 ? 14.344 -9.883 -6.949 1 98.69 254 VAL B CA 1
ATOM 4029 C C . VAL B 1 254 ? 15.703 -10.547 -7.117 1 98.69 254 VAL B C 1
ATOM 4031 O O . VAL B 1 254 ? 15.789 -11.719 -7.496 1 98.69 254 VAL B O 1
ATOM 4034 N N . PRO B 1 255 ? 16.766 -9.781 -6.852 1 98.69 255 PRO B N 1
ATOM 4035 C CA . PRO B 1 255 ? 18.047 -10.508 -6.816 1 98.69 255 PRO B CA 1
ATOM 4036 C C . PRO B 1 255 ? 18.062 -11.602 -5.758 1 98.69 255 PRO B C 1
ATOM 4038 O O . PRO B 1 255 ? 17.797 -11.344 -4.586 1 98.69 255 PRO B O 1
ATOM 4041 N N . LEU B 1 256 ? 18.422 -12.797 -6.191 1 98.81 256 LEU B N 1
ATOM 4042 C CA . LEU B 1 256 ? 18.359 -13.969 -5.324 1 98.81 256 LEU B CA 1
ATOM 4043 C C . LEU B 1 256 ? 19.156 -13.734 -4.047 1 98.81 256 LEU B C 1
ATOM 4045 O O . LEU B 1 256 ? 18.766 -14.195 -2.971 1 98.81 256 LEU B O 1
ATOM 4049 N N . LYS B 1 257 ? 20.203 -12.977 -4.094 1 98.38 257 LYS B N 1
ATOM 4050 C CA . LYS B 1 257 ? 21.094 -12.742 -2.957 1 98.38 257 LYS B CA 1
ATOM 4051 C C . LYS B 1 257 ? 20.391 -11.945 -1.865 1 98.38 257 LYS B C 1
ATOM 4053 O O . LYS B 1 257 ? 20.828 -11.93 -0.715 1 98.38 257 LYS B O 1
ATOM 4058 N N . HIS B 1 258 ? 19.328 -11.227 -2.174 1 98.56 258 HIS B N 1
ATOM 4059 C CA . HIS B 1 258 ? 18.641 -10.398 -1.195 1 98.56 258 HIS B CA 1
ATOM 4060 C C . HIS B 1 258 ? 17.391 -11.102 -0.651 1 98.56 258 HIS B C 1
ATOM 4062 O O . HIS B 1 258 ? 16.734 -10.586 0.25 1 98.56 258 HIS B O 1
ATOM 4068 N N . MET B 1 259 ? 17.094 -12.305 -1.144 1 98.75 259 MET B N 1
ATOM 4069 C CA . MET B 1 259 ? 15.82 -12.969 -0.835 1 98.75 259 MET B CA 1
ATOM 4070 C C . MET B 1 259 ? 15.727 -13.289 0.652 1 98.75 259 MET B C 1
ATOM 4072 O O . MET B 1 259 ? 14.695 -13.031 1.279 1 98.75 259 MET B O 1
ATOM 4076 N N . LYS B 1 260 ? 16.781 -13.789 1.212 1 98.75 260 LYS B N 1
ATOM 4077 C CA . LYS B 1 260 ? 16.719 -14.195 2.613 1 98.75 260 LYS B CA 1
ATOM 4078 C C . LYS B 1 260 ? 16.438 -13 3.52 1 98.75 260 LYS B C 1
ATOM 4080 O O . LYS B 1 260 ? 15.523 -13.047 4.348 1 98.75 260 LYS B O 1
ATOM 4085 N N . ALA B 1 261 ? 17.203 -11.938 3.311 1 98.62 261 ALA B N 1
ATOM 4086 C CA . ALA B 1 261 ? 17.031 -10.742 4.129 1 98.62 261 ALA B CA 1
ATOM 4087 C C . ALA B 1 261 ? 15.617 -10.172 3.977 1 98.62 261 ALA B C 1
ATOM 4089 O O . ALA B 1 261 ? 15 -9.75 4.957 1 98.62 261 ALA B O 1
ATOM 4090 N N . LEU B 1 262 ? 15.133 -10.148 2.787 1 98.81 262 LEU B N 1
ATOM 4091 C CA . LEU B 1 262 ? 13.781 -9.656 2.518 1 98.81 262 LEU B CA 1
ATOM 4092 C C . LEU B 1 262 ? 12.742 -10.484 3.26 1 98.81 262 LEU B C 1
ATOM 4094 O O . LEU B 1 262 ? 11.891 -9.938 3.961 1 98.81 262 LEU B O 1
ATOM 4098 N N . LEU B 1 263 ? 12.828 -11.789 3.146 1 98.94 263 LEU B N 1
ATOM 4099 C CA . LEU B 1 263 ? 11.844 -12.688 3.736 1 98.94 263 LEU B CA 1
ATOM 4100 C C . LEU B 1 263 ? 11.883 -12.609 5.258 1 98.94 263 LEU B C 1
ATOM 4102 O O . LEU B 1 263 ? 10.844 -12.727 5.918 1 98.94 263 LEU B O 1
ATOM 4106 N N . GLU B 1 264 ? 13.031 -12.43 5.836 1 98.88 264 GLU B N 1
ATOM 4107 C CA . GLU B 1 264 ? 13.148 -12.281 7.285 1 98.88 264 GLU B CA 1
ATOM 4108 C C . GLU B 1 264 ? 12.344 -11.086 7.789 1 98.88 264 GLU B C 1
ATOM 4110 O O . GLU B 1 264 ? 11.602 -11.195 8.766 1 98.88 264 GLU B O 1
ATOM 4115 N N . THR B 1 265 ? 12.516 -10 7.105 1 98.75 265 THR B N 1
ATOM 4116 C CA . THR B 1 265 ? 11.781 -8.797 7.469 1 98.75 265 THR B CA 1
ATOM 4117 C C . THR B 1 265 ? 10.273 -9.016 7.312 1 98.75 265 THR B C 1
ATOM 4119 O O . THR B 1 265 ? 9.492 -8.648 8.188 1 98.75 265 THR B O 1
ATOM 4122 N N . LEU B 1 266 ? 9.891 -9.625 6.234 1 98.94 266 LEU B N 1
ATOM 4123 C CA . LEU B 1 266 ? 8.477 -9.836 5.938 1 98.94 266 LEU B CA 1
ATOM 4124 C C . LEU B 1 266 ? 7.836 -10.773 6.965 1 98.94 266 LEU B C 1
ATOM 4126 O O . LEU B 1 266 ? 6.68 -10.586 7.344 1 98.94 266 LEU B O 1
ATOM 4130 N N . LEU B 1 267 ? 8.57 -11.766 7.426 1 98.88 267 LEU B N 1
ATOM 4131 C CA . LEU B 1 267 ? 8.062 -12.695 8.43 1 98.88 267 LEU B CA 1
ATOM 4132 C C . LEU B 1 267 ? 7.762 -11.969 9.742 1 98.88 267 LEU B C 1
ATOM 4134 O O . LEU B 1 267 ? 6.738 -12.234 10.375 1 98.88 267 LEU B O 1
ATOM 4138 N N . GLU B 1 268 ? 8.625 -11.078 10.125 1 98.88 268 GLU B N 1
ATOM 4139 C CA . GLU B 1 268 ? 8.398 -10.32 11.352 1 98.88 268 GLU B CA 1
ATOM 4140 C C . GLU B 1 268 ? 7.156 -9.445 11.242 1 98.88 268 GLU B C 1
ATOM 4142 O O . GLU B 1 268 ? 6.363 -9.359 12.18 1 98.88 268 GLU B O 1
ATOM 4147 N N . LEU B 1 269 ? 6.996 -8.812 10.141 1 98.94 269 LEU B N 1
ATOM 4148 C CA . LEU B 1 269 ? 5.812 -7.984 9.922 1 98.94 269 LEU B CA 1
ATOM 4149 C C . LEU B 1 269 ? 4.547 -8.836 9.93 1 98.94 269 LEU B C 1
ATOM 4151 O O . LEU B 1 269 ? 3.525 -8.43 10.492 1 98.94 269 LEU B O 1
ATOM 4155 N N . ASP B 1 270 ? 4.633 -9.961 9.281 1 98.94 270 ASP B N 1
ATOM 4156 C CA . ASP B 1 270 ? 3.5 -10.875 9.211 1 98.94 270 ASP B CA 1
ATOM 4157 C C . ASP B 1 270 ? 3.035 -11.281 10.609 1 98.94 270 ASP B C 1
ATOM 4159 O O . ASP B 1 270 ? 1.834 -11.312 10.883 1 98.94 270 ASP B O 1
ATOM 4163 N N . ARG B 1 271 ? 3.936 -11.586 11.477 1 98.75 271 ARG B N 1
ATOM 4164 C CA . ARG B 1 271 ? 3.619 -11.992 12.844 1 98.75 271 ARG B CA 1
ATOM 4165 C C . ARG B 1 271 ? 2.861 -10.898 13.578 1 98.75 271 ARG B C 1
ATOM 4167 O O . ARG B 1 271 ? 1.867 -11.164 14.258 1 98.75 271 ARG B O 1
ATOM 4174 N N . VAL B 1 272 ? 3.32 -9.672 13.43 1 98.75 272 VAL B N 1
ATOM 4175 C CA . VAL B 1 272 ? 2.672 -8.539 14.094 1 98.75 272 VAL B CA 1
ATOM 4176 C C . VAL B 1 272 ? 1.255 -8.367 13.547 1 98.75 272 VAL B C 1
ATOM 4178 O O . VAL B 1 272 ? 0.303 -8.219 14.32 1 98.75 272 VAL B O 1
ATOM 4181 N N . THR B 1 273 ? 1.122 -8.375 12.211 1 98.75 273 THR B N 1
ATOM 4182 C CA . THR B 1 273 ? -0.166 -8.148 11.562 1 98.75 273 THR B CA 1
ATOM 4183 C C . THR B 1 273 ? -1.18 -9.203 11.992 1 98.75 273 THR B C 1
ATOM 4185 O O . THR B 1 273 ? -2.291 -8.867 12.414 1 98.75 273 THR B O 1
ATOM 4188 N N . LYS B 1 274 ? -0.783 -10.422 11.961 1 98.44 274 LYS B N 1
ATOM 4189 C CA . LYS B 1 274 ? -1.729 -11.508 12.203 1 98.44 274 LYS B CA 1
ATOM 4190 C C . LYS B 1 274 ? -2.014 -11.672 13.695 1 98.44 274 LYS B C 1
ATOM 4192 O O . LYS B 1 274 ? -3.107 -12.086 14.078 1 98.44 274 LYS B O 1
ATOM 4197 N N . LYS B 1 275 ? -1.093 -11.297 14.523 1 98.12 275 LYS B N 1
ATOM 4198 C CA . LYS B 1 275 ? -1.328 -11.281 15.961 1 98.12 275 LYS B CA 1
ATOM 4199 C C . LYS B 1 275 ? -2.406 -10.258 16.328 1 98.12 275 LYS B C 1
ATOM 4201 O O . LYS B 1 275 ? -3.248 -10.523 17.188 1 98.12 275 LYS B O 1
ATOM 4206 N N . ASN B 1 276 ? -2.424 -9.109 15.711 1 97.5 276 ASN B N 1
ATOM 4207 C CA . ASN B 1 276 ? -3.299 -7.996 16.062 1 97.5 276 ASN B CA 1
ATOM 4208 C C . ASN B 1 276 ? -4.652 -8.102 15.367 1 97.5 276 ASN B C 1
ATOM 4210 O O . ASN B 1 276 ? -5.633 -7.508 15.82 1 97.5 276 ASN B O 1
ATOM 4214 N N . GLY B 1 277 ? -4.68 -8.781 14.281 1 96.25 277 GLY B N 1
ATOM 4215 C CA . GLY B 1 277 ? -5.926 -8.93 13.547 1 96.25 277 GLY B CA 1
ATOM 4216 C C . GLY B 1 277 ? -6.227 -7.762 12.633 1 96.25 277 GLY B C 1
ATOM 4217 O O . GLY B 1 277 ? -5.312 -7.055 12.195 1 96.25 277 GLY B O 1
ATOM 4218 N N . TYR B 1 278 ? -7.504 -7.617 12.242 1 97.75 278 TYR B N 1
ATOM 4219 C CA . TYR B 1 278 ? -7.891 -6.695 11.18 1 97.75 278 TYR B CA 1
ATOM 4220 C C . TYR B 1 278 ? -9.023 -5.781 11.641 1 97.75 278 TYR B C 1
ATOM 4222 O O . TYR B 1 278 ? -10.203 -6.094 11.445 1 97.75 278 TYR B O 1
ATOM 4230 N N . LEU B 1 279 ? -8.602 -4.629 12.125 1 97.75 279 LEU B N 1
ATOM 4231 C CA . LEU B 1 279 ? -9.523 -3.688 12.758 1 97.75 279 LEU B CA 1
ATOM 4232 C C . LEU B 1 279 ? -10.594 -3.232 11.773 1 97.75 279 LEU B C 1
ATOM 4234 O O . LEU B 1 279 ? -11.711 -2.902 12.172 1 97.75 279 LEU B O 1
ATOM 4238 N N . GLU B 1 280 ? -10.281 -3.256 10.445 1 97.62 280 GLU B N 1
ATOM 4239 C CA . GLU B 1 280 ? -11.203 -2.801 9.414 1 97.62 280 GLU B CA 1
ATOM 4240 C C . GLU B 1 280 ? -12.461 -3.666 9.375 1 97.62 280 GLU B C 1
ATOM 4242 O O . GLU B 1 280 ? -13.492 -3.256 8.836 1 97.62 280 GLU B O 1
ATOM 4247 N N . ASN B 1 281 ? -12.359 -4.852 9.938 1 95.44 281 ASN B N 1
ATOM 4248 C CA . ASN B 1 281 ? -13.523 -5.734 9.961 1 95.44 281 ASN B CA 1
ATOM 4249 C C . ASN B 1 281 ? -14.555 -5.281 10.992 1 95.44 281 ASN B C 1
ATOM 4251 O O . ASN B 1 281 ? -15.703 -5.723 10.961 1 95.44 281 ASN B O 1
ATOM 4255 N N . SER B 1 282 ? -14.195 -4.445 11.969 1 92.94 282 SER B N 1
ATOM 4256 C CA . SER B 1 282 ? -15.062 -3.889 13 1 92.94 282 SER B CA 1
ATOM 4257 C C . SER B 1 282 ? -14.781 -2.406 13.219 1 92.94 282 SER B C 1
ATOM 4259 O O . SER B 1 282 ? -14.445 -1.986 14.328 1 92.94 282 SER B O 1
ATOM 4261 N N . PHE B 1 283 ? -15 -1.611 12.148 1 94.25 283 PHE B N 1
ATOM 4262 C CA . PHE B 1 283 ? -14.578 -0.216 12.195 1 94.25 283 PHE B CA 1
ATOM 4263 C C . PHE B 1 283 ? -15.773 0.717 12.055 1 94.25 283 PHE B C 1
ATOM 4265 O O . PHE B 1 283 ? -15.648 1.826 11.531 1 94.25 283 PHE B O 1
ATOM 4272 N N . SER B 1 284 ? -16.891 0.297 12.523 1 88.19 284 SER B N 1
ATOM 4273 C CA . SER B 1 284 ? -18.125 1.083 12.406 1 88.19 284 SER B CA 1
ATOM 4274 C C . SER B 1 284 ? -18.062 2.332 13.281 1 88.19 284 SER B C 1
ATOM 4276 O O . SER B 1 284 ? -17.344 2.357 14.289 1 88.19 284 SER B O 1
ATOM 4278 N N . ALA B 1 285 ? -18.625 3.383 12.875 1 88 285 ALA B N 1
ATOM 4279 C CA . ALA B 1 285 ? -18.672 4.66 13.586 1 88 285 ALA B CA 1
ATOM 4280 C C . ALA B 1 285 ? -19.547 4.566 14.828 1 88 285 ALA B C 1
ATOM 4282 O O . ALA B 1 285 ? -20.469 3.756 14.883 1 88 285 ALA B O 1
#

pLDDT: mean 97.44, std 2.74, range [85.0, 99.0]

Sequence (570 aa):
MKLCGFDIGLDQPFFLIAGPCVVESEQLQMDTAGTLKEITASLGIPFIFKSSYDKANRSSGTSFRGPGMEKGLQILAKVKRELGLPILTDVHSEAEITAVAAVVDVLQTPAFLCRQTDFIHAVAQSGRPVNIKKGQFLAPGDMKNVIDKARAAAREKGLDEDRFMACERGASFGYNNLVSDMRSLAIMRETRAPVVFDATHSVQLPGGMGTSSGGQREMVPVLARAAVAVGIAGLFMETHPDPANAMSDGPNAVPLKHMKALLETLLELDRVT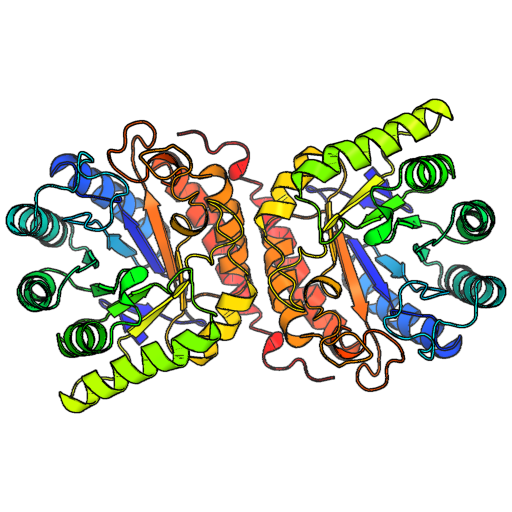KKNGYLENSFSAMKLCGFDIGLDQPFFLIAGPCVVESEQLQMDTAGTLKEITASLGIPFIFKSSYDKANRSSGTSFRGPGMEKGLQILAKVKRELGLPILTDVHSEAEITAVAAVVDVLQTPAFLCRQTDFIHAVAQSGRPVNIKKGQFLAPGDMKNVIDKARAAAREKGLDEDRFMACERGASFGYNNLVSDMRSLAIMRETRAPVVFDATHSVQLPGGMGTSSGGQREMVPVLARAAVAVGIAGLFMETHPDPANAMSDGPNAVPLKHMKALLETLLELDRVTKKNGYLENSFSA